Protein AF-A0A9W6QES6-F1 (afdb_monomer)

Solvent-accessible surface area (backbone atoms only — not comparable to full-atom values): 34092 Å² total; per-residue (Å²): 138,84,86,82,89,86,80,89,91,88,90,83,87,88,78,89,83,80,81,84,78,78,82,86,74,84,89,77,82,89,80,81,87,87,84,86,72,89,84,78,69,62,93,89,56,85,77,58,80,48,67,47,53,37,33,40,41,39,42,64,48,71,64,64,94,50,58,25,59,46,55,26,89,73,23,66,58,36,60,16,78,47,66,41,36,65,67,52,26,61,58,45,72,45,72,74,54,68,62,91,42,69,75,53,37,52,52,50,48,53,53,51,38,56,28,18,48,78,44,40,29,44,55,49,90,64,74,56,22,44,34,41,41,31,28,56,79,91,42,60,74,52,71,62,37,57,32,35,39,35,33,50,64,20,45,77,39,78,54,75,66,40,22,41,53,22,53,60,54,39,66,35,20,45,45,92,88,70,47,63,38,48,66,49,22,54,54,43,49,50,52,49,25,67,36,54,23,34,68,85,32,46,42,42,30,53,26,37,50,50,28,40,37,20,53,55,44,46,50,39,75,48,68,38,91,90,78,71,48,76,47,72,48,75,36,93,82,36,59,64,66,47,71,77,64,50,67,53,34,41,37,92,87,33,68,61,35,56,52,37,50,75,70,74,44,70,48,46,70,52,49,52,39,51,71,29,67,60,81,71,51,75,78,43,65,72,32,50,13,32,28,31,37,28,41,26,52,46,57,67,44,49,40,51,67,53,58,35,52,41,50,67,67,47,81,37,75,66,46,81,58,71,86,52,72,56,25,36,38,34,42,42,68,49,54,89,53,78,71,67,85,65,49,65,32,80,84,36,24,60,24,50,81,48,92,47,68,37,37,38,30,34,52,36,56,44,43,39,40,74,76,50,68,45,64,63,85,74,29,53,38,30,32,41,20,94,38,61,37,44,82,39,21,68,47,32,54,26,51,51,51,43,38,50,54,24,34,40,59,40,65,44,52,90,88,61,52,68,67,58,45,52,60,34,61,75,51,49,80,70,39,77,86,42,71,62,30,47,47,18,53,50,50,37,52,51,50,51,44,22,56,64,29,22,77,81,35,69,61,60,88,49,71,88,49,56,68,69,61,31,42,66,67,37,42,25,29,48,81,54,49,46,61,47,40,24,42,46,30,26,40,29,42,46,51,49,46,48,18,50,54,44,26,21,78,68,66,76,53,47,52,43,34,35,44,65,54,37,38,29,30,63,25,81,50,50,52,69,71,88,63,47,49,56,44,100,86,70,47,68,41,87,68,32,43,39,72,38,76,51,59,71,17,23,40,85,57,14,6,38,51,27,71,58,41,48,56,25,47,76,71,72,37,61,48,74,75,47,45,69,27,19,37,52,77,44,50,73,69,48,75,66,73,81,60,91,79,62,83,79,74,81,92,75,82,86,83,80,89,90,127

Secondary structure (DSSP, 8-state):
---------------PPPP-PPPPPPPPPPPPP----SS-PPTTPPPPSSSSHHHHHHHHTTT-S-PBPPSSTTSPPBPEEEEEPHHHHHHHT--SS---SHHHHHHHHHHHHHHHHTTT-EE-S--SSEEEEEE-TT-TTSS-EEEEEEEGGGTT-SSHHHHHHHTTHHHHHB-TTS-B-HHHHHHHHHHHHHHHSS---SSHHHHHHHHHHHHS-SEEEEE-TTT--EEEEEPTTPPP-S----GGGS-TTSHHHHHHHHTT----------SEE-PPPHHHHT-SEEEEEEETTHHHHHTTS--EE-S--EEEES---GGG-S-EEEEEE-TT----TTS--TT-TT-SPP-SEEEEEHHHHHHHHHHS---GGG--EEEE-S-EE-TTHHHHHHHHHHHHHHHHHTT--TT--HHHHHHHHHHTT--TT-HHHHHHHHHHHHHHHHHHTTTTTTTGGGTTS-HHHHIIIIITSTT--HHHHHHHHHHHHHHHHHHHHHHHHHHS---SEEETTEEEEEESSSSGGGG--B-TTSPBPTTS--B-SSTT-EEEEEEEEHHHHHHHHHTT--GGGGGGGB-TTS-B-------TTSTT-----SS----

Structure (mmCIF, N/CA/C/O backbone):
data_AF-A0A9W6QES6-F1
#
_entry.id   AF-A0A9W6QES6-F1
#
loop_
_atom_site.group_PDB
_atom_site.id
_atom_site.type_symbol
_atom_site.label_atom_id
_atom_site.label_alt_id
_atom_site.label_comp_id
_atom_site.label_asym_id
_atom_site.label_entity_id
_atom_site.label_seq_id
_atom_site.pdbx_PDB_ins_code
_atom_site.Cartn_x
_atom_site.Cartn_y
_atom_site.Cartn_z
_atom_site.occupancy
_atom_site.B_iso_or_equiv
_atom_site.auth_seq_id
_atom_site.auth_comp_id
_atom_site.auth_asym_id
_atom_site.auth_atom_id
_atom_site.pdbx_PDB_model_num
ATOM 1 N N . MET A 1 1 ? -34.533 55.646 7.214 1.00 27.92 1 MET A N 1
ATOM 2 C CA . MET A 1 1 ? -34.135 57.002 6.758 1.00 27.92 1 MET A CA 1
ATOM 3 C C . MET A 1 1 ? -33.407 56.892 5.405 1.00 27.92 1 MET A C 1
ATOM 5 O O . MET A 1 1 ? -33.170 55.756 5.005 1.00 27.92 1 MET A O 1
ATOM 9 N N . PRO A 1 2 ? -33.207 57.984 4.634 1.00 28.05 2 PRO A N 1
ATOM 10 C CA . PRO A 1 2 ? -33.126 57.903 3.163 1.00 28.05 2 PRO A CA 1
ATOM 11 C C . PRO A 1 2 ? -31.719 57.931 2.503 1.00 28.05 2 PRO A C 1
ATOM 13 O O . PRO A 1 2 ? -30.699 58.103 3.158 1.00 28.05 2 PRO A O 1
ATOM 16 N N . ARG A 1 3 ? -31.765 57.756 1.167 1.00 30.31 3 ARG A N 1
ATOM 17 C CA . ARG A 1 3 ? -30.788 57.940 0.049 1.00 30.31 3 ARG A CA 1
ATOM 18 C C . ARG A 1 3 ? -29.858 59.180 0.136 1.00 30.31 3 ARG A C 1
ATOM 20 O O . ARG A 1 3 ? -30.255 60.117 0.825 1.00 30.31 3 ARG A O 1
ATOM 27 N N . PRO A 1 4 ? -28.687 59.239 -0.567 1.00 31.36 4 PRO A N 1
ATOM 28 C CA . PRO A 1 4 ? -28.497 59.140 -2.050 1.00 31.36 4 PRO A CA 1
ATOM 29 C C . PRO A 1 4 ? -27.342 58.179 -2.493 1.00 31.36 4 PRO A C 1
ATOM 31 O O . PRO A 1 4 ? -26.769 57.530 -1.629 1.00 31.36 4 PRO A O 1
ATOM 34 N N . ALA A 1 5 ? -27.019 57.838 -3.763 1.00 23.73 5 ALA A N 1
ATOM 35 C CA . ALA A 1 5 ? -27.010 58.500 -5.100 1.00 23.73 5 ALA A CA 1
ATOM 36 C C . ALA A 1 5 ? -25.945 59.629 -5.225 1.00 23.73 5 ALA A C 1
ATOM 38 O O . ALA A 1 5 ? -25.703 60.306 -4.237 1.00 23.73 5 ALA A O 1
ATOM 39 N N . TRP A 1 6 ? -25.234 59.910 -6.334 1.00 25.28 6 TRP A N 1
ATOM 40 C CA . TRP A 1 6 ? -25.191 59.480 -7.764 1.00 25.28 6 TRP A CA 1
ATOM 41 C C . TRP A 1 6 ? -23.770 59.868 -8.327 1.00 25.28 6 TRP A C 1
ATOM 43 O O . TRP A 1 6 ? -22.987 60.386 -7.538 1.00 25.28 6 TRP A O 1
ATOM 53 N N . SER A 1 7 ? -23.281 59.724 -9.579 1.00 23.97 7 SER A N 1
ATOM 54 C CA . SER A 1 7 ? -23.680 59.146 -10.894 1.00 23.97 7 SER A CA 1
ATOM 55 C C . SER A 1 7 ? -22.459 59.121 -11.868 1.00 23.97 7 SER A C 1
ATOM 57 O O . SER A 1 7 ? -21.494 59.831 -11.612 1.00 23.97 7 SER A O 1
ATOM 59 N N . SER A 1 8 ? -22.565 58.443 -13.036 1.00 24.02 8 SER A N 1
ATOM 60 C CA . SER A 1 8 ? -21.800 58.632 -14.320 1.00 24.02 8 SER A CA 1
ATOM 61 C C . SER A 1 8 ? -20.253 58.461 -14.357 1.00 24.02 8 SER A C 1
ATOM 63 O O . SER A 1 8 ? -19.578 58.942 -13.463 1.00 24.02 8 SER A O 1
ATOM 65 N N . SER A 1 9 ? -19.537 57.824 -15.311 1.00 24.64 9 SER A N 1
ATOM 66 C CA . SER A 1 9 ? -19.714 57.304 -16.700 1.00 24.64 9 SER A CA 1
ATOM 67 C C . SER A 1 9 ? -19.185 58.176 -17.868 1.00 24.64 9 SER A C 1
ATOM 69 O O . SER A 1 9 ? -19.844 59.141 -18.243 1.00 24.64 9 SER A O 1
ATOM 71 N N . THR A 1 10 ? -18.085 57.775 -18.537 1.00 26.27 10 THR A N 1
ATOM 72 C CA . THR A 1 10 ? -17.869 57.831 -20.021 1.00 26.27 10 THR A CA 1
ATOM 73 C C . THR A 1 10 ? -16.547 57.124 -20.447 1.00 26.27 10 THR A C 1
ATOM 75 O O . THR A 1 10 ? -15.723 56.857 -19.57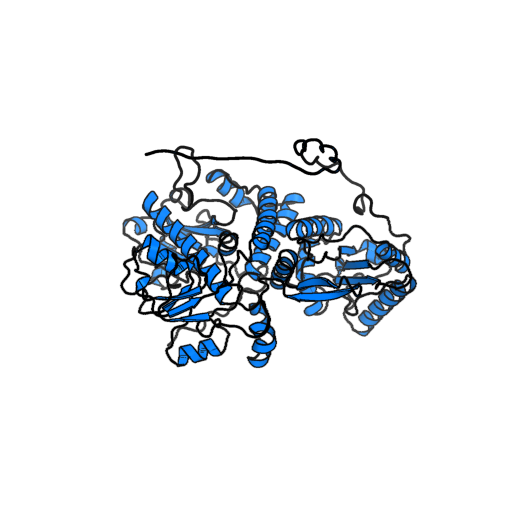4 1.00 26.27 10 THR A O 1
ATOM 78 N N . PRO A 1 11 ? -16.343 56.745 -21.738 1.00 34.22 11 PRO A N 1
ATOM 79 C CA . PRO A 1 11 ? -15.370 55.702 -22.129 1.00 34.22 11 PRO A CA 1
ATOM 80 C C . PRO A 1 11 ? -14.237 56.149 -23.087 1.00 34.22 11 PRO A C 1
ATOM 82 O O . PRO A 1 11 ? -14.259 57.261 -23.611 1.00 34.22 11 PRO A O 1
ATOM 85 N N . ARG A 1 12 ? -13.310 55.227 -23.415 1.00 22.67 12 ARG A N 1
ATOM 86 C CA . ARG A 1 12 ? -12.422 55.253 -24.608 1.00 22.67 12 ARG A CA 1
ATOM 87 C C . ARG A 1 12 ? -12.160 53.819 -25.157 1.00 22.67 12 ARG A C 1
ATOM 89 O O . ARG A 1 12 ? -12.713 52.885 -24.581 1.00 22.67 12 ARG A O 1
ATOM 96 N N . PRO A 1 13 ? -11.529 53.638 -26.343 1.00 26.78 13 PRO A N 1
ATOM 97 C CA . PRO A 1 13 ? -12.069 52.753 -27.387 1.00 26.78 13 PRO A CA 1
ATOM 98 C C . PRO A 1 13 ? -11.570 51.300 -27.353 1.00 26.78 13 PRO A C 1
ATOM 100 O O . PRO A 1 13 ? -10.594 50.972 -26.687 1.00 26.78 13 PRO A O 1
ATOM 103 N N . GLY A 1 14 ? -12.259 50.435 -28.105 1.00 24.97 14 GLY A N 1
ATOM 104 C CA . GLY A 1 14 ? -12.009 48.992 -28.140 1.00 24.97 14 GLY A CA 1
ATOM 105 C C . GLY A 1 14 ? -11.016 48.508 -29.203 1.00 24.97 14 GLY A C 1
ATOM 106 O O . GLY A 1 14 ? -10.581 49.254 -30.078 1.00 24.97 14 GLY A O 1
ATOM 107 N N . CYS A 1 15 ? -10.734 47.206 -29.139 1.00 25.06 15 CYS A N 1
ATOM 108 C CA . CYS A 1 15 ? -10.078 46.411 -30.177 1.00 25.06 15 CYS A CA 1
ATOM 109 C C . CYS A 1 15 ? -11.000 45.234 -30.571 1.00 25.06 15 CYS A C 1
ATOM 111 O O . CYS A 1 15 ? -12.000 44.983 -29.895 1.00 25.06 15 CYS A O 1
ATOM 113 N N . ALA A 1 16 ? -10.718 44.556 -31.686 1.00 25.47 16 ALA A N 1
ATOM 114 C CA . ALA A 1 16 ? -11.646 43.609 -32.312 1.00 25.47 16 ALA A CA 1
ATOM 115 C C . ALA A 1 16 ? -11.896 42.328 -31.489 1.00 25.47 16 ALA A C 1
ATOM 117 O O . ALA A 1 16 ? -11.013 41.830 -30.791 1.00 25.47 16 ALA A O 1
ATOM 118 N N . ALA A 1 17 ? -13.104 41.769 -31.615 1.00 26.77 17 ALA A N 1
ATOM 119 C CA . ALA A 1 17 ? -13.480 40.508 -30.981 1.00 26.77 17 ALA A CA 1
ATOM 120 C C . ALA A 1 17 ? -13.074 39.296 -31.851 1.00 26.77 17 ALA A C 1
ATOM 122 O O . ALA A 1 17 ? -13.375 39.301 -33.046 1.00 26.77 17 ALA A O 1
ATOM 123 N N . PRO A 1 18 ? -12.454 38.245 -31.280 1.00 26.84 18 PRO A N 1
ATOM 124 C CA . PRO A 1 18 ? -12.288 36.961 -31.957 1.00 26.84 18 PRO A CA 1
ATOM 125 C C . PRO A 1 18 ? -13.615 36.185 -32.018 1.00 26.84 18 PRO A C 1
ATOM 127 O O . PRO A 1 18 ? -14.516 36.384 -31.197 1.00 26.84 18 PRO A O 1
ATOM 130 N N . GLU A 1 19 ? -13.737 35.286 -32.993 1.00 26.56 19 GLU A N 1
ATOM 131 C CA . GLU A 1 19 ? -14.956 34.506 -33.224 1.00 26.56 19 GLU A CA 1
ATOM 132 C C . GLU A 1 19 ? -15.286 33.531 -32.080 1.00 26.56 19 GLU A C 1
ATOM 134 O O . GLU A 1 19 ? -14.411 32.994 -31.396 1.00 26.56 19 GLU A O 1
ATOM 139 N N . ARG A 1 20 ? -16.583 33.253 -31.890 1.00 27.34 20 ARG A N 1
ATOM 140 C CA . ARG A 1 20 ? -17.041 32.228 -30.943 1.00 27.34 20 ARG A CA 1
ATOM 141 C C . ARG A 1 20 ? -16.693 30.833 -31.460 1.00 27.34 20 ARG A C 1
ATOM 143 O O . ARG A 1 20 ? -17.285 30.375 -32.435 1.00 27.34 20 ARG A O 1
ATOM 150 N N . ALA A 1 21 ? -15.832 30.118 -30.740 1.00 28.52 21 ALA A N 1
ATOM 151 C CA . ALA A 1 21 ? -15.679 28.678 -30.920 1.00 28.52 21 ALA A CA 1
ATOM 152 C C . ALA A 1 21 ? -17.031 27.952 -30.701 1.00 28.52 21 ALA A C 1
ATOM 154 O O . ALA A 1 21 ? -17.783 28.324 -29.791 1.00 28.52 21 ALA A O 1
ATOM 155 N N . PRO A 1 22 ? -17.365 26.927 -31.508 1.00 27.59 22 PRO A N 1
ATOM 156 C CA . PRO A 1 22 ? -18.601 26.165 -31.349 1.00 27.59 22 PRO A CA 1
ATOM 157 C C . PRO A 1 22 ? -18.577 25.306 -30.069 1.00 27.59 22 PRO A C 1
ATOM 159 O O . PRO A 1 22 ? -17.503 24.899 -29.618 1.00 27.59 22 PRO A O 1
ATOM 162 N N . PRO A 1 23 ? -19.745 24.995 -29.474 1.00 27.70 23 PRO A N 1
ATOM 163 C CA . PRO A 1 23 ? -19.818 24.210 -28.244 1.00 27.70 23 PRO A CA 1
ATOM 164 C C . PRO A 1 23 ? -19.327 22.770 -28.451 1.00 27.70 23 PRO A C 1
ATOM 166 O O . PRO A 1 23 ? -19.625 22.131 -29.462 1.00 27.70 23 PRO A O 1
ATOM 169 N N . ALA A 1 24 ? -18.605 22.240 -27.461 1.00 29.88 24 ALA A N 1
ATOM 170 C CA . ALA A 1 24 ? -18.086 20.877 -27.491 1.00 29.88 24 ALA A CA 1
ATOM 171 C C . ALA A 1 24 ? -19.226 19.840 -27.483 1.00 29.88 24 ALA A C 1
ATOM 173 O O . ALA A 1 24 ? -20.024 19.777 -26.548 1.00 29.88 24 ALA A O 1
ATOM 174 N N . GLY A 1 25 ? -19.291 19.015 -28.532 1.00 26.17 25 GLY A N 1
ATOM 175 C CA . GLY A 1 25 ? -20.243 17.905 -28.626 1.00 26.17 25 GLY A CA 1
ATOM 176 C C . GLY A 1 25 ? -19.903 16.741 -27.678 1.00 26.17 25 GLY A C 1
ATOM 177 O O . GLY A 1 25 ? -18.751 16.596 -27.267 1.00 26.17 25 GLY A O 1
ATOM 178 N N . PRO A 1 26 ? -20.883 15.882 -27.339 1.00 25.98 26 PRO A N 1
ATOM 179 C CA . PRO A 1 26 ? -20.697 14.808 -26.366 1.00 25.98 26 PRO A CA 1
ATOM 180 C C . PRO A 1 26 ? -19.713 13.735 -26.851 1.00 25.98 26 PRO A C 1
ATOM 182 O O . PRO A 1 26 ? -19.746 13.298 -28.007 1.00 25.98 26 PRO A O 1
ATOM 185 N N . SER A 1 27 ? -18.871 13.263 -25.932 1.00 27.66 27 SER A N 1
ATOM 186 C CA . SER A 1 27 ? -17.889 12.203 -26.158 1.00 27.66 27 SER A CA 1
ATOM 187 C C . SER A 1 27 ? -18.564 10.886 -26.565 1.00 27.66 27 SER A C 1
ATOM 189 O O . SER A 1 27 ? -19.358 10.306 -25.825 1.00 27.66 27 SER A O 1
ATOM 191 N N . ARG A 1 28 ? -18.244 10.387 -27.767 1.00 24.16 28 ARG A N 1
ATOM 192 C CA . ARG A 1 28 ? -18.740 9.092 -28.263 1.00 24.16 28 ARG A CA 1
ATOM 193 C C . ARG A 1 28 ? -17.790 7.940 -27.898 1.00 24.16 28 ARG A C 1
ATOM 195 O O . ARG A 1 28 ? -16.578 8.146 -27.866 1.00 24.16 28 ARG A O 1
ATOM 202 N N . PRO A 1 29 ? -18.319 6.731 -27.627 1.00 24.55 29 PRO A N 1
ATOM 203 C CA . PRO A 1 29 ? -17.553 5.651 -27.013 1.00 24.55 29 PRO A CA 1
ATOM 204 C C . PRO A 1 29 ? -16.539 4.984 -27.952 1.00 24.55 29 PRO A C 1
ATOM 206 O O . PRO A 1 29 ? -16.736 4.867 -29.164 1.00 24.55 29 PRO A O 1
ATOM 209 N N . TRP A 1 30 ? -15.471 4.477 -27.336 1.00 24.45 30 TRP A N 1
ATOM 210 C CA . TRP A 1 30 ? -14.369 3.744 -27.962 1.00 24.45 30 TRP A CA 1
ATOM 211 C C . TRP A 1 30 ? -14.871 2.462 -28.655 1.00 24.45 30 TRP A C 1
ATOM 213 O O . TRP A 1 30 ? -15.503 1.616 -28.021 1.00 24.45 30 TRP A O 1
ATOM 223 N N . LYS A 1 31 ? -14.599 2.277 -29.957 1.00 23.97 31 LYS A N 1
ATOM 224 C CA . LYS A 1 31 ? -15.039 1.067 -30.682 1.00 23.97 31 LYS A CA 1
ATOM 225 C C . LYS A 1 31 ? -14.097 -0.130 -30.479 1.00 23.97 31 LYS A C 1
ATOM 227 O O . LYS A 1 31 ? -12.879 0.015 -30.437 1.00 23.97 31 LYS A O 1
ATOM 232 N N . ARG A 1 32 ? -14.700 -1.324 -30.382 1.00 26.25 32 ARG A N 1
ATOM 233 C CA . ARG A 1 32 ? -14.038 -2.633 -30.204 1.00 26.25 32 ARG A CA 1
ATOM 234 C C . ARG A 1 32 ? -13.209 -3.086 -31.425 1.00 26.25 32 ARG A C 1
ATOM 236 O O . ARG A 1 32 ? -13.387 -2.607 -32.541 1.00 26.25 32 ARG A O 1
ATOM 243 N N . HIS A 1 33 ? -12.328 -4.057 -31.168 1.00 28.94 33 HIS A N 1
ATOM 244 C CA . HIS A 1 33 ? -11.349 -4.667 -32.081 1.00 28.94 33 HIS A CA 1
ATOM 245 C C . HIS A 1 33 ? -11.887 -5.284 -33.391 1.00 28.94 33 HIS A C 1
ATOM 247 O O . HIS A 1 33 ? -13.025 -5.745 -33.474 1.00 28.94 33 HIS A O 1
ATOM 253 N N . ARG A 1 34 ? -10.961 -5.479 -34.346 1.00 24.31 34 ARG A N 1
ATOM 254 C CA . ARG A 1 34 ? -10.914 -6.642 -35.260 1.00 24.31 34 ARG A CA 1
ATOM 255 C C . ARG A 1 34 ? -9.511 -7.300 -35.235 1.00 24.31 34 ARG A C 1
ATOM 257 O O . ARG A 1 34 ? -8.572 -6.641 -34.787 1.00 24.31 34 ARG A O 1
ATOM 264 N N . PRO A 1 35 ? -9.352 -8.585 -35.628 1.00 31.61 35 PRO A N 1
ATOM 265 C CA . PRO A 1 35 ? -8.199 -9.399 -35.210 1.00 31.61 35 PRO A CA 1
ATOM 266 C C . PRO A 1 35 ? -7.090 -9.653 -36.261 1.00 31.61 35 PRO A C 1
ATOM 268 O O . PRO A 1 35 ? -7.333 -9.655 -37.461 1.00 31.61 35 PRO A O 1
ATOM 271 N N . ARG A 1 36 ? -5.903 -10.010 -35.734 1.00 27.53 36 ARG A N 1
ATOM 272 C CA . ARG A 1 36 ? -4.788 -10.809 -36.311 1.00 27.53 36 ARG A CA 1
ATOM 273 C C . ARG A 1 36 ? -4.173 -10.434 -37.681 1.00 27.53 36 ARG A C 1
ATOM 275 O O . ARG A 1 36 ? -4.678 -10.788 -38.740 1.00 27.53 36 ARG A O 1
ATOM 282 N N . ARG A 1 37 ? -2.884 -10.068 -37.623 1.00 25.22 37 ARG A N 1
ATOM 283 C CA . ARG A 1 37 ? -1.804 -10.796 -38.332 1.00 25.22 37 ARG A CA 1
ATOM 284 C C . ARG A 1 37 ? -0.814 -11.354 -37.295 1.00 25.22 37 ARG A C 1
ATOM 286 O O . ARG A 1 37 ? -0.780 -10.861 -36.171 1.00 25.22 37 ARG A O 1
ATOM 293 N N . ARG A 1 38 ? -0.046 -12.399 -37.638 1.00 35.66 38 ARG A N 1
ATOM 294 C CA . ARG A 1 38 ? 1.056 -12.902 -36.786 1.00 35.66 38 ARG A CA 1
ATOM 295 C C . ARG A 1 38 ? 2.231 -11.915 -36.843 1.00 35.66 38 ARG A C 1
ATOM 297 O O . ARG A 1 38 ? 2.536 -11.435 -37.929 1.00 35.66 38 ARG A O 1
ATOM 304 N N . GLY A 1 39 ? 2.887 -11.650 -35.709 1.00 44.75 39 GLY A N 1
ATOM 305 C CA . GLY A 1 39 ? 3.989 -10.679 -35.618 1.00 44.75 39 GLY A CA 1
ATOM 306 C C . GLY A 1 39 ? 3.500 -9.229 -35.533 1.00 44.75 39 GLY A C 1
ATOM 307 O O . GLY A 1 39 ? 3.694 -8.446 -36.458 1.00 44.75 39 GLY A O 1
ATOM 308 N N . GLY A 1 40 ? 2.821 -8.880 -34.437 1.00 38.50 40 GLY A N 1
ATOM 309 C CA . GLY A 1 40 ? 2.211 -7.563 -34.249 1.00 38.50 40 GLY A CA 1
ATOM 310 C C . GLY A 1 40 ? 3.178 -6.494 -33.738 1.00 38.50 40 GLY A C 1
ATOM 311 O O . GLY A 1 40 ? 3.249 -6.261 -32.535 1.00 38.50 40 GLY A O 1
ATOM 312 N N . VAL A 1 41 ? 3.841 -5.780 -34.650 1.00 48.12 41 VAL A N 1
ATOM 313 C CA . VAL A 1 41 ? 4.216 -4.378 -34.390 1.00 48.12 41 VAL A CA 1
ATOM 314 C C . VAL A 1 41 ? 2.920 -3.558 -34.269 1.00 48.12 41 VAL A C 1
ATOM 316 O O . VAL A 1 41 ? 1.937 -3.847 -34.957 1.00 48.12 41 VAL A O 1
ATOM 319 N N . GLY A 1 42 ? 2.884 -2.566 -33.372 1.00 44.75 42 GLY A N 1
ATOM 320 C CA . GLY A 1 42 ? 1.698 -1.725 -33.166 1.00 44.75 42 GLY A CA 1
ATOM 321 C C . GLY A 1 42 ? 1.267 -0.996 -34.452 1.00 44.75 42 GLY A C 1
ATOM 322 O O . GLY A 1 42 ? 2.130 -0.616 -35.247 1.00 44.75 42 GLY A O 1
ATOM 323 N N . PRO A 1 43 ? -0.045 -0.795 -34.689 1.00 42.91 43 PRO A N 1
ATOM 324 C CA . PRO A 1 43 ? -0.537 -0.222 -35.941 1.00 42.91 43 PRO A CA 1
ATOM 325 C C . PRO A 1 43 ? 0.062 1.170 -36.188 1.00 42.91 43 PRO A C 1
ATOM 327 O O . PRO A 1 43 ? -0.140 2.084 -35.395 1.00 42.91 43 PRO A O 1
ATOM 330 N N . GLY A 1 44 ? 0.791 1.311 -37.298 1.00 55.09 44 GLY A N 1
ATOM 331 C CA . GLY A 1 44 ? 1.447 2.556 -37.715 1.00 55.09 44 GLY A CA 1
ATOM 332 C C . GLY A 1 44 ? 2.950 2.647 -37.417 1.00 55.09 44 GLY A C 1
ATOM 333 O O . GLY A 1 44 ? 3.607 3.510 -37.991 1.00 55.09 44 GLY A O 1
ATOM 334 N N . ALA A 1 45 ? 3.527 1.766 -36.592 1.00 62.50 45 ALA A N 1
ATOM 335 C CA . ALA A 1 45 ? 4.981 1.727 -36.410 1.00 62.50 45 ALA A CA 1
ATOM 336 C C . ALA A 1 45 ? 5.671 0.944 -37.557 1.00 62.50 45 ALA A C 1
ATOM 338 O O . ALA A 1 45 ? 5.117 -0.050 -38.038 1.00 62.50 45 ALA A O 1
ATOM 339 N N . PRO A 1 46 ? 6.863 1.375 -38.020 1.00 74.25 46 PRO A N 1
ATOM 340 C CA . PRO A 1 46 ? 7.566 0.741 -39.136 1.00 74.25 46 PRO A CA 1
ATOM 341 C C . PRO A 1 46 ? 8.060 -0.672 -38.791 1.00 74.25 46 PRO A C 1
ATOM 343 O O . PRO A 1 46 ? 8.161 -1.051 -37.625 1.00 74.25 46 PRO A O 1
ATOM 346 N N . VAL A 1 47 ? 8.431 -1.439 -39.816 1.00 77.12 47 VAL A N 1
ATOM 347 C CA . VAL A 1 47 ? 9.116 -2.740 -39.690 1.00 77.12 47 VAL A CA 1
ATOM 348 C C . VAL A 1 47 ? 10.640 -2.510 -39.680 1.00 77.12 47 VAL A C 1
ATOM 350 O O . VAL A 1 47 ? 11.090 -1.561 -40.328 1.00 77.12 47 VAL A O 1
ATOM 353 N N . PRO A 1 48 ? 11.456 -3.331 -38.983 1.00 79.62 48 PRO A N 1
ATOM 354 C CA . PRO A 1 48 ? 12.914 -3.260 -39.083 1.00 79.62 48 PRO A CA 1
ATOM 355 C C . PRO A 1 48 ? 13.421 -3.314 -40.529 1.00 79.62 48 PRO A C 1
ATOM 357 O O . PRO A 1 48 ? 12.926 -4.101 -41.334 1.00 79.62 48 PRO A O 1
ATOM 360 N N . ALA A 1 49 ? 14.431 -2.497 -40.846 1.00 70.50 49 ALA A N 1
ATOM 361 C CA . ALA A 1 49 ? 14.906 -2.281 -42.219 1.00 70.50 49 ALA A CA 1
ATOM 362 C C . ALA A 1 49 ? 15.605 -3.501 -42.859 1.00 70.50 49 ALA A C 1
ATOM 364 O O . ALA A 1 49 ? 15.879 -3.505 -44.058 1.00 70.50 49 ALA A O 1
ATOM 365 N N . GLY A 1 50 ? 15.898 -4.535 -42.070 1.00 83.50 50 GLY A N 1
ATOM 366 C CA . GLY A 1 50 ? 16.566 -5.754 -42.503 1.00 83.50 50 GLY A CA 1
ATOM 367 C C . GLY A 1 50 ? 16.794 -6.724 -41.336 1.00 83.50 50 GLY A C 1
ATOM 368 O O . GLY A 1 50 ? 16.351 -6.463 -40.214 1.00 83.50 50 GLY A O 1
ATOM 369 N N . PRO A 1 51 ? 17.438 -7.878 -41.585 1.00 87.19 51 PRO A N 1
ATOM 370 C CA . PRO A 1 51 ? 17.641 -8.917 -40.580 1.00 87.19 51 PRO A CA 1
ATOM 371 C C . PRO A 1 51 ? 18.884 -8.713 -39.698 1.00 87.19 51 PRO A C 1
ATOM 373 O O . PRO A 1 51 ? 19.077 -9.490 -38.765 1.00 87.19 51 PRO A O 1
ATOM 376 N N . LYS A 1 52 ? 19.757 -7.737 -39.981 1.00 92.81 52 LYS A N 1
ATOM 377 C CA . LYS A 1 52 ? 21.010 -7.549 -39.234 1.00 92.81 52 LYS A CA 1
ATOM 378 C C . LYS A 1 52 ? 20.765 -6.753 -37.953 1.00 92.81 52 LYS A C 1
ATOM 380 O O . LYS A 1 52 ? 19.876 -5.911 -37.867 1.00 92.81 52 LYS A O 1
ATOM 385 N N . LEU A 1 53 ? 21.650 -6.947 -36.976 1.00 94.50 53 LEU A N 1
ATOM 386 C CA . LEU A 1 53 ? 21.615 -6.226 -35.701 1.00 94.50 53 LEU A CA 1
ATOM 387 C C . LEU A 1 53 ? 21.719 -4.695 -35.868 1.00 94.50 53 LEU A C 1
ATOM 389 O O . LEU A 1 53 ? 21.062 -3.963 -35.136 1.00 94.50 53 LEU A O 1
ATOM 393 N N . ALA A 1 54 ? 22.478 -4.216 -36.861 1.00 94.50 54 ALA A N 1
ATOM 394 C CA . ALA A 1 54 ? 22.555 -2.790 -37.200 1.00 94.50 54 ALA A CA 1
ATOM 395 C C . ALA A 1 54 ? 21.230 -2.261 -37.788 1.00 94.50 54 ALA A C 1
ATOM 397 O O . ALA A 1 54 ? 20.762 -1.204 -37.376 1.00 94.50 54 ALA A O 1
ATOM 398 N N . ASP A 1 55 ? 20.581 -3.021 -38.680 1.00 93.56 55 ASP A N 1
ATOM 399 C CA . ASP A 1 55 ? 19.279 -2.673 -39.272 1.00 93.56 55 ASP A CA 1
ATOM 400 C C . ASP A 1 55 ? 18.189 -2.533 -38.184 1.00 93.56 55 ASP A C 1
ATOM 402 O O . ASP A 1 55 ? 17.309 -1.674 -38.262 1.00 93.56 55 ASP A O 1
ATOM 406 N N . TRP A 1 56 ? 18.275 -3.358 -37.132 1.00 94.31 56 TRP A N 1
ATOM 407 C CA . TRP A 1 56 ? 17.399 -3.297 -35.960 1.00 94.31 56 TRP A CA 1
ATOM 408 C C . TRP A 1 56 ? 17.706 -2.105 -35.036 1.00 94.31 56 TRP A C 1
ATOM 410 O O . TRP A 1 56 ? 16.776 -1.430 -34.594 1.00 94.31 56 TRP A O 1
ATOM 420 N N . PHE A 1 57 ? 18.979 -1.773 -34.790 1.00 94.50 57 PHE A N 1
ATOM 421 C CA . PHE A 1 57 ? 19.327 -0.542 -34.063 1.00 94.50 57 PHE A CA 1
ATOM 422 C C . PHE A 1 57 ? 18.927 0.723 -34.839 1.00 94.50 57 PHE A C 1
ATOM 424 O O . PHE A 1 57 ? 18.433 1.672 -34.230 1.00 94.50 57 PHE A O 1
ATOM 431 N N . ALA A 1 58 ? 19.050 0.730 -36.171 1.00 91.62 58 ALA A N 1
ATOM 432 C CA . ALA A 1 58 ? 18.575 1.827 -37.014 1.00 91.62 58 ALA A CA 1
ATOM 433 C C . ALA A 1 58 ? 17.056 2.008 -36.886 1.00 91.62 58 ALA A C 1
ATOM 435 O O . ALA A 1 58 ? 16.579 3.135 -36.780 1.00 91.62 58 ALA A O 1
ATOM 436 N N . TRP A 1 59 ? 16.311 0.899 -36.818 1.00 90.75 59 TRP A N 1
ATOM 437 C CA . TRP A 1 59 ? 14.866 0.884 -36.592 1.00 90.75 59 TRP A CA 1
ATOM 438 C C . TRP A 1 59 ? 14.454 1.429 -35.213 1.00 90.75 59 TRP A C 1
ATOM 440 O O . TRP A 1 59 ? 13.550 2.258 -35.137 1.00 90.75 59 TRP A O 1
ATOM 450 N N . LEU A 1 60 ? 15.153 1.076 -34.125 1.00 90.94 60 LEU A N 1
ATOM 451 C CA . LEU A 1 60 ? 14.970 1.756 -32.826 1.00 90.94 60 LEU A CA 1
ATOM 452 C C . LEU A 1 60 ? 15.282 3.265 -32.922 1.00 90.94 60 LEU A C 1
ATOM 454 O O . LEU A 1 60 ? 14.654 4.097 -32.258 1.00 90.94 60 LEU A O 1
ATOM 458 N N . GLY A 1 61 ? 16.238 3.607 -33.788 1.00 87.81 61 GLY A N 1
ATOM 459 C CA . GLY A 1 61 ? 16.693 4.952 -34.116 1.00 87.81 61 GLY A CA 1
ATOM 460 C C . GLY A 1 61 ? 15.703 5.843 -34.877 1.00 87.81 61 GLY A C 1
ATOM 461 O O . GLY A 1 61 ? 15.971 7.042 -34.962 1.00 87.81 61 GLY A O 1
ATOM 462 N N . THR A 1 62 ? 14.579 5.326 -35.401 1.00 84.94 62 THR A N 1
ATOM 463 C CA . THR A 1 62 ? 13.618 6.119 -36.208 1.00 84.94 62 THR A CA 1
ATOM 464 C C . THR A 1 62 ? 12.615 6.931 -35.382 1.00 84.94 62 THR A C 1
ATOM 466 O O . THR A 1 62 ? 11.701 7.520 -35.953 1.00 84.94 62 THR A O 1
ATOM 469 N N . GLY A 1 63 ? 12.721 6.932 -34.049 1.00 77.31 63 GLY A N 1
ATOM 470 C CA . GLY A 1 63 ? 11.763 7.621 -33.175 1.00 77.31 63 GLY A CA 1
ATOM 471 C C . GLY A 1 63 ? 10.414 6.900 -33.053 1.00 77.31 63 GLY A C 1
ATOM 472 O O . GLY A 1 63 ? 9.368 7.535 -33.141 1.00 77.31 63 GLY A O 1
ATOM 473 N N . LEU A 1 64 ? 10.434 5.573 -32.866 1.00 83.31 64 LEU A N 1
ATOM 474 C CA . LEU A 1 64 ? 9.227 4.745 -32.714 1.00 83.31 64 LEU A CA 1
ATOM 475 C C . LEU A 1 64 ? 8.249 5.326 -31.660 1.00 83.31 64 LEU A C 1
ATOM 477 O O . LEU A 1 64 ? 8.691 5.641 -30.547 1.00 83.31 64 LEU A O 1
ATOM 481 N N . PRO A 1 65 ? 6.931 5.409 -31.949 1.00 82.88 65 PRO A N 1
ATOM 482 C CA . PRO A 1 65 ? 5.921 6.013 -31.071 1.00 82.88 65 PRO A CA 1
ATOM 483 C C . PRO A 1 65 ? 5.511 5.059 -29.933 1.00 82.88 65 PRO A C 1
ATOM 485 O O . PRO A 1 65 ? 4.370 4.616 -29.839 1.00 82.88 65 PRO A O 1
ATOM 488 N N . LEU A 1 66 ? 6.482 4.697 -29.092 1.00 84.50 66 LEU A N 1
ATOM 489 C CA . LEU A 1 66 ? 6.342 3.745 -27.981 1.00 84.50 66 LEU A CA 1
ATOM 490 C C . LEU A 1 66 ? 6.478 4.405 -26.599 1.00 84.50 66 LEU A C 1
ATOM 492 O O . LEU A 1 66 ? 6.424 3.703 -25.594 1.00 84.50 66 LEU A O 1
ATOM 496 N N . ARG A 1 67 ? 6.698 5.726 -26.552 1.00 85.75 67 ARG A N 1
ATOM 497 C CA . ARG A 1 67 ? 6.960 6.486 -25.319 1.00 85.75 67 ARG A CA 1
ATOM 498 C C . ARG A 1 67 ? 5.821 6.350 -24.310 1.00 85.75 67 ARG A C 1
ATOM 500 O O . ARG A 1 67 ? 4.655 6.250 -24.686 1.00 85.75 67 ARG A O 1
ATOM 507 N N . VAL A 1 68 ? 6.172 6.430 -23.031 1.00 90.94 68 VAL A N 1
ATOM 508 C CA . VAL A 1 68 ? 5.194 6.605 -21.956 1.00 90.94 68 VAL A CA 1
ATOM 509 C C . VAL A 1 68 ? 4.918 8.100 -21.812 1.00 90.94 68 VAL A C 1
ATOM 511 O O . VAL A 1 68 ? 5.839 8.881 -21.566 1.00 90.94 68 VAL A O 1
ATOM 514 N N . GLU A 1 69 ? 3.664 8.504 -22.000 1.00 89.00 69 GLU A N 1
ATOM 515 C CA . GLU A 1 69 ? 3.259 9.908 -21.899 1.00 89.00 69 GLU A CA 1
ATOM 516 C C . GLU A 1 69 ? 3.467 10.467 -20.487 1.00 89.00 69 GLU A C 1
ATOM 518 O O . GLU A 1 69 ? 3.248 9.772 -19.493 1.00 89.00 69 GLU A O 1
ATOM 523 N N . ARG A 1 70 ? 3.871 11.742 -20.390 1.00 90.38 70 ARG A N 1
ATOM 524 C CA . ARG A 1 70 ? 4.087 12.404 -19.092 1.00 90.38 70 ARG A CA 1
ATOM 525 C C . ARG A 1 70 ? 2.773 12.484 -18.308 1.00 90.38 70 ARG A C 1
ATOM 527 O O . ARG A 1 70 ? 1.775 12.995 -18.811 1.00 90.38 70 ARG A O 1
ATOM 534 N N . ALA A 1 71 ? 2.776 12.022 -17.058 1.00 91.19 71 ALA A N 1
ATOM 535 C CA . ALA A 1 71 ? 1.579 12.046 -16.215 1.00 91.19 71 ALA A CA 1
ATOM 536 C C . ALA A 1 71 ? 1.239 13.446 -15.653 1.00 91.19 71 ALA A C 1
ATOM 538 O O . ALA A 1 71 ? 0.101 13.661 -15.239 1.00 91.19 71 ALA A O 1
ATOM 539 N N . HIS A 1 72 ? 2.190 14.387 -15.690 1.00 91.44 72 HIS A N 1
ATOM 540 C CA . HIS A 1 72 ? 2.078 15.778 -15.232 1.00 91.44 72 HIS A CA 1
ATOM 541 C C . HIS A 1 72 ? 2.760 16.731 -16.246 1.00 91.44 72 HIS A C 1
ATOM 543 O O . HIS A 1 72 ? 3.737 16.314 -16.872 1.00 91.44 72 HIS A O 1
ATOM 549 N N . PRO A 1 73 ? 2.338 18.007 -16.414 1.00 89.12 73 PRO A N 1
ATOM 550 C CA . PRO A 1 73 ? 2.957 18.943 -17.367 1.00 89.12 73 PRO A CA 1
ATOM 551 C C . PRO A 1 73 ? 4.461 19.175 -17.146 1.00 89.12 73 PRO A C 1
ATOM 553 O O . PRO A 1 73 ? 5.245 18.929 -18.058 1.00 89.12 73 PRO A O 1
ATOM 556 N N . GLN A 1 74 ? 4.882 19.523 -15.923 1.00 88.38 74 GLN A N 1
ATOM 557 C CA . GLN A 1 74 ? 6.307 19.586 -15.527 1.00 88.38 74 GLN A CA 1
ATOM 558 C C . GLN A 1 74 ? 6.965 18.192 -15.381 1.00 88.38 74 GLN A C 1
ATOM 560 O O . GLN A 1 74 ? 8.105 18.075 -14.943 1.00 88.38 74 GLN A O 1
ATOM 565 N N . GLY A 1 75 ? 6.230 17.113 -15.673 1.00 85.94 75 GLY A N 1
ATOM 566 C CA . GLY A 1 75 ? 6.704 15.737 -15.561 1.00 85.94 75 GLY A CA 1
ATOM 567 C C . GLY A 1 75 ? 7.472 15.289 -16.803 1.00 85.94 75 GLY A C 1
ATOM 568 O O . GLY A 1 75 ? 7.288 15.806 -17.907 1.00 85.94 75 GLY A O 1
ATOM 569 N N . ARG A 1 76 ? 8.327 14.280 -16.630 1.00 83.81 76 ARG A N 1
ATOM 570 C CA . ARG A 1 76 ? 9.097 13.672 -17.723 1.00 83.81 76 ARG A CA 1
ATOM 571 C C . ARG A 1 76 ? 8.316 12.503 -18.328 1.00 83.81 76 ARG A C 1
ATOM 573 O O . ARG A 1 76 ? 7.745 11.698 -17.600 1.00 83.81 76 ARG A O 1
ATOM 580 N N . GLY A 1 77 ? 8.305 12.406 -19.657 1.00 84.56 77 GLY A N 1
ATOM 581 C CA . GLY A 1 77 ? 7.833 11.205 -20.353 1.00 84.56 77 GLY A CA 1
ATOM 582 C C . GLY A 1 77 ? 8.844 10.062 -20.218 1.00 84.56 77 GLY A C 1
ATOM 583 O O . GLY A 1 77 ? 10.050 10.307 -20.126 1.00 84.56 77 GLY A O 1
ATOM 584 N N . GLY A 1 78 ? 8.358 8.824 -20.210 1.00 86.31 78 GLY A N 1
ATOM 585 C CA . GLY A 1 78 ? 9.186 7.622 -20.120 1.00 86.31 78 GLY A CA 1
ATOM 586 C C . GLY A 1 78 ? 9.613 7.069 -21.482 1.00 86.31 78 GLY A C 1
ATOM 587 O O . GLY A 1 78 ? 8.960 7.285 -22.509 1.00 86.31 78 GLY A O 1
ATOM 588 N N . ASP A 1 79 ? 10.706 6.309 -21.480 1.00 87.75 79 ASP A N 1
ATOM 589 C CA . ASP A 1 79 ? 11.116 5.497 -22.627 1.00 87.75 79 ASP A CA 1
ATOM 590 C C . ASP A 1 79 ? 10.103 4.369 -22.872 1.00 87.75 79 ASP A C 1
ATOM 592 O O . ASP A 1 79 ? 9.531 3.821 -21.930 1.00 87.75 79 ASP A O 1
ATOM 596 N N . GLY A 1 80 ? 9.887 4.013 -24.139 1.00 87.12 80 GLY A N 1
ATOM 597 C CA . GLY A 1 80 ? 9.063 2.862 -24.500 1.00 87.12 80 GLY A CA 1
ATOM 598 C C . GLY A 1 80 ? 9.817 1.545 -24.356 1.00 87.12 80 GLY A C 1
ATOM 599 O O . GLY A 1 80 ? 11.045 1.535 -24.265 1.00 87.12 80 GLY A O 1
ATOM 600 N N . ALA A 1 81 ? 9.100 0.419 -24.391 1.00 91.44 81 ALA A N 1
ATOM 601 C CA . ALA A 1 81 ? 9.715 -0.907 -24.394 1.00 91.44 81 ALA A CA 1
ATOM 602 C C . ALA A 1 81 ? 9.554 -1.652 -25.725 1.00 91.44 81 ALA A C 1
ATOM 604 O O . ALA A 1 81 ? 8.484 -1.676 -26.333 1.00 91.44 81 ALA A O 1
ATOM 605 N N . VAL A 1 82 ? 10.623 -2.340 -26.127 1.00 92.44 82 VAL A N 1
ATOM 606 C CA . VAL A 1 82 ? 10.656 -3.313 -27.224 1.00 92.44 82 VAL A CA 1
ATOM 607 C C . VAL A 1 82 ? 11.029 -4.681 -26.658 1.00 92.44 82 VAL A C 1
ATOM 609 O O . VAL A 1 82 ? 12.013 -4.811 -25.929 1.00 92.44 82 VAL A O 1
ATOM 612 N N . CYS A 1 83 ? 10.257 -5.712 -27.008 1.00 93.31 83 CYS A N 1
ATOM 613 C CA . CYS A 1 83 ? 10.501 -7.084 -26.570 1.00 93.31 83 CYS A CA 1
ATOM 614 C C . CYS A 1 83 ? 11.193 -7.912 -27.666 1.00 93.31 83 CYS A C 1
ATOM 616 O O . CYS A 1 83 ? 10.675 -8.031 -28.778 1.00 93.31 83 CYS A O 1
ATOM 618 N N . LEU A 1 84 ? 12.339 -8.519 -27.347 1.00 93.94 84 LEU A N 1
ATOM 619 C CA . LEU A 1 84 ? 13.004 -9.512 -28.190 1.00 93.94 84 LEU A CA 1
ATOM 620 C C . LEU A 1 84 ? 12.573 -10.927 -27.782 1.00 93.94 84 LEU A C 1
ATOM 622 O O . LEU A 1 84 ? 12.829 -11.379 -26.665 1.00 93.94 84 LEU A O 1
ATOM 626 N N . THR A 1 85 ? 11.934 -11.632 -28.715 1.00 92.81 85 THR A N 1
ATOM 627 C CA . THR A 1 85 ? 11.529 -13.041 -28.582 1.00 92.81 85 THR A CA 1
ATOM 628 C C . THR A 1 85 ? 12.646 -13.986 -29.035 1.00 92.81 85 THR A C 1
ATOM 630 O O . THR A 1 85 ? 13.563 -13.576 -29.747 1.00 92.81 85 THR A O 1
ATOM 633 N N . ALA A 1 86 ? 12.555 -15.280 -28.705 1.00 91.94 86 ALA A N 1
ATOM 634 C CA . ALA A 1 86 ? 13.543 -16.284 -29.131 1.00 91.94 86 ALA A CA 1
ATOM 635 C C . ALA A 1 86 ? 13.759 -16.327 -30.662 1.00 91.94 86 ALA A C 1
ATOM 637 O O . ALA A 1 86 ? 14.886 -16.495 -31.130 1.00 91.94 86 ALA A O 1
ATOM 638 N N . ALA A 1 87 ? 12.699 -16.105 -31.450 1.00 91.12 87 ALA A N 1
ATOM 639 C CA . ALA A 1 87 ? 12.793 -16.002 -32.906 1.00 91.12 87 ALA A CA 1
ATOM 640 C C . ALA A 1 87 ? 13.598 -14.766 -33.353 1.00 91.12 87 ALA A C 1
ATOM 642 O O . ALA A 1 87 ? 14.440 -14.875 -34.244 1.00 91.12 87 ALA A O 1
ATOM 643 N N . ALA A 1 88 ? 13.396 -13.617 -32.698 1.00 92.12 88 ALA A N 1
ATOM 644 C CA . ALA A 1 88 ? 14.162 -12.402 -32.967 1.00 92.12 88 ALA A CA 1
ATOM 645 C C . ALA A 1 88 ? 15.642 -12.562 -32.575 1.00 92.12 88 ALA A C 1
ATOM 647 O O . ALA A 1 88 ? 16.513 -12.156 -33.339 1.00 92.12 88 ALA A O 1
ATOM 648 N N . LEU A 1 89 ? 15.948 -13.221 -31.448 1.00 94.81 89 LEU A N 1
ATOM 649 C CA . LEU A 1 89 ? 17.335 -13.519 -31.067 1.00 94.81 89 LEU A CA 1
ATOM 650 C C . LEU A 1 89 ? 18.031 -14.394 -32.118 1.00 94.81 89 LEU A C 1
ATOM 652 O O . LEU A 1 89 ? 19.129 -14.055 -32.556 1.00 94.81 89 LEU A O 1
ATOM 656 N N . LYS A 1 90 ? 17.363 -15.453 -32.603 1.00 94.50 90 LYS A N 1
ATOM 657 C CA . LYS A 1 90 ? 17.884 -16.300 -33.690 1.00 94.50 90 LYS A CA 1
ATOM 658 C C . LYS A 1 90 ? 18.146 -15.500 -34.973 1.00 94.50 90 LYS A C 1
ATOM 660 O O . LYS A 1 90 ? 19.193 -15.685 -35.586 1.00 94.50 90 LYS A O 1
ATOM 665 N N . GLN A 1 91 ? 17.233 -14.608 -35.363 1.00 93.06 91 GLN A N 1
ATOM 666 C CA . GLN A 1 91 ? 17.373 -13.774 -36.565 1.00 93.06 91 GLN A CA 1
ATOM 667 C C . GLN A 1 91 ? 18.521 -12.755 -36.449 1.00 93.06 91 GLN A C 1
ATOM 669 O O . GLN A 1 91 ? 19.305 -12.612 -37.381 1.00 93.06 91 GLN A O 1
ATOM 674 N N . LEU A 1 92 ? 18.656 -12.091 -35.297 1.00 94.88 92 LEU A N 1
ATOM 675 C CA . LEU A 1 92 ? 19.702 -11.094 -35.027 1.00 94.88 92 LEU A CA 1
ATOM 676 C C . LEU A 1 92 ? 21.068 -11.726 -34.669 1.00 94.88 92 LEU A C 1
ATOM 678 O O . LEU A 1 92 ? 22.057 -11.014 -34.460 1.00 94.88 92 LEU A O 1
ATOM 682 N N . GLY A 1 93 ? 21.140 -13.059 -34.575 1.00 95.12 93 GLY A N 1
ATOM 683 C CA . GLY A 1 93 ? 22.334 -13.803 -34.168 1.00 95.12 93 GLY A CA 1
ATOM 684 C C . GLY A 1 93 ? 22.752 -13.532 -32.718 1.00 95.12 93 GLY A C 1
ATOM 685 O O . GLY A 1 93 ? 23.948 -13.438 -32.433 1.00 95.12 93 GLY A O 1
ATOM 686 N N . LEU A 1 94 ? 21.789 -13.332 -31.819 1.00 96.88 94 LEU A N 1
ATOM 687 C CA . LEU A 1 94 ? 22.002 -13.117 -30.387 1.00 96.88 94 LEU A CA 1
ATOM 688 C C . LEU A 1 94 ? 21.872 -14.446 -29.607 1.00 96.88 94 LEU A C 1
ATOM 690 O O . LEU A 1 94 ? 21.135 -15.332 -30.047 1.00 96.88 94 LEU A O 1
ATOM 694 N N . PRO A 1 95 ? 22.565 -14.609 -28.462 1.00 97.06 95 PRO A N 1
ATOM 695 C CA . PRO A 1 95 ? 22.467 -15.807 -27.622 1.00 97.06 95 PRO A CA 1
ATOM 696 C C . PRO A 1 95 ? 21.030 -16.127 -27.183 1.00 97.06 95 PRO A C 1
ATOM 698 O O . PRO A 1 95 ? 20.283 -15.227 -26.809 1.00 97.06 95 PRO A O 1
ATOM 701 N N . ALA A 1 96 ? 20.641 -17.406 -27.188 1.00 95.75 96 ALA A N 1
ATOM 702 C CA . ALA A 1 96 ? 19.305 -17.828 -26.746 1.00 95.75 96 ALA A CA 1
ATOM 703 C C . ALA A 1 96 ? 19.113 -17.695 -25.221 1.00 95.75 96 ALA A C 1
ATOM 705 O O . ALA A 1 96 ? 18.027 -17.344 -24.766 1.00 95.75 96 ALA A O 1
ATOM 706 N N . THR A 1 97 ? 20.180 -17.917 -24.453 1.00 96.38 97 THR A N 1
ATOM 707 C CA . THR A 1 97 ? 20.297 -17.659 -23.010 1.00 96.38 97 THR A CA 1
ATOM 708 C C . THR A 1 97 ? 21.274 -16.511 -22.767 1.00 96.38 97 THR A C 1
ATOM 710 O O . THR A 1 97 ? 22.141 -16.249 -23.604 1.00 96.38 97 THR A O 1
ATOM 713 N N . LEU A 1 98 ? 21.167 -15.835 -21.624 1.00 96.44 98 LEU A N 1
ATOM 714 C CA . LEU A 1 98 ? 22.137 -14.819 -21.224 1.00 96.44 98 LEU A CA 1
ATOM 715 C C . LEU A 1 98 ? 23.512 -15.484 -20.975 1.00 96.44 98 LEU A C 1
ATOM 717 O O . LEU A 1 98 ? 23.557 -16.544 -20.345 1.00 96.44 98 LEU A O 1
ATOM 721 N N . PRO A 1 99 ? 24.638 -14.918 -21.455 1.00 95.75 99 PRO A N 1
ATOM 722 C CA . PRO A 1 99 ? 25.958 -15.487 -21.190 1.00 95.75 99 PRO A CA 1
ATOM 723 C C . PRO A 1 99 ? 26.321 -15.436 -19.700 1.00 95.75 99 PRO A C 1
ATOM 725 O O . PRO A 1 99 ? 26.289 -14.372 -19.092 1.00 95.75 99 PRO A O 1
ATOM 728 N N . SER A 1 100 ? 26.725 -16.576 -19.135 1.00 92.44 100 SER A N 1
ATOM 729 C CA . SER A 1 100 ? 27.034 -16.753 -17.706 1.00 92.44 100 SER A CA 1
ATOM 730 C C . SER A 1 100 ? 28.505 -16.528 -17.324 1.00 92.44 100 SER A C 1
ATOM 732 O O . SER A 1 100 ? 28.907 -16.862 -16.215 1.00 92.44 100 SER A O 1
ATOM 734 N N . THR A 1 101 ? 29.332 -16.014 -18.239 1.00 93.62 101 THR A N 1
ATOM 735 C CA . THR A 1 101 ? 30.753 -15.720 -17.981 1.00 93.62 101 THR A CA 1
ATOM 736 C C . THR A 1 101 ? 31.113 -14.347 -18.527 1.00 93.62 101 THR A C 1
ATOM 738 O O . THR A 1 101 ? 30.724 -14.010 -19.649 1.00 93.62 101 THR A O 1
ATOM 741 N N . ASP A 1 102 ? 31.911 -13.583 -17.782 1.00 92.25 102 ASP A N 1
ATOM 742 C CA . ASP A 1 102 ? 32.281 -12.201 -18.122 1.00 92.25 102 ASP A CA 1
ATOM 743 C C . ASP A 1 102 ? 32.879 -12.092 -19.525 1.00 92.25 102 ASP A C 1
ATOM 745 O O . ASP A 1 102 ? 32.512 -11.220 -20.305 1.00 92.25 102 ASP A O 1
ATOM 749 N N . LYS A 1 103 ? 33.740 -13.043 -19.912 1.00 96.06 103 LYS A N 1
ATOM 750 C CA . LYS A 1 103 ? 34.329 -13.106 -21.259 1.00 96.06 103 LYS A CA 1
ATOM 751 C C . LYS A 1 103 ? 33.265 -13.165 -22.364 1.00 96.06 103 LYS A C 1
ATOM 753 O O . LYS A 1 103 ? 33.432 -12.532 -23.406 1.00 96.06 103 LYS A O 1
ATOM 758 N N . ALA A 1 104 ? 32.186 -13.918 -22.155 1.00 95.25 104 ALA A N 1
ATOM 759 C CA . ALA A 1 104 ? 31.102 -14.055 -23.123 1.00 95.25 104 ALA A CA 1
ATOM 760 C C . ALA A 1 104 ? 30.089 -12.897 -23.040 1.00 95.25 104 ALA A C 1
ATOM 762 O O . ALA A 1 104 ? 29.571 -12.472 -24.074 1.00 95.25 104 ALA A O 1
ATOM 763 N N . LEU A 1 105 ? 29.849 -12.346 -21.845 1.00 94.94 105 LEU A N 1
ATOM 764 C CA . LEU A 1 105 ? 29.002 -11.168 -21.643 1.00 94.94 105 LEU A CA 1
ATOM 765 C C . LEU A 1 105 ? 29.644 -9.909 -22.251 1.00 94.94 105 LEU A C 1
ATOM 767 O O . LEU A 1 105 ? 28.996 -9.210 -23.026 1.00 94.94 105 LEU A O 1
ATOM 771 N N . ASN A 1 106 ? 30.943 -9.696 -22.031 1.00 95.19 106 ASN A N 1
ATOM 772 C CA . ASN A 1 106 ? 31.730 -8.622 -22.644 1.00 95.19 106 ASN A CA 1
ATOM 773 C C . ASN A 1 106 ? 31.770 -8.750 -24.177 1.00 95.19 106 ASN A C 1
ATOM 775 O O . ASN A 1 106 ? 31.655 -7.753 -24.889 1.00 95.19 106 ASN A O 1
ATOM 779 N N . ALA A 1 107 ? 31.866 -9.973 -24.716 1.00 96.94 107 ALA A N 1
ATOM 780 C CA . ALA A 1 107 ? 31.782 -10.206 -26.160 1.00 96.94 107 ALA A CA 1
ATOM 781 C C . ALA A 1 107 ? 30.386 -9.878 -26.735 1.00 96.94 107 ALA A C 1
ATOM 783 O O . ALA A 1 107 ? 30.282 -9.312 -27.827 1.00 96.94 107 ALA A O 1
ATOM 784 N N . LEU A 1 108 ? 29.311 -10.183 -25.998 1.00 97.00 108 LEU A N 1
ATOM 785 C CA . LEU A 1 108 ? 27.941 -9.793 -26.345 1.00 97.00 108 LEU A CA 1
ATOM 786 C C . LEU A 1 108 ? 27.755 -8.267 -26.288 1.00 97.00 108 LEU A C 1
ATOM 788 O O . LEU A 1 108 ? 27.219 -7.687 -27.233 1.00 97.00 108 LEU A O 1
ATOM 792 N N . GLN A 1 109 ? 28.240 -7.611 -25.234 1.00 96.56 109 GLN A N 1
ATOM 793 C CA . GLN A 1 109 ? 28.204 -6.156 -25.075 1.00 96.56 109 GLN A CA 1
ATOM 794 C C . GLN A 1 109 ? 28.970 -5.452 -26.201 1.00 96.56 109 GLN A C 1
ATOM 796 O O . GLN A 1 109 ? 28.415 -4.569 -26.851 1.00 96.56 109 GLN A O 1
ATOM 801 N N . ALA A 1 110 ? 30.191 -5.894 -26.518 1.00 96.94 110 ALA A N 1
ATOM 802 C CA . ALA A 1 110 ? 30.974 -5.362 -27.633 1.00 96.94 110 ALA A CA 1
ATOM 803 C C . ALA A 1 110 ? 30.269 -5.556 -28.990 1.00 96.94 110 ALA A C 1
ATOM 805 O O . ALA A 1 110 ? 30.296 -4.659 -29.836 1.00 96.94 110 ALA A O 1
ATOM 806 N N . LYS A 1 111 ? 29.585 -6.692 -29.200 1.00 97.56 111 LYS A N 1
ATOM 807 C CA . LYS A 1 111 ? 28.770 -6.941 -30.401 1.00 97.56 111 LYS A CA 1
ATOM 808 C C . LYS A 1 111 ? 27.572 -5.988 -30.498 1.00 97.56 111 LYS A C 1
ATOM 810 O O . LYS A 1 111 ? 27.323 -5.452 -31.579 1.00 97.56 111 LYS A O 1
ATOM 815 N N . LEU A 1 112 ? 26.845 -5.776 -29.398 1.00 98.06 112 LEU A N 1
ATOM 816 C CA . LEU A 1 112 ? 25.708 -4.851 -29.330 1.00 98.06 112 LEU A CA 1
ATOM 817 C C . LEU A 1 112 ? 26.167 -3.404 -29.561 1.00 98.06 112 LEU A C 1
ATOM 819 O O . LEU A 1 112 ? 25.658 -2.744 -30.463 1.00 98.06 112 LEU A O 1
ATOM 823 N N . ALA A 1 113 ? 27.182 -2.948 -28.823 1.00 97.50 113 ALA A N 1
ATOM 824 C CA . ALA A 1 113 ? 27.731 -1.600 -28.927 1.00 97.50 113 ALA A CA 1
ATOM 825 C C . ALA A 1 113 ? 28.272 -1.295 -30.333 1.00 97.50 113 ALA A C 1
ATOM 827 O O . ALA A 1 113 ? 27.942 -0.256 -30.899 1.00 97.50 113 ALA A O 1
ATOM 828 N N . LYS A 1 114 ? 29.023 -2.218 -30.955 1.00 97.44 114 LYS A N 1
ATOM 829 C CA . LYS A 1 114 ? 29.523 -2.043 -32.331 1.00 97.44 114 LYS A CA 1
ATOM 830 C C . LYS A 1 114 ? 28.392 -1.934 -33.361 1.00 97.44 114 LYS A C 1
ATOM 832 O O . LYS A 1 114 ? 28.508 -1.158 -34.307 1.00 97.44 114 LYS A O 1
ATOM 837 N N . ALA A 1 115 ? 27.311 -2.699 -33.196 1.00 96.62 115 ALA A N 1
ATOM 838 C CA . ALA A 1 115 ? 26.165 -2.652 -34.104 1.00 96.62 115 ALA A CA 1
ATOM 839 C C . ALA A 1 115 ? 25.292 -1.400 -33.906 1.00 96.62 115 ALA A C 1
ATOM 841 O O . ALA A 1 115 ? 24.746 -0.894 -34.882 1.00 96.62 115 ALA A O 1
ATOM 842 N N . ALA A 1 116 ? 25.194 -0.885 -32.677 1.00 96.06 116 ALA A N 1
ATOM 843 C CA . ALA A 1 116 ? 24.524 0.376 -32.374 1.00 96.06 116 ALA A CA 1
ATOM 844 C C . ALA A 1 116 ? 25.330 1.582 -32.897 1.00 96.06 116 ALA A C 1
ATOM 846 O O . ALA A 1 116 ? 24.794 2.425 -33.618 1.00 96.06 116 ALA A O 1
ATOM 847 N N . ALA A 1 117 ? 26.639 1.625 -32.625 1.00 95.69 117 ALA A N 1
ATOM 848 C CA . ALA A 1 117 ? 27.512 2.730 -33.024 1.00 95.69 117 ALA A CA 1
ATOM 849 C C . ALA A 1 117 ? 27.552 2.929 -34.550 1.00 95.69 117 ALA A C 1
ATOM 851 O O . ALA A 1 117 ? 27.565 4.063 -35.026 1.00 95.69 117 ALA A O 1
ATOM 852 N N . ALA A 1 118 ? 27.472 1.838 -35.322 1.00 94.38 118 ALA A N 1
ATOM 853 C CA . ALA A 1 118 ? 2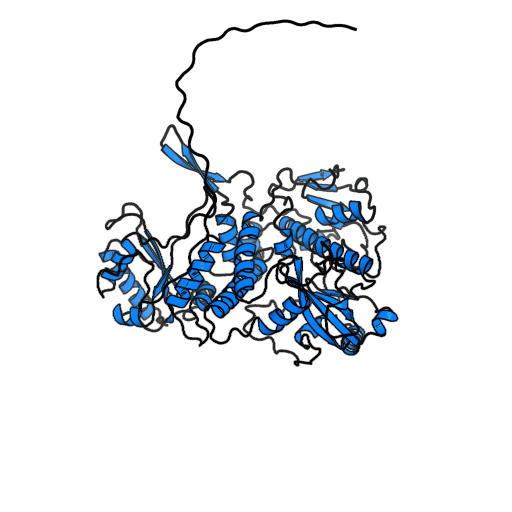7.403 1.861 -36.786 1.00 94.38 118 ALA A CA 1
ATOM 854 C C . ALA A 1 118 ? 26.186 2.620 -37.365 1.00 94.38 118 ALA A C 1
ATOM 856 O O . ALA A 1 118 ? 26.167 2.910 -38.558 1.00 94.38 118 ALA A O 1
ATOM 857 N N . VAL A 1 119 ? 25.177 2.935 -36.543 1.00 92.69 119 VAL A N 1
ATOM 858 C CA . VAL A 1 119 ? 23.951 3.665 -36.925 1.00 92.69 119 VAL A CA 1
ATOM 859 C C . VAL A 1 119 ? 23.677 4.870 -36.007 1.00 92.69 119 VAL A C 1
ATOM 861 O O . VAL A 1 119 ? 22.548 5.365 -35.905 1.00 92.69 119 VAL A O 1
ATOM 864 N N . GLY A 1 120 ? 24.720 5.350 -35.318 1.00 92.06 120 GLY A N 1
ATOM 865 C CA . GLY A 1 120 ? 24.636 6.488 -34.402 1.00 92.06 120 GLY A CA 1
ATOM 866 C C . GLY A 1 120 ? 23.755 6.221 -33.180 1.00 92.06 120 GLY A C 1
ATOM 867 O O . GLY A 1 120 ? 23.043 7.116 -32.735 1.00 92.06 120 GLY A O 1
ATOM 868 N N . MET A 1 121 ? 23.744 4.984 -32.684 1.00 95.25 121 MET A N 1
ATOM 869 C CA . MET A 1 121 ? 23.063 4.570 -31.456 1.00 95.25 121 MET A CA 1
ATOM 870 C C . MET A 1 121 ? 24.090 4.077 -30.425 1.00 95.25 121 MET A C 1
ATOM 872 O O . MET A 1 121 ? 25.189 3.643 -30.762 1.00 95.25 121 MET A O 1
ATOM 876 N N . GLU A 1 122 ? 23.699 4.087 -29.162 1.00 96.38 122 GLU A N 1
ATOM 877 C CA . GLU A 1 122 ? 24.432 3.568 -28.011 1.00 96.38 122 GLU A CA 1
ATOM 878 C C . GLU A 1 122 ? 23.580 2.517 -27.284 1.00 96.38 122 GLU A C 1
ATOM 880 O O . GLU A 1 122 ? 22.359 2.450 -27.458 1.00 96.38 122 GLU A O 1
ATOM 885 N N . VAL A 1 123 ? 24.222 1.708 -26.439 1.00 97.06 123 VAL A N 1
ATOM 886 C CA . VAL A 1 123 ? 23.557 0.802 -25.490 1.00 97.06 123 VAL A CA 1
ATOM 887 C C . VAL A 1 123 ? 24.053 1.065 -24.073 1.00 97.06 123 VAL A C 1
ATOM 889 O O . VAL A 1 123 ? 25.164 1.559 -23.891 1.00 97.06 123 VAL A O 1
ATOM 892 N N . SER A 1 124 ? 23.240 0.748 -23.063 1.00 94.19 124 SER A N 1
ATOM 893 C CA . SER A 1 124 ? 23.675 0.822 -21.664 1.00 94.19 124 SER A CA 1
ATOM 894 C C . SER A 1 124 ? 24.831 -0.140 -21.380 1.00 94.19 124 SER A C 1
ATOM 896 O O . SER A 1 124 ? 24.847 -1.260 -21.884 1.00 94.19 124 SER A O 1
ATOM 898 N N . GLU A 1 125 ? 25.768 0.285 -20.531 1.00 88.38 125 GLU A N 1
ATOM 899 C CA . GLU A 1 125 ? 26.943 -0.507 -20.134 1.00 88.38 125 GLU A CA 1
ATOM 900 C C . GLU A 1 125 ? 26.547 -1.835 -19.481 1.00 88.38 125 GLU A C 1
ATOM 902 O O . GLU A 1 125 ? 27.098 -2.882 -19.805 1.00 88.38 125 GLU A O 1
ATOM 907 N N . SER A 1 126 ? 25.529 -1.811 -18.615 1.00 86.69 126 SER A N 1
ATOM 908 C CA . SER A 1 126 ? 24.889 -3.037 -18.151 1.00 86.69 126 SER A CA 1
ATOM 909 C C . SER A 1 126 ? 24.022 -3.617 -19.272 1.00 86.69 126 SER A C 1
ATOM 911 O O . SER A 1 126 ? 23.020 -3.018 -19.683 1.00 86.69 126 SER A O 1
ATOM 913 N N . ILE A 1 127 ? 24.433 -4.792 -19.750 1.00 93.38 127 ILE A N 1
ATOM 914 C CA . ILE A 1 127 ? 23.644 -5.696 -20.584 1.00 93.38 127 ILE A CA 1
ATOM 915 C C . ILE A 1 127 ? 23.141 -6.834 -19.696 1.00 93.38 127 ILE A C 1
ATOM 917 O O . ILE A 1 127 ? 23.876 -7.365 -18.867 1.00 93.38 127 ILE A O 1
ATOM 921 N N . GLY A 1 128 ? 21.883 -7.214 -19.879 1.00 94.31 128 GLY A N 1
ATOM 922 C CA . GLY A 1 128 ? 21.213 -8.266 -19.125 1.00 94.31 128 GLY A CA 1
ATOM 923 C C . GLY A 1 128 ? 19.850 -8.572 -19.749 1.00 94.31 128 GLY A C 1
ATOM 924 O O . GLY A 1 128 ? 19.618 -8.216 -20.909 1.00 94.31 128 GLY A O 1
ATOM 925 N N . PRO A 1 129 ? 18.911 -9.170 -18.996 1.00 94.56 129 PRO A N 1
ATOM 926 C CA . PRO A 1 129 ? 17.556 -9.445 -19.482 1.00 94.56 129 PRO A CA 1
ATOM 927 C C . PRO A 1 129 ? 16.777 -8.183 -19.880 1.00 94.56 129 PRO A C 1
ATOM 929 O O . PRO A 1 129 ? 15.837 -8.246 -20.673 1.00 94.56 129 PRO A O 1
ATOM 932 N N . MET A 1 130 ? 17.195 -7.032 -19.350 1.00 93.62 130 MET A N 1
ATOM 933 C CA . MET A 1 130 ? 16.804 -5.699 -19.785 1.00 93.62 130 MET A CA 1
ATOM 934 C C . MET A 1 130 ? 18.051 -4.833 -19.982 1.00 93.62 130 MET A C 1
ATOM 936 O O . MET A 1 130 ? 19.005 -4.935 -19.215 1.00 93.62 130 MET A O 1
ATOM 940 N N . PHE A 1 131 ? 18.030 -3.969 -20.996 1.00 94.69 131 PHE A N 1
ATOM 941 C CA . PHE A 1 131 ? 19.041 -2.934 -21.246 1.00 94.69 131 PHE A CA 1
ATOM 942 C C . PHE A 1 131 ? 18.393 -1.735 -21.962 1.00 94.69 131 PHE A C 1
ATOM 944 O O . PHE A 1 131 ? 17.224 -1.803 -22.346 1.00 94.69 131 PHE A O 1
ATOM 951 N N . ARG A 1 132 ? 19.104 -0.615 -22.141 1.00 94.62 132 ARG A N 1
ATOM 952 C CA . ARG A 1 132 ? 18.613 0.532 -22.936 1.00 94.62 132 ARG A CA 1
ATOM 953 C C . ARG A 1 132 ? 19.379 0.668 -24.244 1.00 94.62 132 ARG A C 1
ATOM 955 O O . ARG A 1 132 ? 20.576 0.402 -24.280 1.00 94.62 132 ARG A O 1
ATOM 962 N N . ALA A 1 133 ? 18.693 1.130 -25.285 1.00 94.94 133 ALA A N 1
ATOM 963 C CA . ALA A 1 133 ? 19.276 1.527 -26.563 1.00 94.94 133 ALA A CA 1
ATOM 964 C C . ALA A 1 133 ? 18.843 2.965 -26.886 1.00 94.94 133 ALA A C 1
ATOM 966 O O . ALA A 1 133 ? 17.648 3.265 -26.867 1.00 94.94 133 ALA A O 1
ATOM 967 N N . PHE A 1 134 ? 19.794 3.864 -27.142 1.00 94.56 134 PHE A N 1
ATOM 968 C CA . PHE A 1 134 ? 19.536 5.308 -27.179 1.00 94.56 134 PHE A CA 1
ATOM 969 C C . PHE A 1 134 ? 20.438 6.070 -28.160 1.00 94.56 134 PHE A C 1
ATOM 971 O O . PHE A 1 134 ? 21.394 5.524 -28.694 1.00 94.56 134 PHE A O 1
ATOM 978 N N . ARG A 1 135 ? 20.129 7.347 -28.393 1.00 93.62 135 ARG A N 1
ATOM 979 C CA . ARG A 1 135 ? 20.945 8.328 -29.124 1.00 93.62 135 ARG A CA 1
ATOM 980 C C . ARG A 1 135 ? 20.909 9.648 -28.362 1.00 93.62 135 ARG A C 1
ATOM 982 O O . ARG A 1 135 ? 19.822 10.109 -28.003 1.00 93.62 135 ARG A O 1
ATOM 989 N N . ARG A 1 136 ? 22.068 10.263 -28.115 1.00 91.44 136 ARG A N 1
ATOM 990 C CA . ARG A 1 136 ? 22.163 11.569 -27.437 1.00 91.44 136 ARG A CA 1
ATOM 991 C C . ARG A 1 136 ? 21.719 12.704 -28.371 1.00 91.44 136 ARG A C 1
ATOM 993 O O . ARG A 1 136 ? 21.592 12.528 -29.581 1.00 91.44 136 ARG A O 1
ATOM 1000 N N . ALA A 1 137 ? 21.444 13.880 -27.810 1.00 88.50 137 ALA A N 1
ATOM 1001 C CA . ALA A 1 137 ? 21.236 15.074 -28.631 1.00 88.50 137 ALA A CA 1
ATOM 1002 C C . ALA A 1 137 ? 22.550 15.442 -29.348 1.00 88.50 137 ALA A C 1
ATOM 1004 O O . ALA A 1 137 ? 23.621 15.287 -28.768 1.00 88.50 137 ALA A O 1
ATOM 1005 N N . GLY A 1 138 ? 22.472 15.885 -30.605 1.00 83.88 138 GLY A N 1
ATOM 1006 C CA . GLY A 1 138 ? 23.644 16.224 -31.426 1.00 83.88 138 GLY A CA 1
ATOM 1007 C C . GLY A 1 138 ? 24.404 15.032 -32.033 1.00 83.88 138 GLY A C 1
ATOM 1008 O O . GLY A 1 138 ? 25.236 15.239 -32.912 1.00 83.88 138 GLY A O 1
ATOM 1009 N N . SER A 1 139 ? 24.117 13.789 -31.632 1.00 86.38 139 SER A N 1
ATOM 1010 C CA . SER A 1 139 ? 24.706 12.597 -32.258 1.00 86.38 139 SER A CA 1
ATOM 1011 C C . SER A 1 139 ? 24.222 12.403 -33.700 1.00 86.38 139 SER A C 1
ATOM 1013 O O . SER A 1 139 ? 23.062 12.659 -34.025 1.00 86.38 139 SER A O 1
ATOM 1015 N N . ALA A 1 140 ? 25.095 11.873 -34.559 1.00 79.94 140 ALA A N 1
ATOM 1016 C CA . ALA A 1 140 ? 24.740 11.509 -35.928 1.00 79.94 140 ALA A CA 1
ATOM 1017 C C . ALA A 1 140 ? 23.626 10.439 -35.987 1.00 79.94 140 ALA A C 1
ATOM 1019 O O . ALA A 1 140 ? 23.442 9.646 -35.065 1.00 79.94 140 ALA A O 1
ATOM 1020 N N . GLY A 1 141 ? 22.903 10.388 -37.110 1.00 77.31 141 GLY A N 1
ATOM 1021 C CA . GLY A 1 141 ? 21.899 9.353 -37.396 1.00 77.31 141 GLY A CA 1
ATOM 1022 C C . GLY A 1 141 ? 20.448 9.697 -37.033 1.00 77.31 141 GLY A C 1
ATOM 1023 O O . GLY A 1 141 ? 19.560 8.914 -37.363 1.00 77.31 141 GLY A O 1
ATOM 1024 N N . GLY A 1 142 ? 20.174 10.841 -36.395 1.00 82.50 142 GLY A N 1
ATOM 1025 C CA . GLY A 1 142 ? 18.807 11.345 -36.195 1.00 82.50 142 GLY A CA 1
ATOM 1026 C C . GLY A 1 142 ? 18.580 12.052 -34.852 1.00 82.50 142 GLY A C 1
ATOM 1027 O O . GLY A 1 142 ? 19.536 12.331 -34.133 1.00 82.50 142 GLY A O 1
ATOM 1028 N N . PRO A 1 143 ? 17.318 12.339 -34.481 1.00 85.56 143 PRO A N 1
ATOM 1029 C CA . PRO A 1 143 ? 16.990 12.995 -33.217 1.00 85.56 143 PRO A CA 1
ATOM 1030 C C . PRO A 1 143 ? 17.277 12.106 -31.995 1.00 85.56 143 PRO A C 1
ATOM 1032 O O . PRO A 1 143 ? 17.375 10.877 -32.099 1.00 85.56 143 PRO A O 1
ATOM 1035 N N . LYS A 1 144 ? 17.349 12.744 -30.817 1.00 89.06 144 LYS A N 1
ATOM 1036 C CA . LYS A 1 144 ? 17.486 12.084 -29.508 1.00 89.06 144 LYS A CA 1
ATOM 1037 C C . LYS A 1 144 ? 16.372 11.049 -29.311 1.00 89.06 144 LYS A C 1
ATOM 1039 O O . LYS A 1 144 ? 15.188 11.387 -29.273 1.00 89.06 144 LYS A O 1
ATOM 1044 N N . THR A 1 145 ? 16.755 9.794 -29.116 1.00 90.31 145 THR A N 1
ATOM 1045 C CA . THR A 1 145 ? 15.834 8.680 -28.851 1.00 90.31 145 THR A CA 1
ATOM 1046 C C . THR A 1 145 ? 16.362 7.828 -27.703 1.00 90.31 145 THR A C 1
ATOM 1048 O O . THR A 1 145 ? 17.557 7.842 -27.423 1.00 90.31 145 THR A O 1
ATOM 1051 N N . SER A 1 146 ? 15.484 7.109 -27.018 1.00 91.69 146 SER A N 1
ATOM 1052 C CA . SER A 1 146 ? 15.843 6.102 -26.020 1.00 91.69 146 SER A CA 1
ATOM 1053 C C . SER A 1 146 ? 14.678 5.128 -25.893 1.00 91.69 146 SER A C 1
ATOM 1055 O O . SER A 1 146 ? 13.517 5.539 -25.956 1.00 91.69 146 SER A O 1
ATOM 1057 N N . GLN A 1 147 ? 14.992 3.839 -25.814 1.00 92.00 147 GLN A N 1
ATOM 1058 C CA . GLN A 1 147 ? 14.035 2.747 -25.667 1.00 92.00 147 GLN A CA 1
ATOM 1059 C C . GLN A 1 147 ? 14.617 1.692 -24.719 1.00 92.00 147 GLN A C 1
ATOM 1061 O O . GLN A 1 147 ? 15.805 1.357 -24.776 1.00 92.00 147 GLN A O 1
ATOM 1066 N N . GLN A 1 148 ? 13.762 1.126 -23.877 1.00 93.19 148 GLN A N 1
ATOM 1067 C CA . GLN A 1 148 ? 14.045 -0.063 -23.088 1.00 93.19 148 GLN A CA 1
ATOM 1068 C C . GLN A 1 148 ? 13.948 -1.306 -23.980 1.00 93.19 148 GLN A C 1
ATOM 1070 O O . GLN A 1 148 ? 12.930 -1.561 -24.622 1.00 93.19 148 GLN A O 1
ATOM 1075 N N . VAL A 1 149 ? 14.992 -2.125 -23.995 1.00 94.62 149 VAL A N 1
ATOM 1076 C CA . VAL A 1 149 ? 14.987 -3.442 -24.632 1.00 94.62 149 VAL A CA 1
ATOM 1077 C C . VAL A 1 149 ? 14.780 -4.486 -23.545 1.00 94.62 149 VAL A C 1
ATOM 1079 O O . VAL A 1 149 ? 15.509 -4.512 -22.558 1.00 94.62 149 VAL A O 1
ATOM 1082 N N . THR A 1 150 ? 13.783 -5.349 -23.725 1.00 95.00 150 THR A N 1
ATOM 1083 C CA . THR A 1 150 ? 13.487 -6.478 -22.832 1.00 95.00 150 THR A CA 1
ATOM 1084 C C . THR A 1 150 ? 13.671 -7.775 -23.610 1.00 95.00 150 THR A C 1
ATOM 1086 O O . THR A 1 150 ? 13.072 -7.946 -24.670 1.00 95.00 150 THR A O 1
ATOM 1089 N N . VAL A 1 151 ? 14.489 -8.699 -23.115 1.00 95.31 151 VAL A N 1
ATOM 1090 C CA . VAL A 1 151 ? 14.811 -9.954 -23.806 1.00 95.31 151 VAL A CA 1
ATOM 1091 C C . VAL A 1 151 ? 14.106 -11.112 -23.110 1.00 95.31 151 VAL A C 1
ATOM 1093 O O . VAL A 1 151 ? 14.595 -11.653 -22.122 1.00 95.31 151 VAL A O 1
ATOM 1096 N N . ALA A 1 152 ? 12.936 -11.499 -23.624 1.00 94.00 152 ALA A N 1
ATOM 1097 C CA . ALA A 1 152 ? 12.049 -12.452 -22.954 1.00 94.00 152 ALA A CA 1
ATOM 1098 C C . ALA A 1 152 ? 12.709 -13.815 -22.619 1.00 94.00 152 ALA A C 1
ATOM 1100 O O . ALA A 1 152 ? 12.528 -14.294 -21.494 1.00 94.00 152 ALA A O 1
ATOM 1101 N N . PRO A 1 153 ? 13.534 -14.422 -23.501 1.00 93.50 153 PRO A N 1
ATOM 1102 C CA . PRO A 1 153 ? 14.272 -15.647 -23.176 1.00 93.50 153 PRO A CA 1
ATOM 1103 C C . PRO A 1 153 ? 15.283 -15.514 -22.028 1.00 93.50 153 PRO A C 1
ATOM 1105 O O . PRO A 1 153 ? 15.621 -16.522 -21.419 1.00 93.50 153 PRO A O 1
ATOM 1108 N N . TRP A 1 154 ? 15.754 -14.302 -21.717 1.00 95.06 154 TRP A N 1
ATOM 1109 C CA . TRP A 1 154 ? 16.770 -14.052 -20.685 1.00 95.06 154 TRP A CA 1
ATOM 1110 C C . TRP A 1 154 ? 16.178 -13.660 -19.320 1.00 95.06 154 TRP A C 1
ATOM 1112 O O . TRP A 1 154 ? 16.913 -13.620 -18.343 1.00 95.06 154 TRP A O 1
ATOM 1122 N N . LEU A 1 15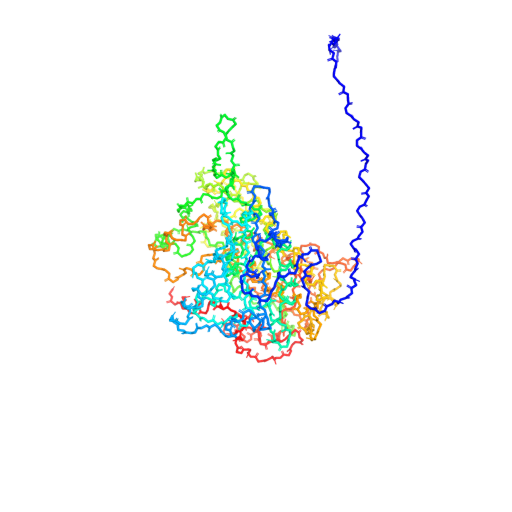5 ? 14.876 -13.357 -19.209 1.00 93.19 155 LEU A N 1
ATOM 1123 C CA . LEU A 1 155 ? 14.259 -12.924 -17.938 1.00 93.19 155 LEU A CA 1
ATOM 1124 C C . LEU A 1 155 ? 14.505 -13.951 -16.810 1.00 93.19 155 LEU A C 1
ATOM 1126 O O . LEU A 1 155 ? 14.437 -15.161 -17.040 1.00 93.19 155 LEU A O 1
ATOM 1130 N N . GLY A 1 156 ? 14.824 -13.488 -15.600 1.00 91.56 156 GLY A N 1
ATOM 1131 C CA . GLY A 1 156 ? 15.203 -14.376 -14.489 1.00 91.56 156 GLY A CA 1
ATOM 1132 C C . GLY A 1 156 ? 16.521 -15.149 -14.686 1.00 91.56 156 GLY A C 1
ATOM 1133 O O . GLY A 1 156 ? 16.755 -16.122 -13.981 1.00 91.56 156 GLY A O 1
ATOM 1134 N N . GLN A 1 157 ? 17.371 -14.753 -15.638 1.00 94.38 157 GLN A N 1
ATOM 1135 C CA . GLN A 1 157 ? 18.763 -15.210 -15.756 1.00 94.38 157 GLN A CA 1
ATOM 1136 C C . GLN A 1 157 ? 19.715 -14.061 -15.402 1.00 94.38 157 GLN A C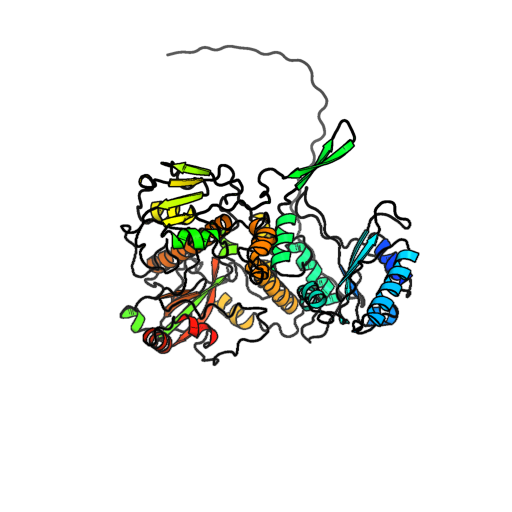 1
ATOM 1138 O O . GLN A 1 157 ? 19.334 -12.889 -15.459 1.00 94.38 157 GLN A O 1
ATOM 1143 N N . GLY A 1 158 ? 20.968 -14.404 -15.102 1.00 93.50 158 GLY A N 1
ATOM 1144 C CA . GLY A 1 158 ? 22.019 -13.441 -14.772 1.00 93.50 158 GLY A CA 1
ATOM 1145 C C . GLY A 1 158 ? 22.314 -13.346 -13.279 1.00 93.50 158 GLY A C 1
ATOM 1146 O O . GLY A 1 158 ? 21.866 -14.182 -12.495 1.00 93.50 158 GLY A O 1
ATOM 1147 N N . ASP A 1 159 ? 23.081 -12.329 -12.897 1.00 91.56 159 ASP A N 1
ATOM 1148 C CA . ASP A 1 159 ? 23.377 -12.019 -11.498 1.00 91.56 159 ASP A CA 1
ATOM 1149 C C . ASP A 1 159 ? 22.133 -11.517 -10.728 1.00 91.56 159 ASP A C 1
ATOM 1151 O O . ASP A 1 159 ? 21.082 -11.221 -11.308 1.00 91.56 159 ASP A O 1
ATOM 1155 N N . ALA A 1 160 ? 22.241 -11.398 -9.402 1.00 88.75 160 ALA A N 1
ATOM 1156 C CA . ALA A 1 160 ? 21.133 -10.970 -8.544 1.00 88.75 160 ALA A CA 1
ATOM 1157 C C . ALA A 1 160 ? 20.579 -9.570 -8.896 1.00 88.75 160 ALA A C 1
ATOM 1159 O O . ALA A 1 160 ? 19.381 -9.326 -8.750 1.00 88.75 160 ALA A O 1
ATOM 1160 N N . ARG A 1 161 ? 21.412 -8.656 -9.413 1.00 86.25 161 ARG A N 1
ATOM 1161 C CA . ARG A 1 161 ? 21.010 -7.310 -9.848 1.00 86.25 161 ARG A CA 1
ATOM 1162 C C . ARG A 1 161 ? 20.293 -7.360 -11.199 1.00 86.25 161 ARG A C 1
ATOM 1164 O O . ARG A 1 161 ? 19.280 -6.685 -11.360 1.00 86.25 161 ARG A O 1
ATOM 1171 N N . GLN A 1 162 ? 20.768 -8.164 -12.150 1.00 90.44 162 GLN A N 1
ATOM 1172 C CA . GLN A 1 162 ? 20.112 -8.412 -13.441 1.00 90.44 162 GLN A CA 1
ATOM 1173 C C . GLN A 1 162 ? 18.739 -9.081 -13.261 1.00 90.44 162 GLN A C 1
ATOM 1175 O O . GLN A 1 162 ? 17.765 -8.690 -13.916 1.00 90.44 162 GLN A O 1
ATOM 1180 N N . GLN A 1 163 ? 18.641 -10.044 -12.340 1.00 90.38 163 GLN A N 1
ATOM 1181 C CA . GLN A 1 163 ? 17.378 -10.674 -11.959 1.00 90.38 163 GLN A CA 1
ATOM 1182 C C . GLN A 1 163 ? 16.438 -9.664 -11.288 1.00 90.38 163 GLN A C 1
ATOM 1184 O O . GLN A 1 163 ? 15.324 -9.481 -11.775 1.00 90.38 163 GLN A O 1
ATOM 1189 N N . ALA A 1 164 ? 16.893 -8.933 -10.262 1.00 85.25 164 ALA A N 1
ATOM 1190 C CA . ALA A 1 164 ? 16.084 -7.918 -9.582 1.00 85.25 164 ALA A CA 1
ATOM 1191 C C . ALA A 1 164 ? 15.558 -6.845 -10.552 1.00 85.25 164 ALA A C 1
ATOM 1193 O O . ALA A 1 164 ? 14.354 -6.635 -10.644 1.00 85.25 164 ALA A O 1
ATOM 1194 N N . VAL A 1 165 ? 16.428 -6.228 -11.362 1.00 84.69 165 VAL A N 1
ATOM 1195 C CA . VAL A 1 165 ? 16.051 -5.174 -12.329 1.00 84.69 165 VAL A CA 1
ATOM 1196 C C . VAL A 1 165 ? 15.042 -5.655 -13.382 1.00 84.69 165 VAL A C 1
ATOM 1198 O O . VAL A 1 165 ? 14.311 -4.835 -13.936 1.00 84.69 165 VAL A O 1
ATOM 1201 N N . SER A 1 166 ? 14.961 -6.964 -13.646 1.00 89.38 166 SER A N 1
ATOM 1202 C CA . SER A 1 166 ? 14.009 -7.551 -14.598 1.00 89.38 166 SER A CA 1
ATOM 1203 C C . SER A 1 166 ? 12.829 -8.298 -13.957 1.00 89.38 166 SER A C 1
ATOM 1205 O O . SER A 1 166 ? 11.955 -8.787 -14.682 1.00 89.38 166 SER A O 1
ATOM 1207 N N . ALA A 1 167 ? 12.739 -8.331 -12.623 1.00 89.19 167 ALA A N 1
ATOM 1208 C CA . ALA A 1 167 ? 11.742 -9.103 -11.881 1.00 89.19 167 ALA A CA 1
ATOM 1209 C C . ALA A 1 167 ? 10.295 -8.714 -12.227 1.00 89.19 167 ALA A C 1
ATOM 1211 O O . ALA A 1 167 ? 9.449 -9.591 -12.372 1.00 89.19 167 ALA A O 1
ATOM 1212 N N . LEU A 1 168 ? 10.009 -7.423 -12.447 1.00 90.00 168 LEU A N 1
ATOM 1213 C CA . LEU A 1 168 ? 8.675 -6.964 -12.865 1.00 90.00 168 LEU A CA 1
ATOM 1214 C C . LEU A 1 168 ? 8.390 -7.159 -14.364 1.00 90.00 168 LEU A C 1
ATOM 1216 O O . LEU A 1 168 ? 7.228 -7.192 -14.763 1.00 90.00 168 LEU A O 1
ATOM 1220 N N . ALA A 1 169 ? 9.413 -7.337 -15.204 1.00 90.81 169 ALA A N 1
ATOM 1221 C CA . ALA A 1 169 ? 9.229 -7.641 -16.625 1.00 90.81 169 ALA A CA 1
ATOM 1222 C C . ALA A 1 169 ? 8.941 -9.130 -16.883 1.00 90.81 169 ALA A C 1
ATOM 1224 O O . ALA A 1 169 ? 8.253 -9.453 -17.853 1.00 90.81 169 ALA A O 1
ATOM 1225 N N . ALA A 1 170 ? 9.409 -10.026 -16.007 1.00 91.12 170 ALA A N 1
ATOM 1226 C CA . ALA A 1 170 ? 9.112 -11.458 -16.058 1.00 91.12 170 ALA A CA 1
ATOM 1227 C C . ALA A 1 170 ? 7.595 -11.771 -16.103 1.00 91.12 170 ALA A C 1
ATOM 1229 O O . ALA A 1 170 ? 7.157 -12.332 -17.110 1.00 91.12 170 ALA A O 1
ATOM 1230 N N . PRO A 1 171 ? 6.755 -11.367 -15.124 1.00 92.25 171 PRO A N 1
ATOM 1231 C CA . PRO A 1 171 ? 5.316 -11.636 -15.165 1.00 92.25 171 PRO A CA 1
ATOM 1232 C C . PRO A 1 171 ? 4.607 -10.894 -16.304 1.00 92.25 171 PRO A C 1
ATOM 1234 O O . PRO A 1 171 ? 3.594 -11.374 -16.803 1.00 92.25 171 PRO A O 1
ATOM 1237 N N . LEU A 1 172 ? 5.131 -9.761 -16.787 1.00 93.81 172 LEU A N 1
ATOM 1238 C CA . LEU A 1 172 ? 4.569 -9.099 -17.969 1.00 93.81 172 LEU A CA 1
ATOM 1239 C C . LEU A 1 172 ? 4.758 -9.941 -19.246 1.00 93.81 172 LEU A C 1
ATOM 1241 O O . LEU A 1 172 ? 3.892 -9.897 -20.113 1.00 93.81 172 LEU A O 1
ATOM 1245 N N . ALA A 1 173 ? 5.837 -10.722 -19.362 1.00 92.44 173 ALA A N 1
ATOM 1246 C CA . ALA A 1 173 ? 6.116 -11.558 -20.535 1.00 92.44 173 ALA A CA 1
ATOM 1247 C C . ALA A 1 173 ? 5.538 -12.987 -20.470 1.00 92.44 173 ALA A C 1
ATOM 1249 O O . ALA A 1 173 ? 5.342 -13.596 -21.522 1.00 92.44 173 ALA A O 1
ATOM 1250 N N . THR A 1 174 ? 5.297 -13.540 -19.277 1.00 90.19 174 THR A N 1
ATOM 1251 C CA . THR A 1 174 ? 4.893 -14.949 -19.097 1.00 90.19 174 THR A CA 1
ATOM 1252 C C . THR A 1 174 ? 3.399 -15.181 -19.370 1.00 90.19 174 THR A C 1
ATOM 1254 O O . THR A 1 174 ? 2.537 -14.686 -18.645 1.00 90.19 174 THR A O 1
ATOM 1257 N N . ALA A 1 175 ? 3.078 -15.956 -20.403 1.00 86.25 175 ALA A N 1
ATOM 1258 C CA . ALA A 1 175 ? 1.734 -16.423 -20.736 1.00 86.25 175 ALA A CA 1
ATOM 1259 C C . ALA A 1 175 ? 1.233 -17.509 -19.743 1.00 86.25 175 ALA A C 1
ATOM 1261 O O . ALA A 1 175 ? 2.026 -18.017 -18.948 1.00 86.25 175 ALA A O 1
ATOM 1262 N N . PRO A 1 176 ? -0.070 -17.876 -19.747 1.00 82.94 176 PRO A N 1
ATOM 1263 C CA . PRO A 1 176 ? -0.641 -18.824 -18.772 1.00 82.94 176 PRO A CA 1
ATOM 1264 C C . PRO A 1 176 ? -0.025 -20.230 -18.806 1.00 82.94 176 PRO A C 1
ATOM 1266 O O . PRO A 1 176 ? -0.043 -20.934 -17.806 1.00 82.94 176 PRO A O 1
ATOM 1269 N N . ASP A 1 177 ? 0.546 -20.627 -19.945 1.00 86.00 177 ASP A N 1
ATOM 1270 C CA . ASP A 1 177 ? 1.261 -21.894 -20.150 1.00 86.00 177 ASP A CA 1
ATOM 1271 C C . ASP A 1 177 ? 2.732 -21.856 -19.678 1.00 86.00 177 ASP A C 1
ATOM 1273 O O . ASP A 1 177 ? 3.509 -22.768 -19.959 1.00 86.00 177 ASP A O 1
ATOM 1277 N N . GLY A 1 178 ? 3.145 -20.779 -19.000 1.00 84.62 178 GLY A N 1
ATOM 1278 C CA . GLY A 1 178 ? 4.521 -20.550 -18.559 1.00 84.62 178 GLY A CA 1
ATOM 1279 C C . GLY A 1 178 ? 5.480 -20.115 -19.675 1.00 84.62 178 GLY A C 1
ATOM 1280 O O . GLY A 1 178 ? 6.627 -19.760 -19.388 1.00 84.62 178 GLY A O 1
ATOM 1281 N N . THR A 1 179 ? 5.050 -20.092 -20.943 1.00 87.19 179 THR A N 1
ATOM 1282 C CA . THR A 1 179 ? 5.890 -19.610 -22.049 1.00 87.19 179 THR A CA 1
ATOM 1283 C C . THR A 1 179 ? 6.053 -18.092 -21.987 1.00 87.19 179 THR A C 1
ATOM 1285 O O . THR A 1 179 ? 5.242 -17.385 -21.394 1.00 87.19 179 THR A O 1
ATOM 1288 N N . ARG A 1 180 ? 7.121 -17.549 -22.586 1.00 87.69 180 ARG A N 1
ATOM 1289 C CA . ARG A 1 180 ? 7.367 -16.097 -22.596 1.00 87.69 180 ARG A CA 1
ATOM 1290 C C . ARG A 1 180 ? 7.187 -15.516 -23.986 1.00 87.69 180 ARG A C 1
ATOM 1292 O O . ARG A 1 180 ? 7.939 -15.840 -24.908 1.00 87.69 180 ARG A O 1
ATOM 1299 N N . ASP A 1 181 ? 6.217 -14.622 -24.111 1.00 83.44 181 ASP A N 1
ATOM 1300 C CA . ASP A 1 181 ? 5.729 -14.097 -25.379 1.00 83.44 181 ASP A CA 1
ATOM 1301 C C . ASP A 1 181 ? 5.803 -12.561 -25.439 1.00 83.44 181 ASP A C 1
ATOM 1303 O O . ASP A 1 181 ? 5.427 -11.836 -24.516 1.00 83.44 181 ASP A O 1
ATOM 1307 N N . GLY A 1 182 ? 6.268 -12.061 -26.585 1.00 87.62 182 GLY A N 1
ATOM 1308 C CA . GLY A 1 182 ? 6.376 -10.633 -26.860 1.00 87.62 182 GLY A CA 1
ATOM 1309 C C . GLY A 1 182 ? 5.027 -9.943 -27.078 1.00 87.62 182 GLY A C 1
ATOM 1310 O O . GLY A 1 182 ? 4.929 -8.748 -26.808 1.00 87.62 182 GLY A O 1
ATOM 1311 N N . GLN A 1 183 ? 3.982 -10.656 -27.523 1.00 87.25 183 GLN A N 1
ATOM 1312 C CA . GLN A 1 183 ? 2.642 -10.069 -27.642 1.00 87.25 183 GLN A CA 1
ATOM 1313 C C . GLN A 1 183 ? 1.979 -9.907 -26.263 1.00 87.25 183 GLN A C 1
ATOM 1315 O O . GLN A 1 183 ? 1.410 -8.853 -25.980 1.00 87.25 183 GLN A O 1
ATOM 1320 N N . THR A 1 184 ? 2.119 -10.902 -25.389 1.00 91.00 184 THR A N 1
ATOM 1321 C CA . THR A 1 184 ? 1.705 -10.874 -23.980 1.00 91.00 184 THR A CA 1
ATOM 1322 C C . THR A 1 184 ? 2.400 -9.729 -23.243 1.00 91.00 184 THR A C 1
ATOM 1324 O O . THR A 1 184 ? 1.716 -8.880 -22.663 1.00 91.00 184 THR A O 1
ATOM 1327 N N . PHE A 1 185 ? 3.727 -9.604 -23.396 1.00 93.12 185 PHE A N 1
ATOM 1328 C CA . PHE A 1 185 ? 4.481 -8.448 -22.902 1.00 93.12 185 PHE A CA 1
ATOM 1329 C C . PHE A 1 185 ? 3.930 -7.123 -23.437 1.00 93.12 185 PHE A C 1
ATOM 1331 O O . PHE A 1 185 ? 3.619 -6.232 -22.651 1.00 93.12 185 PHE A O 1
ATOM 1338 N N . ALA A 1 186 ? 3.755 -6.984 -24.756 1.00 90.81 186 ALA A N 1
ATOM 1339 C CA . ALA A 1 186 ? 3.274 -5.741 -25.358 1.00 90.81 186 ALA A CA 1
ATOM 1340 C C . ALA A 1 186 ? 1.863 -5.347 -24.879 1.00 90.81 186 ALA A C 1
ATOM 1342 O O . ALA A 1 186 ? 1.598 -4.164 -24.671 1.00 90.81 186 ALA A O 1
ATOM 1343 N N . HIS A 1 187 ? 0.963 -6.315 -24.672 1.00 91.56 187 HIS A N 1
ATOM 1344 C CA . HIS A 1 187 ? -0.368 -6.062 -24.120 1.00 91.56 187 HIS A CA 1
ATOM 1345 C C . HIS A 1 187 ? -0.297 -5.595 -22.656 1.00 91.56 187 HIS A C 1
ATOM 1347 O O . HIS A 1 187 ? -0.841 -4.538 -22.328 1.00 91.56 187 HIS A O 1
ATOM 1353 N N . ARG A 1 188 ? 0.384 -6.353 -21.781 1.00 94.88 188 ARG A N 1
ATOM 1354 C CA . ARG A 1 188 ? 0.438 -6.058 -20.339 1.00 94.88 188 ARG A CA 1
ATOM 1355 C C . ARG A 1 188 ? 1.240 -4.792 -20.042 1.00 94.88 188 ARG A C 1
ATOM 1357 O O . ARG A 1 188 ? 0.755 -3.936 -19.311 1.00 94.88 188 ARG A O 1
ATOM 1364 N N . TYR A 1 189 ? 2.412 -4.629 -20.660 1.00 94.25 189 TYR A N 1
ATOM 1365 C CA . TYR A 1 189 ? 3.246 -3.432 -20.512 1.00 94.25 189 TYR A CA 1
ATOM 1366 C C . TYR A 1 189 ? 2.488 -2.172 -20.950 1.00 94.25 189 TYR A C 1
ATOM 1368 O O . TYR A 1 189 ? 2.476 -1.188 -20.219 1.00 94.25 189 TYR A O 1
ATOM 1376 N N . ARG A 1 190 ? 1.778 -2.208 -22.090 1.00 92.31 190 ARG A N 1
ATOM 1377 C CA . ARG A 1 190 ? 0.993 -1.054 -22.557 1.00 92.31 190 ARG A CA 1
ATOM 1378 C C . ARG A 1 190 ? -0.114 -0.669 -21.573 1.00 92.31 190 ARG A C 1
ATOM 1380 O O . ARG A 1 190 ? -0.272 0.519 -21.302 1.00 92.31 190 ARG A O 1
ATOM 1387 N N . ALA A 1 191 ? -0.860 -1.643 -21.045 1.00 94.56 191 ALA A N 1
ATOM 1388 C CA . ALA A 1 191 ? -1.897 -1.391 -20.041 1.00 94.56 191 ALA A CA 1
ATOM 1389 C C . ALA A 1 191 ? -1.301 -0.773 -18.763 1.00 94.56 191 ALA A C 1
ATOM 1391 O O . ALA A 1 191 ? -1.750 0.282 -18.325 1.00 94.56 191 ALA A O 1
ATOM 1392 N N . PHE A 1 192 ? -0.218 -1.364 -18.254 1.00 95.38 192 PHE A N 1
ATOM 1393 C CA . PHE A 1 192 ? 0.539 -0.876 -17.101 1.00 95.38 192 PHE A CA 1
ATOM 1394 C C . PHE A 1 192 ? 0.990 0.584 -17.265 1.00 95.38 192 PHE A C 1
ATOM 1396 O O . PHE A 1 192 ? 0.720 1.427 -16.407 1.00 95.38 192 PHE A O 1
ATOM 1403 N N . THR A 1 193 ? 1.628 0.909 -18.396 1.00 94.06 193 THR A N 1
ATOM 1404 C CA . THR A 1 193 ? 2.109 2.271 -18.674 1.00 94.06 193 THR A CA 1
ATOM 1405 C C . THR A 1 193 ? 0.984 3.277 -18.886 1.00 94.06 193 THR A C 1
ATOM 1407 O O . THR A 1 193 ? 1.164 4.449 -18.569 1.00 94.06 193 THR A O 1
ATOM 1410 N N . ALA A 1 194 ? -0.172 2.848 -19.403 1.00 92.62 194 ALA A N 1
ATOM 1411 C CA . ALA A 1 194 ? -1.326 3.724 -19.595 1.00 92.62 194 ALA A CA 1
ATOM 1412 C C . ALA A 1 194 ? -1.995 4.091 -18.260 1.00 92.62 194 ALA A C 1
ATOM 1414 O O . ALA A 1 194 ? -2.415 5.234 -18.083 1.00 92.62 194 ALA A O 1
ATOM 1415 N N . ASP A 1 195 ? -2.049 3.145 -17.319 1.00 94.25 195 ASP A N 1
ATOM 1416 C CA . ASP A 1 195 ? -2.645 3.349 -15.998 1.00 94.25 195 ASP A CA 1
ATOM 1417 C C . ASP A 1 195 ? -1.777 4.281 -15.145 1.00 94.25 195 ASP A C 1
ATOM 1419 O O . ASP A 1 195 ? -2.197 5.374 -14.746 1.00 94.25 195 ASP A O 1
ATOM 1423 N N . LEU A 1 196 ? -0.531 3.871 -14.902 1.00 92.81 196 LEU A N 1
ATOM 1424 C CA . LEU A 1 196 ? 0.358 4.572 -13.977 1.00 92.81 196 LEU A CA 1
ATOM 1425 C C . LEU A 1 196 ? 1.018 5.803 -14.621 1.00 92.81 196 LEU A C 1
ATOM 1427 O O . LEU A 1 196 ? 1.306 6.775 -13.935 1.00 92.81 196 LEU A O 1
ATOM 1431 N N . GLY A 1 197 ? 1.220 5.812 -15.942 1.00 91.62 197 GLY A N 1
ATOM 1432 C CA . GLY A 1 197 ? 2.035 6.837 -16.607 1.00 91.62 197 GLY A CA 1
ATOM 1433 C C . GLY A 1 197 ? 3.543 6.630 -16.417 1.00 91.62 197 GLY A C 1
ATOM 1434 O O . GLY A 1 197 ? 4.324 7.544 -16.666 1.00 91.62 197 GLY A O 1
ATOM 1435 N N . VAL A 1 198 ? 3.962 5.431 -15.987 1.00 92.56 198 VAL A N 1
ATOM 1436 C CA . VAL A 1 198 ? 5.370 5.034 -15.831 1.00 92.56 198 VAL A CA 1
ATOM 1437 C C . VAL A 1 198 ? 5.629 3.617 -16.332 1.00 92.56 198 VAL A C 1
ATOM 1439 O O . VAL A 1 198 ? 4.747 2.757 -16.314 1.00 92.56 198 VAL A O 1
ATOM 1442 N N . ALA A 1 199 ? 6.869 3.367 -16.751 1.00 91.75 199 ALA A N 1
ATOM 1443 C CA . ALA A 1 199 ? 7.391 2.018 -16.939 1.00 91.75 199 ALA A CA 1
ATOM 1444 C C . ALA A 1 199 ? 7.576 1.305 -15.578 1.00 91.75 199 ALA A C 1
ATOM 1446 O O . ALA A 1 199 ? 7.793 1.980 -14.568 1.00 91.75 199 ALA A O 1
ATOM 1447 N N . PRO A 1 200 ? 7.548 -0.041 -15.528 1.00 90.19 200 PRO A N 1
ATOM 1448 C CA . PRO A 1 200 ? 7.955 -0.788 -14.341 1.00 90.19 200 PRO A CA 1
ATOM 1449 C C . PRO A 1 200 ? 9.397 -0.444 -13.942 1.00 90.19 200 PRO A C 1
ATOM 1451 O O . PRO A 1 200 ? 10.296 -0.441 -14.786 1.00 90.19 200 PRO A O 1
ATOM 1454 N N . GLY A 1 201 ? 9.613 -0.172 -12.655 1.00 88.00 201 GLY A N 1
ATOM 1455 C CA . GLY A 1 201 ? 10.945 -0.057 -12.064 1.00 88.00 201 GLY A CA 1
ATOM 1456 C C . GLY A 1 201 ? 11.582 -1.426 -11.801 1.00 88.00 201 GLY A C 1
ATOM 1457 O O . GLY A 1 201 ? 11.038 -2.468 -12.163 1.00 88.00 201 GLY A O 1
ATOM 1458 N N . ALA A 1 202 ? 12.726 -1.428 -11.114 1.00 82.69 202 ALA A N 1
ATOM 1459 C CA . ALA A 1 202 ? 13.383 -2.664 -10.676 1.00 82.69 202 ALA A CA 1
ATOM 1460 C C . ALA A 1 202 ? 12.576 -3.408 -9.594 1.00 82.69 202 ALA A C 1
ATOM 1462 O O . ALA A 1 202 ? 12.625 -4.625 -9.489 1.00 82.69 202 ALA A O 1
ATOM 1463 N N . THR A 1 203 ? 11.821 -2.676 -8.777 1.00 85.06 203 THR A N 1
ATOM 1464 C CA . THR A 1 203 ? 11.034 -3.209 -7.658 1.00 85.06 203 THR A CA 1
ATOM 1465 C C . THR A 1 203 ? 9.667 -2.539 -7.604 1.00 85.06 203 THR A C 1
ATOM 1467 O O . THR A 1 203 ? 9.441 -1.493 -8.217 1.00 85.06 203 THR A O 1
ATOM 1470 N N . THR A 1 204 ? 8.735 -3.111 -6.848 1.00 87.44 204 THR A N 1
ATOM 1471 C CA . THR A 1 204 ? 7.414 -2.510 -6.615 1.00 87.44 204 THR A CA 1
ATOM 1472 C C . THR A 1 204 ? 7.518 -1.179 -5.871 1.00 87.44 204 THR A C 1
ATOM 1474 O O . THR A 1 204 ? 6.878 -0.214 -6.280 1.00 87.44 204 THR A O 1
ATOM 1477 N N . ALA A 1 205 ? 8.407 -1.086 -4.877 1.00 84.94 205 ALA A N 1
ATOM 1478 C CA . ALA A 1 205 ? 8.730 0.151 -4.165 1.00 84.94 205 ALA A CA 1
ATOM 1479 C C . ALA A 1 205 ? 9.290 1.241 -5.097 1.00 84.94 205 ALA A C 1
ATOM 1481 O O . ALA A 1 205 ? 8.765 2.353 -5.142 1.00 84.94 205 ALA A O 1
ATOM 1482 N N . SER A 1 206 ? 10.300 0.921 -5.917 1.00 86.94 206 SER A N 1
ATOM 1483 C CA . SER A 1 206 ? 10.855 1.889 -6.880 1.00 86.94 206 SER A CA 1
ATOM 1484 C C . SER A 1 206 ? 9.855 2.261 -7.980 1.00 86.94 206 SER A C 1
ATOM 1486 O O . SER A 1 206 ? 9.839 3.403 -8.428 1.00 86.94 206 SER A O 1
ATOM 1488 N N . THR A 1 207 ? 8.955 1.352 -8.361 1.00 90.69 207 THR A N 1
ATOM 1489 C CA . THR A 1 207 ? 7.825 1.653 -9.255 1.00 90.69 207 THR A CA 1
ATOM 1490 C C . THR A 1 207 ? 6.833 2.621 -8.607 1.00 90.69 207 THR A C 1
ATOM 1492 O O . THR A 1 207 ? 6.419 3.581 -9.251 1.00 90.69 207 THR A O 1
ATOM 1495 N N . ALA A 1 208 ? 6.477 2.419 -7.334 1.00 91.25 208 ALA A N 1
ATOM 1496 C CA . ALA A 1 208 ? 5.608 3.327 -6.586 1.00 91.25 208 ALA A CA 1
ATOM 1497 C C . ALA A 1 208 ? 6.214 4.736 -6.455 1.00 91.25 208 ALA A C 1
ATOM 1499 O O . ALA A 1 208 ? 5.477 5.720 -6.528 1.00 91.25 208 ALA A O 1
ATOM 1500 N N . MET A 1 209 ? 7.542 4.827 -6.321 1.00 88.69 209 MET A N 1
ATOM 1501 C CA . MET A 1 209 ? 8.297 6.084 -6.299 1.00 88.69 209 MET A CA 1
ATOM 1502 C C . MET A 1 209 ? 8.367 6.774 -7.665 1.00 88.69 209 MET A C 1
ATOM 1504 O O . MET A 1 209 ? 8.117 7.975 -7.752 1.00 88.69 209 MET A O 1
ATOM 1508 N N . LEU A 1 210 ? 8.653 6.028 -8.738 1.00 90.75 210 LEU A N 1
ATOM 1509 C CA . LEU A 1 210 ? 8.613 6.549 -10.110 1.00 90.75 210 LEU A CA 1
ATOM 1510 C C . LEU A 1 210 ? 7.217 7.078 -10.452 1.00 90.75 210 LEU A C 1
ATOM 1512 O O . LEU A 1 210 ? 7.092 8.157 -11.023 1.00 90.75 210 LEU A O 1
ATOM 1516 N N . HIS A 1 211 ? 6.171 6.346 -10.059 1.00 92.94 211 HIS A N 1
ATOM 1517 C CA . HIS A 1 211 ? 4.778 6.766 -10.208 1.00 92.94 211 HIS A CA 1
ATOM 1518 C C . HIS A 1 211 ? 4.498 8.085 -9.468 1.00 92.94 211 HIS A C 1
ATOM 1520 O O . HIS A 1 211 ? 3.884 8.989 -10.030 1.00 92.94 211 HIS A O 1
ATOM 1526 N N . LEU A 1 212 ? 5.012 8.245 -8.241 1.00 91.62 212 LEU A N 1
ATOM 1527 C CA . LEU A 1 212 ? 4.849 9.477 -7.463 1.00 91.62 212 LEU A CA 1
ATOM 1528 C C . LEU A 1 212 ? 5.536 10.688 -8.118 1.00 91.62 212 LEU A C 1
ATOM 1530 O O . LEU A 1 212 ? 4.895 11.727 -8.257 1.00 91.62 212 LEU A O 1
ATOM 1534 N N . ASP A 1 213 ? 6.782 10.556 -8.582 1.00 91.06 213 ASP A N 1
ATOM 1535 C CA . ASP A 1 213 ? 7.482 11.643 -9.294 1.00 91.06 213 ASP A CA 1
ATOM 1536 C C . ASP A 1 213 ? 6.882 11.915 -10.691 1.00 91.06 213 ASP A C 1
ATOM 1538 O O . ASP A 1 213 ? 6.908 13.043 -11.174 1.00 91.06 213 ASP A O 1
ATOM 1542 N N . ALA A 1 214 ? 6.253 10.931 -11.340 1.00 92.69 214 ALA A N 1
ATOM 1543 C CA . ALA A 1 214 ? 5.574 11.158 -12.616 1.00 92.69 214 ALA A CA 1
ATOM 1544 C C . ALA A 1 214 ? 4.283 11.984 -12.473 1.00 92.69 214 ALA A C 1
ATOM 1546 O O . ALA A 1 214 ? 4.024 12.857 -13.307 1.00 92.69 214 ALA A O 1
ATOM 1547 N N . VAL A 1 215 ? 3.473 11.728 -11.435 1.00 92.44 215 VAL A N 1
ATOM 1548 C CA . VAL A 1 215 ? 2.225 12.481 -11.176 1.00 92.44 215 VAL A CA 1
ATOM 1549 C C . VAL A 1 215 ? 2.461 13.791 -10.422 1.00 92.44 215 VAL A C 1
ATOM 1551 O O . VAL A 1 215 ? 1.720 14.755 -10.613 1.00 92.44 215 VAL A O 1
ATOM 1554 N N . ARG A 1 216 ? 3.492 13.842 -9.573 1.00 90.62 216 ARG A N 1
ATOM 1555 C CA . ARG A 1 216 ? 3.892 15.009 -8.780 1.00 90.62 216 ARG A CA 1
ATOM 1556 C C . ARG A 1 216 ? 5.423 15.150 -8.826 1.00 90.62 216 ARG A C 1
ATOM 1558 O O . ARG A 1 216 ? 6.089 14.867 -7.829 1.00 90.62 216 ARG A O 1
ATOM 1565 N N . PRO A 1 217 ? 5.988 15.598 -9.963 1.00 91.44 217 PRO A N 1
ATOM 1566 C CA . PRO A 1 217 ? 7.428 15.800 -10.089 1.00 91.44 217 PRO A CA 1
ATOM 1567 C C . PRO A 1 217 ? 7.907 16.797 -9.045 1.00 91.44 217 PRO A C 1
ATOM 1569 O O . PRO A 1 217 ? 7.215 17.781 -8.774 1.00 91.44 217 PRO A O 1
ATOM 1572 N N . ARG A 1 218 ? 9.083 16.547 -8.462 1.00 91.12 218 ARG A N 1
ATOM 1573 C CA . ARG A 1 218 ? 9.657 17.406 -7.405 1.00 91.12 218 ARG A CA 1
ATOM 1574 C C . ARG A 1 218 ? 10.354 18.664 -7.908 1.00 91.12 218 ARG A C 1
ATOM 1576 O O . ARG A 1 218 ? 10.557 19.591 -7.131 1.00 91.12 218 ARG A O 1
ATOM 1583 N N . VAL A 1 219 ? 10.746 18.679 -9.178 1.00 91.44 219 VAL A N 1
ATOM 1584 C CA . VAL A 1 219 ? 11.549 19.739 -9.799 1.00 91.44 219 VAL A CA 1
ATOM 1585 C C . VAL A 1 219 ? 10.783 20.317 -10.980 1.00 91.44 219 VAL A C 1
ATOM 1587 O O . VAL A 1 219 ? 10.229 19.555 -11.773 1.00 91.44 219 VAL A O 1
ATOM 1590 N N . GLU A 1 220 ? 10.779 21.640 -11.117 1.00 90.75 220 GLU A N 1
ATOM 1591 C CA . GLU A 1 220 ? 10.401 22.301 -12.367 1.00 90.75 220 GLU A CA 1
ATOM 1592 C C . GLU A 1 220 ? 11.579 23.013 -13.017 1.00 90.75 220 GLU A C 1
ATOM 1594 O O . GLU A 1 220 ? 12.648 23.167 -12.424 1.00 90.75 220 GLU A O 1
ATOM 1599 N N . TRP A 1 221 ? 11.392 23.318 -14.297 1.00 89.44 221 TRP A N 1
ATOM 1600 C CA . TRP A 1 221 ? 12.406 23.835 -15.200 1.00 89.44 221 TRP A CA 1
ATOM 1601 C C . TRP A 1 221 ? 11.891 25.141 -15.787 1.00 89.44 221 TRP A C 1
ATOM 1603 O O . TRP A 1 221 ? 10.793 25.161 -16.346 1.00 89.44 221 TRP A O 1
ATOM 1613 N N . THR A 1 222 ? 12.683 26.200 -15.652 1.00 88.81 222 THR A N 1
ATOM 1614 C CA . THR A 1 222 ? 12.317 27.556 -16.067 1.00 88.81 222 THR A CA 1
ATOM 1615 C C . THR A 1 222 ? 13.418 28.120 -16.949 1.00 88.81 222 THR A C 1
ATOM 1617 O O . THR A 1 222 ? 14.590 28.123 -16.565 1.00 88.81 222 THR A O 1
ATOM 1620 N N . GLU A 1 223 ? 13.013 28.582 -18.127 1.00 91.81 223 GLU A N 1
ATOM 1621 C CA . GLU A 1 223 ? 13.830 29.359 -19.054 1.00 91.81 223 GLU A CA 1
ATOM 1622 C C . GLU A 1 223 ? 13.905 30.807 -18.554 1.00 91.81 223 GLU A C 1
ATOM 1624 O O . GLU A 1 223 ? 12.881 31.414 -18.241 1.00 91.81 223 GLU A O 1
ATOM 1629 N N . ASP A 1 224 ? 15.113 31.347 -18.441 1.00 89.50 224 ASP A N 1
ATOM 1630 C CA . ASP A 1 224 ? 15.335 32.766 -18.182 1.00 89.50 224 ASP A CA 1
ATOM 1631 C C . ASP A 1 224 ? 15.055 33.558 -19.473 1.00 89.50 224 ASP A C 1
ATOM 1633 O O . ASP A 1 224 ? 15.711 33.356 -20.495 1.00 89.50 224 ASP A O 1
ATOM 1637 N N . GLU A 1 225 ? 14.062 34.453 -19.445 1.00 91.31 225 GLU A N 1
ATOM 1638 C CA . GLU A 1 225 ? 13.592 35.181 -20.638 1.00 91.31 225 GLU A CA 1
ATOM 1639 C C . GLU A 1 225 ? 14.632 36.153 -21.235 1.00 91.31 225 GLU A C 1
ATOM 1641 O O . GLU A 1 225 ? 14.474 36.588 -22.377 1.00 91.31 225 GLU A O 1
ATOM 1646 N N . ALA A 1 226 ? 15.686 36.509 -20.491 1.00 90.25 226 ALA A N 1
ATOM 1647 C CA . ALA A 1 226 ? 16.719 37.449 -20.928 1.00 90.25 226 ALA A CA 1
ATOM 1648 C C . ALA A 1 226 ? 17.959 36.752 -21.519 1.00 90.25 226 ALA A C 1
ATOM 1650 O O . ALA A 1 226 ? 18.651 37.339 -22.353 1.00 90.25 226 ALA A O 1
ATOM 1651 N N . THR A 1 227 ? 18.243 35.517 -21.101 1.00 91.75 227 THR A N 1
ATOM 1652 C CA . THR A 1 227 ? 19.430 34.742 -21.512 1.00 91.75 227 THR A CA 1
ATOM 1653 C C . THR A 1 227 ? 19.101 33.510 -22.358 1.00 91.75 227 THR A C 1
ATOM 1655 O O . THR A 1 227 ? 19.946 33.064 -23.133 1.00 91.75 227 THR A O 1
ATOM 1658 N N . GLY A 1 228 ? 17.890 32.958 -22.232 1.00 90.69 228 GLY A N 1
ATOM 1659 C CA . GLY A 1 228 ? 17.513 31.653 -22.781 1.00 90.69 228 GLY A CA 1
ATOM 1660 C C . GLY A 1 228 ? 18.102 30.461 -22.012 1.00 90.69 228 GLY A C 1
ATOM 1661 O O . GLY A 1 228 ? 18.051 29.329 -22.498 1.00 90.69 228 GLY A O 1
ATOM 1662 N N . GLU A 1 229 ? 18.697 30.678 -20.832 1.00 91.94 229 GLU A N 1
ATOM 1663 C CA . GLU A 1 229 ? 19.257 29.591 -20.026 1.00 91.94 229 GLU A CA 1
ATOM 1664 C C . GLU A 1 229 ? 18.175 28.858 -19.221 1.00 91.94 229 GLU A C 1
ATOM 1666 O O . GLU A 1 229 ? 17.284 29.456 -18.620 1.00 91.94 229 GLU A O 1
ATOM 1671 N N . TRP A 1 230 ? 18.265 27.526 -19.189 1.00 89.94 230 TRP A N 1
ATOM 1672 C CA . TRP A 1 230 ? 17.308 26.665 -18.494 1.00 89.94 230 TRP A CA 1
ATOM 1673 C C . TRP A 1 230 ? 17.811 26.284 -17.103 1.00 89.94 230 TRP A C 1
ATOM 1675 O O . TRP A 1 230 ? 18.695 25.438 -16.953 1.00 89.94 230 TRP A O 1
ATOM 1685 N N . SER A 1 231 ? 17.191 26.869 -16.081 1.00 91.00 231 SER A N 1
ATOM 1686 C CA . SER A 1 231 ? 17.428 26.547 -14.671 1.00 91.00 231 SER A CA 1
ATOM 1687 C C . SER A 1 231 ? 16.421 25.513 -14.149 1.00 91.00 231 SER A C 1
ATOM 1689 O O . SER A 1 231 ? 15.388 25.255 -14.773 1.00 91.00 231 SER A O 1
ATOM 1691 N N . SER A 1 232 ? 16.700 24.911 -12.987 1.00 91.12 232 SER A N 1
ATOM 1692 C CA . SER A 1 232 ? 15.768 23.989 -12.327 1.00 91.12 232 SER A CA 1
ATOM 1693 C C . SER A 1 232 ? 15.756 24.160 -10.814 1.00 91.12 232 SER A C 1
ATOM 1695 O O . SER A 1 232 ? 16.824 24.219 -10.204 1.00 91.12 232 SER A O 1
ATOM 1697 N N . HIS A 1 233 ? 14.573 24.168 -10.207 1.00 90.88 233 HIS A N 1
ATOM 1698 C CA . HIS A 1 233 ? 14.389 24.340 -8.763 1.00 90.88 233 HIS A CA 1
ATOM 1699 C C . HIS A 1 233 ? 13.336 23.373 -8.201 1.00 90.88 233 HIS A C 1
ATOM 1701 O O . HIS A 1 233 ? 12.563 22.765 -8.947 1.00 90.88 233 HIS A O 1
ATOM 1707 N N . LEU A 1 234 ? 13.329 23.193 -6.875 1.00 90.94 234 LEU A N 1
ATOM 1708 C CA . LEU A 1 234 ? 12.268 22.444 -6.198 1.00 90.94 234 LEU A CA 1
ATOM 1709 C C . LEU A 1 234 ? 10.944 23.197 -6.332 1.00 90.94 234 LEU A C 1
ATOM 1711 O O . LEU A 1 234 ? 10.889 24.402 -6.102 1.00 90.94 234 LEU A O 1
ATOM 1715 N N . ARG A 1 235 ? 9.889 22.465 -6.685 1.00 90.19 235 ARG A N 1
ATOM 1716 C CA . ARG A 1 235 ? 8.541 23.020 -6.840 1.00 90.19 235 ARG A C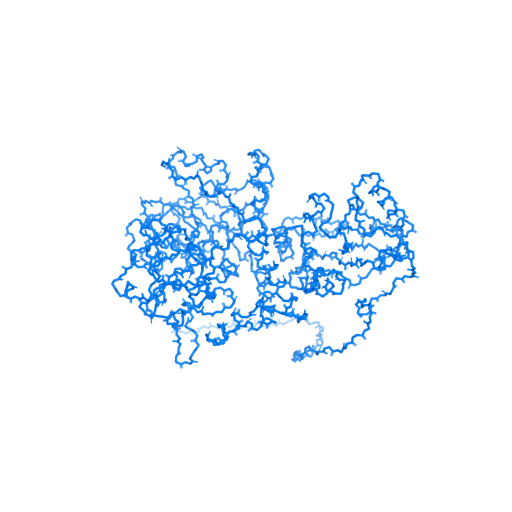A 1
ATOM 1717 C C . ARG A 1 235 ? 7.935 23.383 -5.492 1.00 90.19 235 ARG A C 1
ATOM 1719 O O . ARG A 1 235 ? 8.264 22.765 -4.477 1.00 90.19 235 ARG A O 1
ATOM 1726 N N . GLU A 1 236 ? 6.979 24.307 -5.495 1.00 85.12 236 GLU A N 1
ATOM 1727 C CA . GLU A 1 236 ? 6.177 24.599 -4.306 1.00 85.12 236 GLU A CA 1
ATOM 1728 C C . GLU A 1 236 ? 5.542 23.307 -3.755 1.00 85.12 236 GLU A C 1
ATOM 1730 O O . GLU A 1 236 ? 4.910 22.526 -4.475 1.00 85.12 236 GLU A O 1
ATOM 1735 N N . GLY A 1 237 ? 5.758 23.034 -2.466 1.00 82.62 237 GLY A N 1
ATOM 1736 C CA . GLY A 1 237 ? 5.269 21.813 -1.832 1.00 82.62 237 GLY A CA 1
ATOM 1737 C C . GLY A 1 237 ? 5.901 20.510 -2.352 1.00 82.62 237 GLY A C 1
ATOM 1738 O O . GLY A 1 237 ? 5.270 19.449 -2.266 1.00 82.62 237 GLY A O 1
ATOM 1739 N N . ALA A 1 238 ? 7.112 20.555 -2.913 1.00 88.31 238 ALA A N 1
ATOM 1740 C CA . ALA A 1 238 ? 7.960 19.377 -3.072 1.00 88.31 238 ALA A CA 1
ATOM 1741 C C . ALA A 1 238 ? 8.665 19.044 -1.745 1.00 88.31 238 ALA A C 1
ATOM 1743 O O . ALA A 1 238 ? 9.167 19.931 -1.060 1.00 88.31 238 ALA A O 1
ATOM 1744 N N . LEU A 1 239 ? 8.742 17.756 -1.397 1.00 86.69 239 LEU A N 1
ATOM 1745 C CA . LEU A 1 239 ? 9.460 17.305 -0.201 1.00 86.69 239 LEU A CA 1
ATOM 1746 C C . LEU A 1 239 ? 10.971 17.595 -0.375 1.00 86.69 239 LEU A C 1
ATOM 1748 O O . LEU A 1 239 ? 11.533 17.152 -1.390 1.00 86.69 239 LEU A O 1
ATOM 1752 N N . PRO A 1 240 ? 11.641 18.317 0.547 1.00 84.81 240 PRO A N 1
ATOM 1753 C CA . PRO A 1 240 ? 13.088 18.551 0.493 1.00 84.81 240 PRO A CA 1
ATOM 1754 C C . PRO A 1 240 ? 13.875 17.255 0.748 1.00 84.81 240 PRO A C 1
ATOM 1756 O O . PRO A 1 240 ? 13.295 16.236 1.104 1.00 84.81 240 PRO A O 1
ATOM 1759 N N . ALA A 1 241 ? 15.190 17.287 0.527 1.00 87.81 241 ALA A N 1
ATOM 1760 C CA . ALA A 1 241 ? 16.114 16.204 0.886 1.00 87.81 241 ALA A CA 1
ATOM 1761 C C . ALA A 1 241 ? 16.995 16.608 2.087 1.00 87.81 241 ALA A C 1
ATOM 1763 O O . ALA A 1 241 ? 16.954 17.763 2.522 1.00 87.81 241 ALA A O 1
ATOM 1764 N N . GLY A 1 242 ? 17.801 15.667 2.583 1.00 89.44 242 GLY A N 1
ATOM 1765 C CA . GLY A 1 242 ? 18.450 15.750 3.894 1.00 89.44 242 GLY A CA 1
ATOM 1766 C C . GLY A 1 242 ? 17.558 15.143 4.977 1.00 89.44 242 GLY A C 1
ATOM 1767 O O . GLY A 1 242 ? 16.349 15.025 4.775 1.00 89.44 242 GLY A O 1
ATOM 1768 N N . ASP A 1 243 ? 18.151 14.723 6.097 1.00 89.94 243 ASP A N 1
ATOM 1769 C CA . ASP A 1 243 ? 17.365 14.227 7.227 1.00 89.94 243 ASP A CA 1
ATOM 1770 C C . ASP A 1 243 ? 16.590 15.401 7.831 1.00 89.94 243 ASP A C 1
ATOM 1772 O O . ASP A 1 243 ? 17.162 16.417 8.230 1.00 89.94 243 ASP A O 1
ATOM 1776 N N . ARG A 1 244 ? 15.265 15.275 7.794 1.00 87.06 244 ARG A N 1
ATOM 1777 C CA . ARG A 1 244 ? 14.282 16.261 8.251 1.00 87.06 244 ARG A CA 1
ATOM 1778 C C . ARG A 1 244 ? 13.230 15.602 9.140 1.00 87.06 244 ARG A C 1
ATOM 1780 O O . ARG A 1 244 ? 12.097 16.079 9.204 1.00 87.06 244 ARG A O 1
ATOM 1787 N N . CYS A 1 245 ? 13.570 14.478 9.769 1.00 87.50 245 CYS A N 1
ATOM 1788 C CA . CYS A 1 245 ? 12.640 13.785 10.640 1.00 87.50 245 CYS A CA 1
ATOM 1789 C C . CYS A 1 245 ? 12.303 14.632 11.884 1.00 87.50 245 CYS A C 1
ATOM 1791 O O . CYS A 1 245 ? 13.135 15.360 12.426 1.00 87.50 245 CYS A O 1
ATOM 1793 N N . VAL A 1 246 ? 11.054 14.552 12.347 1.00 91.56 246 VAL A N 1
ATOM 1794 C CA . VAL A 1 246 ? 10.671 15.124 13.645 1.00 91.56 246 VAL A CA 1
ATOM 1795 C C . VAL A 1 246 ? 11.135 14.157 14.733 1.00 91.56 246 VAL A C 1
ATOM 1797 O O . VAL A 1 246 ? 10.776 12.987 14.631 1.00 91.56 246 VAL A O 1
ATOM 1800 N N . PRO A 1 247 ? 11.845 14.590 15.794 1.00 90.69 247 PRO A N 1
ATOM 1801 C CA . PRO A 1 247 ? 12.399 13.682 16.800 1.00 90.69 247 PRO A CA 1
ATOM 1802 C C . PRO A 1 247 ? 11.390 12.679 17.370 1.00 90.69 247 PRO A C 1
ATOM 1804 O O . PRO A 1 247 ? 11.604 11.471 17.288 1.00 90.69 247 PRO A O 1
ATOM 1807 N N . ILE A 1 248 ? 10.233 13.161 17.841 1.00 94.25 248 ILE A N 1
ATOM 1808 C CA . ILE A 1 248 ? 9.165 12.312 18.399 1.00 94.25 248 ILE A CA 1
ATOM 1809 C C . ILE A 1 248 ? 8.465 11.424 17.357 1.00 94.25 248 ILE A C 1
ATOM 1811 O O . ILE A 1 248 ? 7.581 10.656 17.705 1.00 94.25 248 ILE A O 1
ATOM 1815 N N . ALA A 1 249 ? 8.841 11.507 16.082 1.00 94.19 249 ALA A N 1
ATOM 1816 C CA . ALA A 1 249 ? 8.287 10.738 14.974 1.00 94.19 249 ALA A CA 1
ATOM 1817 C C . ALA A 1 249 ? 9.375 10.328 13.964 1.00 94.19 249 ALA A C 1
ATOM 1819 O O . ALA A 1 249 ? 9.113 10.241 12.766 1.00 94.19 249 ALA A O 1
ATOM 1820 N N . ALA A 1 250 ? 10.598 10.060 14.439 1.00 92.25 250 ALA A N 1
ATOM 1821 C CA . ALA A 1 250 ? 11.732 9.735 13.573 1.00 92.25 250 ALA A CA 1
ATOM 1822 C C . ALA A 1 250 ? 11.593 8.384 12.836 1.00 92.25 250 ALA A C 1
ATOM 1824 O O . ALA A 1 250 ? 12.281 8.144 11.843 1.00 92.25 250 ALA A O 1
ATOM 1825 N N . GLY A 1 251 ? 10.647 7.539 13.263 1.00 90.25 251 GLY A N 1
ATOM 1826 C CA . GLY A 1 251 ? 10.323 6.238 12.675 1.00 90.25 251 GLY A CA 1
ATOM 1827 C C . GLY A 1 251 ? 11.204 5.115 13.227 1.00 90.25 251 GLY A C 1
ATOM 1828 O O . GLY A 1 251 ? 12.390 5.307 13.453 1.00 90.25 251 GLY A O 1
ATOM 1829 N N . ALA A 1 252 ? 10.628 3.925 13.424 1.00 87.62 252 ALA A N 1
ATOM 1830 C CA . ALA A 1 252 ? 11.177 2.880 14.302 1.00 87.62 252 ALA A CA 1
ATOM 1831 C C . ALA A 1 252 ? 12.634 2.429 14.046 1.00 87.62 252 ALA A C 1
ATOM 1833 O O . ALA A 1 252 ? 13.285 1.978 14.977 1.00 87.62 252 ALA A O 1
ATOM 1834 N N . ARG A 1 253 ? 13.167 2.547 12.819 1.00 87.94 253 ARG A N 1
ATOM 1835 C CA . ARG A 1 253 ? 14.571 2.197 12.495 1.00 87.94 253 ARG A CA 1
ATOM 1836 C C . ARG A 1 253 ? 15.572 3.319 12.824 1.00 87.94 253 ARG A C 1
ATOM 1838 O O . ARG A 1 253 ? 16.778 3.076 12.814 1.00 87.94 253 ARG A O 1
ATOM 1845 N N . HIS A 1 254 ? 15.099 4.538 13.063 1.00 91.88 254 HIS A N 1
ATOM 1846 C CA . HIS A 1 254 ? 15.935 5.718 13.244 1.00 91.88 254 HIS A CA 1
ATOM 1847 C C . HIS A 1 2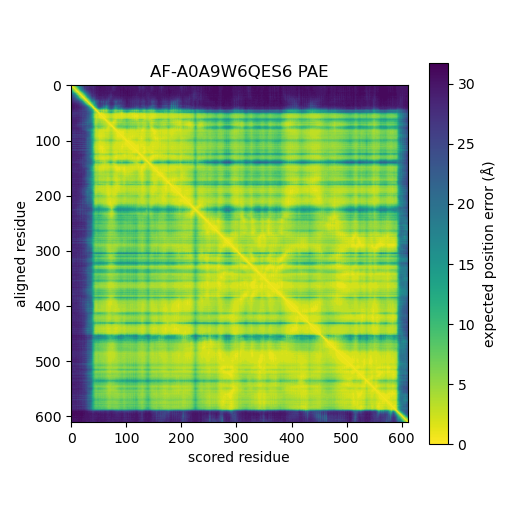54 ? 16.563 5.739 14.651 1.00 91.88 254 HIS A C 1
ATOM 1849 O O . HIS A 1 254 ? 15.818 5.630 15.628 1.00 91.88 254 HIS A O 1
ATOM 1855 N N . PRO A 1 255 ? 17.889 5.945 14.803 1.00 92.06 255 PRO A N 1
ATOM 1856 C CA . PRO A 1 255 ? 18.558 5.883 16.111 1.00 92.06 255 PRO A CA 1
ATOM 1857 C C . PRO A 1 255 ? 17.926 6.785 17.184 1.00 92.06 255 PRO A C 1
ATOM 1859 O O . PRO A 1 255 ? 17.766 6.378 18.332 1.00 92.06 255 PRO A O 1
ATOM 1862 N N . LEU A 1 256 ? 17.468 7.975 16.781 1.00 92.56 256 LEU A N 1
ATOM 1863 C CA . LEU A 1 256 ? 16.764 8.939 17.638 1.00 92.56 256 LEU A CA 1
ATOM 1864 C C . LEU A 1 256 ? 15.485 8.378 18.296 1.00 92.56 256 LEU A C 1
ATOM 1866 O O . LEU A 1 256 ? 15.145 8.790 19.400 1.00 92.56 256 LEU A O 1
ATOM 1870 N N . THR A 1 257 ? 14.783 7.420 17.678 1.00 93.31 257 THR A N 1
ATOM 1871 C CA . THR A 1 257 ? 13.627 6.768 18.318 1.00 93.31 257 THR A CA 1
ATOM 1872 C C . THR A 1 257 ? 14.069 5.879 19.482 1.00 93.31 257 THR A C 1
ATOM 1874 O O . THR A 1 257 ? 13.479 5.969 20.557 1.00 93.31 257 THR A O 1
ATOM 1877 N N . HIS A 1 258 ? 15.143 5.097 19.327 1.00 91.50 258 HIS A N 1
ATOM 1878 C CA . HIS A 1 258 ? 15.715 4.329 20.439 1.00 91.50 258 HIS A CA 1
ATOM 1879 C C . HIS A 1 258 ? 16.280 5.246 21.537 1.00 91.50 258 HIS A C 1
ATOM 1881 O O . HIS A 1 258 ? 16.087 4.969 22.720 1.00 91.50 258 HIS A O 1
ATOM 1887 N N . GLU A 1 259 ? 16.916 6.364 21.167 1.00 94.06 259 GLU A N 1
ATOM 1888 C CA . GLU A 1 259 ? 17.415 7.361 22.124 1.00 94.06 259 GLU A CA 1
ATOM 1889 C C . GLU A 1 259 ? 16.276 7.924 22.993 1.00 94.06 259 GLU A C 1
ATOM 1891 O O . GLU A 1 259 ? 16.348 7.872 24.221 1.00 94.06 259 GLU A O 1
ATOM 1896 N N . LEU A 1 260 ? 15.185 8.388 22.375 1.00 94.56 260 LEU A N 1
ATOM 1897 C CA . LEU A 1 260 ? 14.027 8.941 23.085 1.00 94.56 260 LEU A CA 1
ATOM 1898 C C . LEU A 1 260 ? 13.335 7.907 23.983 1.00 94.56 260 LEU A C 1
ATOM 1900 O O . LEU A 1 260 ? 13.027 8.214 25.136 1.00 94.56 260 LEU A O 1
ATOM 1904 N N . LEU A 1 261 ? 13.153 6.675 23.500 1.00 93.19 261 LEU A N 1
ATOM 1905 C CA . LEU A 1 261 ? 12.590 5.582 24.298 1.00 93.19 261 LEU A CA 1
ATOM 1906 C C . LEU A 1 261 ? 13.483 5.237 25.502 1.00 93.19 261 LEU A C 1
ATOM 1908 O O . LEU A 1 261 ? 12.972 5.054 26.605 1.00 93.19 261 LEU A O 1
ATOM 1912 N N . SER A 1 262 ? 14.813 5.250 25.340 1.00 94.81 262 SER A N 1
ATOM 1913 C CA . SER A 1 262 ? 15.763 5.043 26.448 1.00 94.81 262 SER A CA 1
ATOM 1914 C C . SER A 1 262 ? 15.718 6.152 27.513 1.00 94.81 262 SER A C 1
ATOM 1916 O O . SER A 1 262 ? 16.037 5.912 28.676 1.00 94.81 262 SER A O 1
ATOM 1918 N N . GLN A 1 263 ? 15.268 7.353 27.133 1.00 95.12 263 GLN A N 1
ATOM 1919 C CA . GLN A 1 263 ? 15.013 8.486 28.031 1.00 95.12 263 GLN A CA 1
ATOM 1920 C C . GLN A 1 263 ? 13.608 8.440 28.668 1.00 95.12 263 GLN A C 1
ATOM 1922 O O . GLN A 1 263 ? 13.242 9.365 29.392 1.00 95.12 263 GLN A O 1
ATOM 1927 N N . GLY A 1 264 ? 12.795 7.414 28.381 1.00 91.44 264 GLY A N 1
ATOM 1928 C CA . GLY A 1 264 ? 11.401 7.328 28.827 1.00 91.44 264 GLY A CA 1
ATOM 1929 C C . GLY A 1 264 ? 10.472 8.353 28.163 1.00 91.44 264 GLY A C 1
ATOM 1930 O O . GLY A 1 264 ? 9.428 8.688 28.722 1.00 91.44 264 GLY A O 1
ATOM 1931 N N . ARG A 1 265 ? 10.849 8.902 27.000 1.00 91.31 265 ARG A N 1
ATOM 1932 C CA . ARG A 1 265 ? 10.074 9.934 26.296 1.00 91.31 265 ARG A CA 1
ATOM 1933 C C . ARG A 1 265 ? 9.109 9.300 25.300 1.00 91.31 265 ARG A C 1
ATOM 1935 O O . ARG A 1 265 ? 9.509 8.476 24.483 1.00 91.31 265 ARG A O 1
ATOM 1942 N N . ALA A 1 266 ? 7.855 9.747 25.328 1.00 90.44 266 ALA A N 1
ATOM 1943 C CA . ALA A 1 266 ? 6.845 9.323 24.366 1.00 90.44 266 ALA A CA 1
ATOM 1944 C C . ALA A 1 266 ? 7.241 9.692 22.925 1.00 90.44 266 ALA A C 1
ATOM 1946 O O . ALA A 1 266 ? 7.709 10.804 22.656 1.00 90.44 266 ALA A O 1
ATOM 1947 N N . VAL A 1 267 ? 6.975 8.771 22.000 1.00 94.12 267 VAL A N 1
ATOM 1948 C CA . VAL A 1 267 ? 7.108 8.938 20.546 1.00 94.12 267 VAL A CA 1
ATOM 1949 C C . VAL A 1 267 ? 5.759 8.660 19.866 1.00 94.12 267 VAL A C 1
ATOM 1951 O O . VAL A 1 267 ? 4.783 8.290 20.518 1.00 94.12 267 VAL A O 1
ATOM 1954 N N . CYS A 1 268 ? 5.671 8.899 18.561 1.00 94.81 268 CYS A N 1
ATOM 1955 C CA . CYS A 1 268 ? 4.477 8.679 17.758 1.00 94.81 268 CYS A CA 1
ATOM 1956 C C . CYS A 1 268 ? 4.453 7.240 17.230 1.00 94.81 268 CYS A C 1
ATOM 1958 O O . CYS A 1 268 ? 5.216 6.888 16.331 1.00 94.81 268 CYS A O 1
ATOM 1960 N N . GLU A 1 269 ? 3.563 6.421 17.789 1.00 89.50 269 GLU A N 1
ATOM 1961 C CA . GLU A 1 269 ? 3.420 4.986 17.491 1.00 89.50 269 GLU A CA 1
ATOM 1962 C C . GLU A 1 269 ? 2.128 4.698 16.703 1.00 89.50 269 GLU A C 1
ATOM 1964 O O . GLU A 1 269 ? 1.381 3.755 16.968 1.00 89.50 269 GLU A O 1
ATOM 1969 N N . GLU A 1 270 ? 1.831 5.564 15.733 1.00 94.19 270 GLU A N 1
ATOM 1970 C CA . GLU A 1 270 ? 0.657 5.462 14.862 1.00 94.19 270 GLU A CA 1
ATOM 1971 C C . GLU A 1 270 ? 0.788 4.279 13.889 1.00 94.19 270 GLU A C 1
ATOM 1973 O O . GLU A 1 270 ? 1.220 4.445 12.751 1.00 94.19 270 GLU A O 1
ATOM 1978 N N . GLU A 1 271 ? 0.400 3.084 14.336 1.00 93.75 271 GLU A N 1
ATOM 1979 C CA . GLU A 1 271 ? 0.400 1.843 13.547 1.00 93.75 271 GLU A CA 1
ATOM 1980 C C . GLU A 1 271 ? -1.020 1.245 13.403 1.00 93.75 271 GLU A C 1
ATOM 1982 O O . GLU A 1 271 ? -1.956 1.648 14.106 1.00 93.75 271 GLU A O 1
ATOM 1987 N N . ASP A 1 272 ? -1.212 0.334 12.441 1.00 92.88 272 ASP A N 1
ATOM 1988 C CA . ASP A 1 272 ? -2.463 -0.416 12.266 1.00 92.88 272 ASP A CA 1
ATOM 1989 C C . ASP A 1 272 ? -2.753 -1.308 13.484 1.00 92.88 272 ASP A C 1
ATOM 1991 O O . ASP A 1 272 ? -1.876 -1.581 14.303 1.00 92.88 272 ASP A O 1
ATOM 1995 N N . TYR A 1 273 ? -3.985 -1.814 13.599 1.00 96.06 273 TYR A N 1
ATOM 1996 C CA . TYR A 1 273 ? -4.330 -2.711 14.701 1.00 96.06 273 TYR A CA 1
ATOM 1997 C C . TYR A 1 273 ? -3.492 -3.996 14.687 1.00 96.06 273 TYR A C 1
ATOM 1999 O O . TYR A 1 273 ? -3.642 -4.815 13.785 1.00 96.06 273 TYR A O 1
ATOM 2007 N N . LYS A 1 274 ? -2.651 -4.212 15.702 1.00 93.00 274 LYS A N 1
ATOM 2008 C CA . LYS A 1 274 ? -1.872 -5.445 15.866 1.00 93.00 274 LYS A CA 1
ATOM 2009 C C . LYS A 1 274 ? -2.471 -6.311 16.977 1.00 93.00 274 LYS A C 1
ATOM 2011 O O . LYS A 1 274 ? -2.477 -5.914 18.140 1.00 93.00 274 LYS A O 1
ATOM 2016 N N . TRP A 1 275 ? -2.944 -7.501 16.600 1.00 92.38 275 TRP A N 1
ATOM 2017 C CA . TRP A 1 275 ? -3.381 -8.583 17.498 1.00 92.38 275 TRP A CA 1
ATOM 2018 C C . TRP A 1 275 ? -4.398 -8.203 18.594 1.00 92.38 275 TRP A C 1
ATOM 2020 O O . TRP A 1 275 ? -4.361 -8.772 19.690 1.00 92.38 275 TRP A O 1
ATOM 2030 N N . TRP A 1 276 ? -5.319 -7.270 18.327 1.00 97.12 276 TRP A N 1
ATOM 2031 C CA . TRP A 1 276 ? -6.394 -6.986 19.281 1.00 97.12 276 TRP A CA 1
ATOM 2032 C C . TRP A 1 276 ? -7.423 -8.113 19.262 1.00 97.12 276 TRP A C 1
ATOM 2034 O O . TRP A 1 276 ? -8.014 -8.398 18.224 1.00 97.12 276 TRP A O 1
ATOM 2044 N N . ALA A 1 277 ? -7.693 -8.701 20.423 1.00 97.06 277 ALA A N 1
ATOM 2045 C CA . ALA A 1 277 ? -8.816 -9.602 20.624 1.00 97.06 277 ALA A CA 1
ATOM 2046 C C . ALA A 1 277 ? -9.402 -9.420 22.027 1.00 97.06 277 ALA A C 1
ATOM 2048 O O . ALA A 1 277 ? -8.687 -9.072 22.973 1.00 97.06 277 ALA A O 1
ATOM 2049 N N . ARG A 1 278 ? -10.698 -9.700 22.152 1.00 96.50 278 ARG A N 1
ATOM 2050 C CA . ARG A 1 278 ? -11.455 -9.725 23.410 1.00 96.50 278 ARG A CA 1
ATOM 2051 C C . ARG A 1 278 ? -12.085 -11.100 23.624 1.00 96.50 278 ARG A C 1
ATOM 2053 O O . ARG A 1 278 ? -12.098 -11.932 22.719 1.00 96.50 278 ARG A O 1
ATOM 2060 N N . GLN A 1 279 ? -12.633 -11.339 24.812 1.00 96.06 279 GLN A N 1
ATOM 2061 C CA . GLN A 1 279 ? -13.482 -12.507 25.042 1.00 96.06 279 GLN A CA 1
ATOM 2062 C C . GLN A 1 279 ? -14.775 -12.397 24.207 1.00 96.06 279 GLN A C 1
ATOM 2064 O O . GLN A 1 279 ? -15.285 -11.295 23.976 1.00 96.06 279 GLN A O 1
ATOM 2069 N N . LEU A 1 280 ? -15.284 -13.543 23.748 1.00 97.88 280 LEU A N 1
ATOM 2070 C CA . LEU A 1 280 ? -16.611 -13.661 23.137 1.00 97.88 280 LEU A CA 1
ATOM 2071 C C . LEU A 1 280 ? -17.696 -13.390 24.190 1.00 97.88 280 LEU A C 1
ATOM 2073 O O . LEU A 1 280 ? -17.549 -13.805 25.342 1.00 97.88 280 LEU A O 1
ATOM 2077 N N . THR A 1 281 ? -18.792 -12.744 23.798 1.00 97.56 281 THR A N 1
ATOM 2078 C CA . THR A 1 281 ? -20.022 -12.728 24.608 1.00 97.56 281 THR A CA 1
ATOM 2079 C C . THR A 1 281 ? -20.737 -14.083 24.527 1.00 97.56 281 THR A C 1
ATOM 2081 O O . THR A 1 281 ? -20.451 -14.885 23.637 1.00 97.56 281 THR A O 1
ATOM 2084 N N . ASP A 1 282 ? -21.705 -14.344 25.410 1.00 97.00 282 ASP A N 1
ATOM 2085 C CA . ASP A 1 282 ? -22.479 -15.598 25.387 1.00 97.00 282 ASP A CA 1
ATOM 2086 C C . ASP A 1 282 ? -23.224 -15.806 24.049 1.00 97.00 282 ASP A C 1
ATOM 2088 O O . ASP A 1 282 ? -23.278 -16.921 23.528 1.00 97.00 282 ASP A O 1
ATOM 2092 N N . GLU A 1 283 ? -23.739 -14.727 23.443 1.00 96.25 283 GLU A N 1
ATOM 2093 C CA . GLU A 1 283 ? -24.379 -14.765 22.117 1.00 96.25 283 GLU A CA 1
ATOM 2094 C C . GLU A 1 283 ? -23.396 -15.097 20.986 1.00 96.25 283 GLU A C 1
ATOM 2096 O O . GLU A 1 283 ? -23.772 -15.746 20.009 1.00 96.25 283 GLU A O 1
ATOM 2101 N N . GLU A 1 284 ? -22.142 -14.655 21.106 1.00 98.06 284 GLU A N 1
ATOM 2102 C CA . GLU A 1 284 ? -21.077 -14.943 20.143 1.00 98.06 284 GLU A CA 1
ATOM 2103 C C . GLU A 1 284 ? -20.505 -16.352 20.336 1.00 98.06 284 GLU A C 1
ATOM 2105 O O . GLU A 1 284 ? -20.217 -17.034 19.357 1.00 98.06 284 GLU A O 1
ATOM 2110 N N . ALA A 1 285 ? -20.381 -16.821 21.580 1.00 97.44 285 ALA A N 1
ATOM 2111 C CA . ALA A 1 285 ? -19.921 -18.167 21.917 1.00 97.44 285 ALA A CA 1
ATOM 2112 C C . ALA A 1 285 ? -20.904 -19.266 21.469 1.00 97.44 285 ALA A C 1
ATOM 2114 O O . ALA A 1 285 ? -20.491 -20.396 21.209 1.00 97.44 285 ALA A O 1
ATOM 2115 N N . ALA A 1 286 ? -22.190 -18.928 21.321 1.00 97.19 286 ALA A N 1
ATOM 2116 C CA . ALA A 1 286 ? -23.221 -19.802 20.763 1.00 97.19 286 ALA A CA 1
ATOM 2117 C C . ALA A 1 286 ? -23.160 -19.960 19.224 1.00 97.19 286 ALA A C 1
ATOM 2119 O O . ALA A 1 286 ? -23.970 -20.695 18.656 1.00 97.19 286 ALA A O 1
ATOM 2120 N N . ARG A 1 287 ? -22.241 -19.271 18.531 1.00 98.12 287 ARG A N 1
ATOM 2121 C CA . ARG A 1 287 ? -22.136 -19.273 17.061 1.00 98.12 287 ARG A CA 1
ATOM 2122 C C . ARG A 1 287 ? -21.323 -20.446 16.511 1.00 98.12 287 ARG A C 1
ATOM 2124 O O . ARG A 1 287 ? -20.513 -21.056 17.203 1.00 98.12 287 ARG A O 1
ATOM 2131 N N . SER A 1 288 ? -21.518 -20.742 15.225 1.00 98.25 288 SER A N 1
ATOM 2132 C CA . SER A 1 288 ? -20.849 -21.872 14.559 1.00 98.25 288 SER A CA 1
ATOM 2133 C C . SER A 1 288 ? -19.498 -21.496 13.945 1.00 98.25 288 SER A C 1
ATOM 2135 O O . SER A 1 288 ? -18.579 -22.317 13.945 1.00 98.25 288 SER A O 1
ATOM 2137 N N . PHE A 1 289 ? -19.343 -20.264 13.447 1.00 98.69 289 PHE A N 1
ATOM 2138 C CA . PHE A 1 289 ? -18.162 -19.830 12.697 1.00 98.69 289 PHE A CA 1
ATOM 2139 C C . PHE A 1 289 ? -17.617 -18.478 13.160 1.00 98.69 289 PHE A C 1
ATOM 2141 O O . PHE A 1 289 ? -18.367 -17.542 13.432 1.00 98.69 289 PHE A O 1
ATOM 2148 N N . ALA A 1 290 ? -16.293 -18.362 13.157 1.00 98.56 290 ALA A N 1
ATOM 2149 C CA . ALA A 1 290 ? -15.578 -17.102 13.058 1.00 98.56 290 ALA A CA 1
ATOM 2150 C C . ALA A 1 290 ? -15.338 -16.789 11.570 1.00 98.56 290 ALA A C 1
ATOM 2152 O O . ALA A 1 290 ? -14.501 -17.417 10.920 1.00 98.56 290 ALA A O 1
ATOM 2153 N N . VAL A 1 291 ? -16.081 -15.832 11.016 1.00 98.69 291 VAL A N 1
ATOM 2154 C CA . VAL A 1 291 ? -15.883 -15.343 9.643 1.00 98.69 291 VAL A CA 1
ATOM 2155 C C . VAL A 1 291 ? -14.859 -14.215 9.659 1.00 98.69 291 VAL A C 1
ATOM 2157 O O . VAL A 1 291 ? -15.033 -13.232 10.381 1.00 98.69 291 VAL A O 1
ATOM 2160 N N . ALA A 1 292 ? -13.815 -14.348 8.839 1.00 98.31 292 ALA A N 1
ATOM 2161 C CA . ALA A 1 292 ? -12.814 -13.312 8.623 1.00 98.31 292 ALA A CA 1
ATOM 2162 C C . ALA A 1 292 ? -13.146 -12.490 7.367 1.00 98.31 292 ALA A C 1
ATOM 2164 O O . ALA A 1 292 ? -13.354 -13.040 6.277 1.00 98.31 292 ALA A O 1
ATOM 2165 N N . VAL A 1 293 ? -13.170 -11.165 7.516 1.00 98.00 293 VAL A N 1
ATOM 2166 C CA . VAL A 1 293 ? -13.311 -10.210 6.410 1.00 98.00 293 VAL A CA 1
ATOM 2167 C C . VAL A 1 293 ? -12.095 -9.293 6.337 1.00 98.00 293 VAL A C 1
ATOM 2169 O O . VAL A 1 293 ? -11.705 -8.691 7.332 1.00 98.00 293 VAL A O 1
ATOM 2172 N N . ASP A 1 294 ? -11.515 -9.163 5.145 1.00 96.12 294 ASP A N 1
ATOM 2173 C CA . ASP A 1 294 ? -10.298 -8.376 4.907 1.00 96.12 294 ASP A CA 1
ATOM 2174 C C . ASP A 1 294 ? -10.609 -7.115 4.092 1.00 96.12 294 ASP A C 1
ATOM 2176 O O . ASP A 1 294 ? -11.321 -7.167 3.084 1.00 96.12 294 ASP A O 1
ATOM 2180 N N . VAL A 1 295 ? -10.083 -5.972 4.536 1.00 94.62 295 VAL A N 1
ATOM 2181 C CA . VAL A 1 295 ? -10.249 -4.675 3.874 1.00 94.62 295 VAL A CA 1
ATOM 2182 C C . VAL A 1 295 ? -9.342 -4.569 2.657 1.00 94.62 295 VAL A C 1
ATOM 2184 O O . VAL A 1 295 ? -8.130 -4.370 2.755 1.00 94.62 295 VAL A O 1
ATOM 2187 N N . CYS A 1 296 ? -9.961 -4.532 1.481 1.00 92.69 296 CYS A N 1
ATOM 2188 C CA . CYS A 1 296 ? -9.266 -4.257 0.239 1.00 92.69 296 CYS A CA 1
ATOM 2189 C C . CYS A 1 296 ? -8.535 -2.906 0.321 1.00 92.69 296 CYS A C 1
ATOM 2191 O O . CYS A 1 296 ? -9.151 -1.843 0.383 1.00 92.69 296 CYS A O 1
ATOM 2193 N N . ALA A 1 297 ? -7.202 -2.965 0.270 1.00 90.19 297 ALA A N 1
ATOM 2194 C CA . ALA A 1 297 ? -6.307 -1.827 0.063 1.00 90.19 297 ALA A CA 1
ATOM 2195 C C . ALA A 1 297 ? -6.500 -0.649 1.048 1.00 90.19 297 ALA A C 1
ATOM 2197 O O . ALA A 1 297 ? -6.519 0.506 0.620 1.00 90.19 297 ALA A O 1
ATOM 2198 N N . SER A 1 298 ? -6.607 -0.943 2.350 1.00 90.31 298 SER A N 1
ATOM 2199 C CA . SER A 1 298 ? -6.830 0.003 3.465 1.00 90.31 298 SER A CA 1
ATOM 2200 C C . SER A 1 298 ? -6.158 1.382 3.304 1.00 90.31 298 SER A C 1
ATOM 2202 O O . SER A 1 298 ? -6.858 2.400 3.276 1.00 90.31 298 SER A O 1
ATOM 2204 N N . TYR A 1 299 ? -4.836 1.437 3.102 1.00 89.62 299 TYR A N 1
ATOM 2205 C CA . TYR A 1 299 ? -4.097 2.690 2.876 1.00 89.62 299 TYR A CA 1
ATOM 2206 C C . TYR A 1 299 ? -4.531 3.407 1.585 1.00 89.62 299 TYR A C 1
ATOM 2208 O O . TYR A 1 299 ? -4.818 4.602 1.598 1.00 89.62 299 TYR A O 1
ATOM 2216 N N . LEU A 1 300 ? -4.634 2.674 0.468 1.00 89.50 300 LEU A N 1
ATOM 2217 C CA . LEU A 1 300 ? -5.015 3.219 -0.842 1.00 89.50 300 LEU A CA 1
ATOM 2218 C C . LEU A 1 300 ? -6.442 3.788 -0.839 1.00 89.50 300 LEU A C 1
ATOM 2220 O O . LEU A 1 300 ? -6.772 4.628 -1.676 1.00 89.50 300 LEU A O 1
ATOM 2224 N N . SER A 1 301 ? -7.309 3.346 0.075 1.00 88.94 301 SER A N 1
ATOM 2225 C CA . SER A 1 301 ? -8.629 3.952 0.271 1.00 88.94 301 SER A CA 1
ATOM 2226 C C . SER A 1 301 ? -8.542 5.385 0.787 1.00 88.94 301 SER A C 1
ATOM 2228 O O . SER A 1 301 ? -9.258 6.247 0.272 1.00 88.94 301 SER A O 1
ATOM 2230 N N . VAL A 1 302 ? -7.655 5.642 1.754 1.00 91.00 302 VAL A N 1
ATOM 2231 C CA . VAL A 1 302 ? -7.576 6.926 2.463 1.00 91.00 302 VAL A CA 1
ATOM 2232 C C . VAL A 1 302 ? -6.635 7.939 1.811 1.00 91.00 302 VAL A C 1
ATOM 2234 O O . VAL A 1 302 ? -6.843 9.128 2.000 1.00 91.00 302 VAL A O 1
ATOM 2237 N N . THR A 1 303 ? -5.658 7.542 0.990 1.00 89.62 303 THR A N 1
ATOM 2238 C CA . THR A 1 303 ? -4.631 8.459 0.437 1.00 89.62 303 THR A CA 1
ATOM 2239 C C . THR A 1 303 ? -5.092 9.471 -0.625 1.00 89.62 303 THR A C 1
ATOM 2241 O O . THR A 1 303 ? -4.283 10.276 -1.085 1.00 89.62 303 THR A O 1
ATOM 2244 N N . ASP A 1 304 ? -6.369 9.474 -1.018 1.00 86.12 304 ASP A N 1
ATOM 2245 C CA . ASP A 1 304 ? -6.896 10.350 -2.082 1.00 86.12 304 ASP A CA 1
ATOM 2246 C C . ASP A 1 304 ? -7.321 11.755 -1.594 1.00 86.12 304 ASP A C 1
ATOM 2248 O O . ASP A 1 304 ? -7.479 12.675 -2.395 1.00 86.12 304 ASP A O 1
ATOM 2252 N N . SER A 1 305 ? -7.542 11.931 -0.284 1.00 78.44 305 SER A N 1
ATOM 2253 C CA . SER A 1 305 ? -8.229 13.108 0.286 1.00 78.44 305 SER A CA 1
ATOM 2254 C C . SER A 1 305 ? -7.542 13.884 1.429 1.00 78.44 305 SER A C 1
ATOM 2256 O O . SER A 1 305 ? -7.774 15.092 1.491 1.00 78.44 305 SER A O 1
ATOM 2258 N N . PRO A 1 306 ? -6.763 13.292 2.360 1.00 80.69 306 PRO A N 1
ATOM 2259 C CA . PRO A 1 306 ? -6.314 14.009 3.548 1.00 80.69 306 PRO A CA 1
ATOM 2260 C C . PRO A 1 306 ? -5.217 15.029 3.211 1.00 80.69 306 PRO A C 1
ATOM 2262 O O . PRO A 1 306 ? -4.330 14.726 2.407 1.00 80.69 306 PRO A O 1
ATOM 2265 N N . PRO A 1 307 ? -5.218 16.213 3.850 1.00 85.94 307 PRO A N 1
ATOM 2266 C CA . PRO A 1 307 ? -4.047 17.073 3.865 1.00 85.94 307 PRO A CA 1
ATOM 2267 C C . PRO A 1 307 ? -2.931 16.358 4.637 1.00 85.94 307 PRO A C 1
ATOM 2269 O O . PRO A 1 307 ? -3.058 16.087 5.828 1.00 85.94 307 PRO A O 1
ATOM 2272 N N . LEU A 1 308 ? -1.845 16.024 3.945 1.00 91.38 308 LEU A N 1
ATOM 2273 C CA . LEU A 1 308 ? -0.635 15.457 4.534 1.00 91.38 308 LEU A CA 1
ATOM 2274 C C . LEU A 1 308 ? 0.373 16.591 4.786 1.00 91.38 308 LEU A C 1
ATOM 2276 O O . LEU A 1 308 ? 0.423 17.524 3.974 1.00 91.38 308 LEU A O 1
ATOM 2280 N N . PRO A 1 309 ? 1.162 16.547 5.878 1.00 90.88 309 PRO A N 1
ATOM 2281 C CA . PRO A 1 309 ? 2.185 17.553 6.146 1.00 90.88 309 PRO A CA 1
ATOM 2282 C C . PRO A 1 309 ? 3.322 17.381 5.133 1.00 90.88 309 PRO A C 1
ATOM 2284 O O . PRO A 1 309 ? 3.987 16.350 5.112 1.00 90.88 309 PRO A O 1
ATOM 2287 N N . ILE A 1 310 ? 3.503 18.361 4.245 1.00 88.56 310 ILE A N 1
ATOM 2288 C CA . ILE A 1 310 ? 4.516 18.303 3.176 1.00 88.56 310 ILE A CA 1
ATOM 2289 C C . ILE A 1 310 ? 5.654 19.305 3.384 1.00 88.56 310 ILE A C 1
ATOM 2291 O O . ILE A 1 310 ? 6.767 19.058 2.918 1.00 88.56 310 ILE A O 1
ATOM 2295 N N . GLY A 1 311 ? 5.395 20.400 4.104 1.00 85.81 311 GLY A N 1
ATOM 2296 C CA . GLY A 1 311 ? 6.440 21.296 4.590 1.00 85.81 311 GLY A CA 1
ATOM 2297 C C . GLY A 1 311 ? 7.243 20.677 5.731 1.00 85.81 311 GLY A C 1
ATOM 2298 O O . GLY A 1 311 ? 7.182 19.471 5.986 1.00 85.81 311 GLY A O 1
ATOM 2299 N N . GLU A 1 312 ? 7.983 21.522 6.437 1.00 86.75 312 GLU A N 1
ATOM 2300 C CA . GLU A 1 312 ? 8.564 21.165 7.731 1.00 86.75 312 GLU A CA 1
ATOM 2301 C C . GLU A 1 312 ? 7.459 21.127 8.809 1.00 86.75 312 GLU A C 1
ATOM 2303 O O . GLU A 1 312 ? 6.328 21.579 8.582 1.00 86.75 312 GLU A O 1
ATOM 2308 N N . LEU A 1 313 ? 7.760 20.510 9.952 1.00 91.50 313 LEU A N 1
ATOM 2309 C CA . LEU A 1 313 ? 6.863 20.386 11.101 1.00 91.50 313 LEU A CA 1
ATOM 2310 C C . LEU A 1 313 ? 7.458 21.178 12.273 1.00 91.50 313 LEU A C 1
ATOM 2312 O O . LEU A 1 313 ? 8.420 20.741 12.902 1.00 91.50 313 LEU A O 1
ATOM 2316 N N . GLU A 1 314 ? 6.888 22.345 12.550 1.00 93.25 314 GLU A N 1
ATOM 2317 C CA . GLU A 1 314 ? 7.362 23.280 13.575 1.00 93.25 314 GLU A CA 1
ATOM 2318 C C . GLU A 1 314 ? 6.751 22.939 14.941 1.00 93.25 314 GLU A C 1
ATOM 2320 O O . GLU A 1 314 ? 5.560 22.630 15.031 1.00 93.25 314 GLU A O 1
ATOM 2325 N N . HIS A 1 315 ? 7.553 22.994 16.010 1.00 96.00 315 HIS A N 1
ATOM 2326 C CA . HIS A 1 315 ? 7.075 22.783 17.382 1.00 96.00 315 HIS A CA 1
ATOM 2327 C C . HIS A 1 315 ? 6.294 24.003 17.883 1.00 96.00 315 HIS A C 1
ATOM 2329 O O . HIS A 1 315 ? 6.738 25.140 17.731 1.00 96.00 315 HIS A O 1
ATOM 2335 N N . VAL A 1 316 ? 5.131 23.761 18.485 1.00 96.50 316 VAL A N 1
ATOM 2336 C CA . VAL A 1 316 ? 4.202 24.788 18.965 1.00 96.50 316 VAL A CA 1
ATOM 2337 C C . VAL A 1 316 ? 3.687 24.413 20.351 1.00 96.50 316 VAL A C 1
ATOM 2339 O O . VAL A 1 316 ? 2.976 23.421 20.519 1.00 96.50 316 VAL A O 1
ATOM 2342 N N . SER A 1 317 ? 4.001 25.248 21.339 1.00 96.94 317 SER A N 1
ATOM 2343 C CA . SER A 1 317 ? 3.423 25.189 22.685 1.00 96.94 317 SER A CA 1
ATOM 2344 C C . SER A 1 317 ? 2.051 25.875 22.731 1.00 96.94 317 SER A C 1
ATOM 2346 O O . SER A 1 317 ? 1.867 26.935 22.135 1.00 96.94 317 SER A O 1
ATOM 2348 N N . ASN A 1 318 ? 1.107 25.302 23.479 1.00 94.31 318 ASN A N 1
ATOM 2349 C CA . ASN A 1 318 ? -0.299 25.722 23.583 1.00 94.31 318 ASN A CA 1
ATOM 2350 C C . ASN A 1 318 ? -0.997 25.896 22.206 1.00 94.31 318 ASN A C 1
ATOM 2352 O O . ASN A 1 318 ? -1.544 26.965 21.912 1.00 94.31 318 ASN A O 1
ATOM 2356 N N . PRO A 1 319 ? -0.952 24.879 21.322 1.00 95.81 319 PRO A N 1
ATOM 2357 C CA . PRO A 1 319 ? -1.411 24.986 19.939 1.00 95.81 319 PRO A CA 1
ATOM 2358 C C . PRO A 1 319 ? -2.938 25.106 19.824 1.00 95.81 319 PRO A C 1
ATOM 2360 O O . PRO A 1 319 ? -3.700 24.351 20.424 1.00 95.81 319 PRO A O 1
ATOM 2363 N N . SER A 1 320 ? -3.424 25.986 18.945 1.00 92.31 320 SER A N 1
ATOM 2364 C CA . SER A 1 320 ? -4.855 26.031 18.628 1.00 92.31 320 SER A CA 1
ATOM 2365 C C . SER A 1 320 ? -5.253 24.858 17.720 1.00 92.31 320 SER A C 1
ATOM 2367 O O . SER A 1 320 ? -4.858 24.819 16.554 1.00 92.31 320 SER A O 1
ATOM 2369 N N . TRP A 1 321 ? -6.106 23.952 18.207 1.00 92.94 321 TRP A N 1
ATOM 2370 C CA . TRP A 1 321 ? -6.557 22.742 17.492 1.00 92.94 321 TRP A CA 1
ATOM 2371 C C . TRP A 1 321 ? -7.111 22.967 16.065 1.00 92.94 321 TRP A C 1
ATOM 2373 O O . TRP A 1 321 ? -7.100 22.067 15.225 1.00 92.94 321 TRP A O 1
ATOM 2383 N N . GLY A 1 322 ? -7.656 24.152 15.760 1.00 86.62 322 GLY A N 1
ATOM 2384 C CA . GLY A 1 322 ? -8.079 24.517 14.396 1.00 86.62 322 GLY A CA 1
ATOM 2385 C C . GLY A 1 322 ? -9.184 23.636 13.783 1.00 86.62 322 GLY A C 1
ATOM 2386 O O . GLY A 1 322 ? -9.438 23.716 12.579 1.00 86.62 322 GLY A O 1
ATOM 2387 N N . LYS A 1 323 ? -9.842 22.793 14.596 1.00 84.75 323 LYS A N 1
ATOM 2388 C CA . LYS A 1 323 ? -10.760 21.715 14.179 1.00 84.75 323 LYS A CA 1
ATOM 2389 C C . LYS A 1 323 ? -10.103 20.667 13.263 1.00 84.75 323 LYS A C 1
ATOM 2391 O O . LYS A 1 323 ? -10.748 20.182 12.337 1.00 84.75 323 LYS A O 1
ATOM 2396 N N . GLY A 1 324 ? -8.828 20.341 13.496 1.00 81.56 324 GLY A N 1
ATOM 2397 C CA . GLY A 1 324 ? -8.108 19.288 12.764 1.00 81.56 324 GLY A CA 1
ATOM 2398 C C . GLY A 1 324 ? -7.830 19.610 11.291 1.00 81.56 324 GLY A C 1
ATOM 2399 O O . GLY A 1 324 ? -7.617 18.702 10.492 1.00 81.56 324 GLY A O 1
ATOM 2400 N N . LYS A 1 325 ? -7.867 20.895 10.909 1.00 84.88 325 LYS A N 1
ATOM 2401 C CA . LYS A 1 325 ? -7.542 21.352 9.546 1.00 84.88 325 LYS A CA 1
ATOM 2402 C C . LYS A 1 325 ? -6.040 21.372 9.262 1.00 84.88 325 LYS A C 1
ATOM 2404 O O . LYS A 1 325 ? -5.641 21.182 8.118 1.00 84.88 325 LYS A O 1
ATOM 2409 N N . THR A 1 326 ? -5.231 21.621 10.288 1.00 88.75 326 THR A N 1
ATOM 2410 C CA . THR A 1 326 ? -3.767 21.619 10.207 1.00 88.75 326 THR A CA 1
ATOM 2411 C C . THR A 1 326 ? -3.263 20.191 10.390 1.00 88.75 326 THR A C 1
ATOM 2413 O O . THR A 1 326 ? -3.586 19.537 11.384 1.00 88.75 326 THR A O 1
ATOM 2416 N N . ALA A 1 327 ? -2.484 19.692 9.431 1.00 92.38 327 ALA A N 1
ATOM 2417 C CA . ALA A 1 327 ? -1.822 18.399 9.564 1.00 92.38 327 ALA A CA 1
ATOM 2418 C C . ALA A 1 327 ? -0.594 18.530 10.479 1.00 92.38 327 ALA A C 1
ATOM 2420 O O . ALA A 1 327 ? 0.136 19.524 10.415 1.00 92.38 327 ALA A O 1
ATOM 2421 N N . GLY A 1 328 ? -0.394 17.540 11.342 1.00 95.12 328 GLY A N 1
ATOM 2422 C CA . GLY A 1 328 ? 0.560 17.612 12.435 1.00 95.12 328 GLY A CA 1
ATOM 2423 C C . GLY A 1 328 ? 0.420 16.465 13.431 1.00 95.12 328 GLY A C 1
ATOM 2424 O O . GLY A 1 328 ? -0.443 15.593 13.310 1.00 95.12 328 GLY A O 1
ATOM 2425 N N . LEU A 1 329 ? 1.312 16.472 14.410 1.00 97.06 329 LEU A N 1
ATOM 2426 C CA . LEU A 1 329 ? 1.393 15.507 15.499 1.00 97.06 329 LEU A CA 1
ATOM 2427 C C . LEU A 1 329 ? 1.114 16.256 16.800 1.00 97.06 329 LEU A C 1
ATOM 2429 O O . LEU A 1 329 ? 1.646 17.346 16.990 1.00 97.06 329 LEU A O 1
ATOM 2433 N N . TRP A 1 330 ? 0.292 15.707 17.686 1.00 97.56 330 TRP A N 1
ATOM 2434 C CA . TRP A 1 330 ? -0.196 16.416 18.871 1.00 97.56 330 TRP A CA 1
ATOM 2435 C C . TRP A 1 330 ? 0.018 15.555 20.113 1.00 97.56 330 TRP A C 1
ATOM 2437 O O . TRP A 1 330 ? -0.244 14.350 20.072 1.00 97.56 330 TRP A O 1
ATOM 2447 N N . LEU A 1 331 ? 0.470 16.175 21.203 1.00 97.69 331 LEU A N 1
ATOM 2448 C CA . LEU A 1 331 ? 0.603 15.529 22.503 1.00 97.69 331 LEU A CA 1
ATOM 2449 C C . LEU A 1 331 ? -0.757 15.554 23.208 1.00 97.69 331 LEU A C 1
ATOM 2451 O O . LEU A 1 331 ? -1.217 16.608 23.644 1.00 97.69 331 LEU A O 1
ATOM 2455 N N . ALA A 1 332 ? -1.414 14.401 23.292 1.00 97.12 332 ALA A N 1
ATOM 2456 C CA . ALA A 1 332 ? -2.739 14.266 23.893 1.00 97.12 332 ALA A CA 1
ATOM 2457 C C . ALA A 1 332 ? -2.759 13.127 24.916 1.00 97.12 332 ALA A C 1
ATOM 2459 O O . ALA A 1 332 ? -2.051 12.135 24.759 1.00 97.12 332 ALA A O 1
ATOM 2460 N N . ASP A 1 333 ? -3.597 13.253 25.943 1.00 96.69 333 ASP A N 1
ATOM 2461 C CA . ASP A 1 333 ? -3.876 12.176 26.894 1.00 96.69 333 ASP A CA 1
ATOM 2462 C C . ASP A 1 333 ? -5.301 11.656 26.674 1.00 96.69 333 ASP A C 1
ATOM 2464 O O . ASP A 1 333 ? -6.272 12.408 26.758 1.00 96.69 333 ASP A O 1
ATOM 2468 N N . PHE A 1 334 ? -5.418 10.364 26.366 1.00 97.00 334 PHE A N 1
ATOM 2469 C CA . PHE A 1 334 ? -6.698 9.686 26.152 1.00 97.00 334 PHE A CA 1
ATOM 2470 C C . PHE A 1 334 ? -7.052 8.701 27.278 1.00 97.00 334 PHE A C 1
ATOM 2472 O O . PHE A 1 334 ? -8.048 7.994 27.167 1.00 97.00 334 PHE A O 1
ATOM 2479 N N . THR A 1 335 ? -6.278 8.658 28.367 1.00 95.19 335 THR A N 1
ATOM 2480 C CA . THR A 1 335 ? -6.442 7.694 29.476 1.00 95.19 335 THR A CA 1
ATOM 2481 C C . THR A 1 335 ? -7.822 7.775 30.136 1.00 95.19 335 THR A C 1
ATOM 2483 O O . THR A 1 335 ? -8.365 6.764 30.570 1.00 95.19 335 THR A O 1
ATOM 2486 N N . GLY A 1 336 ? -8.409 8.976 30.192 1.00 89.94 336 GLY A N 1
ATOM 2487 C CA . GLY A 1 336 ? -9.749 9.223 30.737 1.00 89.94 336 GLY A CA 1
ATOM 2488 C C . GLY A 1 336 ? -10.885 9.237 29.705 1.00 89.94 336 GLY A C 1
ATOM 2489 O O . GLY A 1 336 ? -11.963 9.726 30.028 1.00 89.94 336 GLY A O 1
ATOM 2490 N N . VAL A 1 337 ? -10.659 8.788 28.464 1.00 94.81 337 VAL A N 1
ATOM 2491 C CA . VAL A 1 337 ? -11.679 8.811 27.401 1.00 94.81 337 VAL A CA 1
ATOM 2492 C C . VAL A 1 337 ? -12.355 7.444 27.294 1.00 94.81 337 VAL A C 1
ATOM 2494 O O . VAL A 1 337 ? -11.741 6.473 26.857 1.00 94.81 337 VAL A O 1
ATOM 2497 N N . GLU A 1 338 ? -13.632 7.372 27.670 1.00 93.19 338 GLU A N 1
ATOM 2498 C CA . GLU A 1 338 ? -14.418 6.136 27.595 1.00 93.19 338 GLU A CA 1
ATOM 2499 C C . GLU A 1 338 ? -14.637 5.680 26.144 1.00 93.19 338 GLU A C 1
ATOM 2501 O O . GLU A 1 338 ? -14.990 6.466 25.259 1.00 93.19 338 GLU A O 1
ATOM 2506 N N . VAL A 1 339 ? -14.455 4.380 25.900 1.00 93.81 339 VAL A N 1
ATOM 2507 C CA . VAL A 1 339 ? -14.644 3.726 24.600 1.00 93.81 339 VAL A CA 1
ATOM 2508 C C . VAL A 1 339 ? -15.369 2.396 24.808 1.00 93.81 339 VAL A C 1
ATOM 2510 O O . VAL A 1 339 ? -15.175 1.721 25.811 1.00 93.81 339 VAL A O 1
ATOM 2513 N N . ASP A 1 340 ? -16.209 2.038 23.841 1.00 94.00 340 ASP A N 1
ATOM 2514 C CA . ASP A 1 340 ? -16.960 0.782 23.772 1.00 94.00 340 ASP A CA 1
ATOM 2515 C C . ASP A 1 340 ? -16.024 -0.445 23.804 1.00 94.00 340 ASP A C 1
ATOM 2517 O O . ASP A 1 340 ? -15.257 -0.659 22.864 1.00 94.00 340 ASP A O 1
ATOM 2521 N N . GLU A 1 341 ? -16.088 -1.243 24.876 1.00 93.44 341 GLU A N 1
ATOM 2522 C CA . GLU A 1 341 ? -15.196 -2.391 25.127 1.00 93.44 341 GLU A CA 1
ATOM 2523 C C . GLU A 1 341 ? -15.319 -3.516 24.084 1.00 93.44 341 GLU A C 1
ATOM 2525 O O . GLU A 1 341 ? -14.415 -4.345 23.944 1.00 93.44 341 GLU A O 1
ATOM 2530 N N . LEU A 1 342 ? -16.414 -3.548 23.316 1.00 97.06 342 LEU A N 1
ATOM 2531 C CA . LEU A 1 342 ? -16.601 -4.516 22.234 1.00 97.06 342 LEU A CA 1
ATOM 2532 C C . LEU A 1 342 ? -15.814 -4.146 20.965 1.00 97.06 342 LEU A C 1
ATOM 2534 O O . LEU A 1 342 ? -15.819 -4.917 20.002 1.00 97.06 342 LEU A O 1
ATOM 2538 N N . LEU A 1 343 ? -15.126 -2.999 20.956 1.00 97.56 343 LEU A N 1
ATOM 2539 C CA . LEU A 1 343 ? -14.335 -2.473 19.845 1.00 97.56 343 LEU A CA 1
ATOM 2540 C C . LEU A 1 343 ? -12.879 -2.191 20.272 1.00 97.56 343 LEU A C 1
ATOM 2542 O O . LEU A 1 343 ? -12.622 -1.838 21.423 1.00 97.56 343 LEU A O 1
ATOM 2546 N N . PRO A 1 344 ? -11.901 -2.285 19.352 1.00 97.25 344 PRO A N 1
ATOM 2547 C CA . PRO A 1 344 ? -10.528 -1.898 19.650 1.00 97.25 344 PRO A CA 1
ATOM 2548 C C . PRO A 1 344 ? -10.417 -0.386 19.853 1.00 97.25 344 PRO A C 1
ATOM 2550 O O . PRO A 1 344 ? -10.867 0.394 19.012 1.00 97.25 344 PRO A O 1
ATOM 2553 N N . HIS A 1 345 ? -9.744 0.040 20.922 1.00 96.81 345 HIS A N 1
ATOM 2554 C CA . HIS A 1 345 ? -9.544 1.454 21.233 1.00 96.81 345 HIS A CA 1
ATOM 2555 C C . HIS A 1 345 ? -8.952 2.230 20.027 1.00 96.81 345 HIS A C 1
ATOM 2557 O O . HIS A 1 345 ? -7.962 1.798 19.434 1.00 96.81 345 HIS A O 1
ATOM 2563 N N . PRO A 1 346 ? -9.537 3.366 19.604 1.00 96.62 346 PRO A N 1
ATOM 2564 C CA . PRO A 1 346 ? -9.191 4.043 18.347 1.00 96.62 346 PRO A CA 1
ATOM 2565 C C . PRO A 1 346 ? -7.789 4.644 18.264 1.00 96.62 346 PRO A C 1
ATOM 2567 O O . PRO A 1 346 ? -7.236 4.751 17.164 1.00 96.62 346 PRO A O 1
ATOM 2570 N N . ALA A 1 347 ? -7.221 5.074 19.389 1.00 96.00 347 ALA A N 1
ATOM 2571 C CA . ALA A 1 347 ? -5.952 5.796 19.380 1.00 96.00 347 ALA A CA 1
ATOM 2572 C C . ALA A 1 347 ? -4.712 4.889 19.406 1.00 96.00 347 ALA A C 1
ATOM 2574 O O . ALA A 1 347 ? -3.626 5.352 19.085 1.00 96.00 347 ALA A O 1
ATOM 2575 N N . THR A 1 348 ? -4.861 3.613 19.763 1.00 94.75 348 THR A N 1
ATOM 2576 C CA . THR A 1 348 ? -3.746 2.714 20.092 1.00 94.75 348 THR A CA 1
ATOM 2577 C C . THR A 1 348 ? -3.688 1.525 19.135 1.00 94.75 348 THR A C 1
ATOM 2579 O O . THR A 1 348 ? -4.699 0.876 18.864 1.00 94.75 348 THR A O 1
ATOM 2582 N N . PHE A 1 349 ? -2.493 1.186 18.643 1.00 94.06 349 PHE A N 1
ATOM 2583 C CA . PHE A 1 349 ? -2.307 0.064 17.711 1.00 94.06 349 PHE A CA 1
ATOM 2584 C C . PHE A 1 349 ? -2.665 -1.295 18.346 1.00 94.06 349 PHE A C 1
ATOM 2586 O O . PHE A 1 349 ? -3.159 -2.194 17.676 1.00 94.06 349 PHE A O 1
ATOM 2593 N N . HIS A 1 350 ? -2.490 -1.447 19.659 1.00 93.69 350 HIS A N 1
ATOM 2594 C CA . HIS A 1 350 ? -2.868 -2.653 20.408 1.00 93.69 350 HIS A CA 1
ATOM 2595 C C . HIS A 1 350 ? -4.352 -2.667 20.841 1.00 93.69 350 HIS A C 1
ATOM 2597 O O . HIS A 1 350 ? -4.777 -3.577 21.553 1.00 93.69 350 HIS A O 1
ATOM 2603 N N . GLY A 1 351 ? -5.144 -1.644 20.486 1.00 95.00 351 GLY A N 1
ATOM 2604 C CA . GLY A 1 351 ? -6.592 -1.581 20.728 1.00 95.00 351 GLY A CA 1
ATOM 2605 C C . GLY A 1 351 ? -7.041 -1.613 22.199 1.00 95.00 351 GLY A C 1
ATOM 2606 O O . GLY A 1 351 ? -8.216 -1.852 22.465 1.00 95.00 351 GLY A O 1
ATOM 2607 N N . ARG A 1 352 ? -6.140 -1.373 23.159 1.00 94.44 352 ARG A N 1
ATOM 2608 C CA . ARG A 1 352 ? -6.465 -1.196 24.595 1.00 94.44 352 ARG A CA 1
ATOM 2609 C C . ARG A 1 352 ? -6.458 0.300 24.949 1.00 94.44 352 ARG A C 1
ATOM 2611 O O . ARG A 1 352 ? -5.803 1.045 24.217 1.00 94.44 352 ARG A O 1
ATOM 2618 N N . PRO A 1 353 ? -7.117 0.747 26.035 1.00 94.62 353 PRO A N 1
ATOM 2619 C CA . PRO A 1 353 ? -7.044 2.138 26.490 1.00 94.62 353 PRO A CA 1
ATOM 2620 C C . PRO A 1 353 ? -5.607 2.670 26.569 1.00 94.62 353 PRO A C 1
ATOM 2622 O O . PRO A 1 353 ? -4.667 1.907 26.811 1.00 94.62 353 PRO A O 1
ATOM 2625 N N . ALA A 1 354 ? -5.440 3.975 26.350 1.00 94.12 354 ALA A N 1
ATOM 2626 C CA . ALA A 1 354 ? -4.156 4.637 26.567 1.00 94.12 354 ALA A CA 1
ATOM 2627 C C . ALA A 1 354 ? -3.796 4.625 28.064 1.00 94.12 354 ALA A C 1
ATOM 2629 O O . ALA A 1 354 ? -4.681 4.684 28.914 1.00 94.12 354 ALA A O 1
ATOM 2630 N N . THR A 1 355 ? -2.503 4.555 28.380 1.00 93.50 355 THR A N 1
ATOM 2631 C CA . THR A 1 355 ? -1.986 4.527 29.764 1.00 93.50 355 THR A CA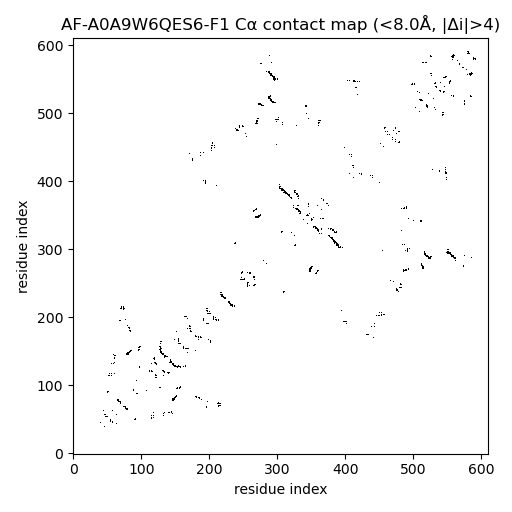 1
ATOM 2632 C C . THR A 1 355 ? -1.264 5.819 30.164 1.00 93.50 355 THR A C 1
ATOM 2634 O O . THR A 1 355 ? -0.537 5.838 31.155 1.00 93.50 355 THR A O 1
ATOM 2637 N N . GLY A 1 356 ? -1.418 6.878 29.369 1.00 93.62 356 GLY A N 1
ATOM 2638 C CA . GLY A 1 356 ? -0.864 8.208 29.602 1.00 93.62 356 GLY A CA 1
ATOM 2639 C C . GLY A 1 356 ? -0.862 9.076 28.333 1.00 93.62 356 GLY A C 1
ATOM 2640 O O . GLY A 1 356 ? -1.407 8.672 27.296 1.00 93.62 356 GLY A O 1
ATOM 2641 N N . PRO A 1 357 ? -0.218 10.257 28.390 1.00 94.75 357 PRO A N 1
ATOM 2642 C CA . PRO A 1 357 ? -0.010 11.126 27.235 1.00 94.75 357 PRO A CA 1
ATOM 2643 C C . PRO A 1 357 ? 0.823 10.459 26.130 1.00 94.75 357 PRO A C 1
ATOM 2645 O O . PRO A 1 357 ? 1.824 9.800 26.407 1.00 94.75 357 PRO A O 1
ATOM 2648 N N . GLY A 1 358 ? 0.451 10.687 24.870 1.00 95.50 358 GLY A N 1
ATOM 2649 C CA . GLY A 1 358 ? 1.155 10.166 23.695 1.00 95.50 358 GLY A CA 1
ATOM 2650 C C . GLY A 1 358 ? 1.102 11.117 22.498 1.00 95.50 358 GLY A C 1
ATOM 2651 O O . GLY A 1 358 ? 0.325 12.075 22.482 1.00 95.50 358 GLY A O 1
ATOM 2652 N N . TRP A 1 359 ? 1.938 10.855 21.490 1.00 97.44 359 TRP A N 1
ATOM 2653 C CA . TRP A 1 359 ? 1.979 11.634 20.250 1.00 97.44 359 TRP A CA 1
ATOM 2654 C C . TRP A 1 359 ? 1.113 10.991 19.169 1.00 97.44 359 TRP A C 1
ATOM 2656 O O . TRP A 1 359 ? 1.428 9.912 18.670 1.00 97.44 359 TRP A O 1
ATOM 2666 N N . TYR A 1 360 ? 0.054 11.685 18.759 1.00 97.38 360 TYR A N 1
ATOM 2667 C CA . TYR A 1 360 ? -0.923 11.176 17.795 1.00 97.38 360 TYR A CA 1
ATOM 2668 C C . TYR A 1 360 ? -1.009 12.070 16.558 1.00 97.38 360 TYR A C 1
ATOM 2670 O O . TYR A 1 360 ? -0.895 13.295 16.647 1.00 97.38 360 TYR A O 1
ATOM 2678 N N . ALA A 1 361 ? -1.251 11.475 15.392 1.00 96.81 361 ALA A N 1
ATOM 2679 C CA . ALA A 1 361 ? -1.458 12.227 14.161 1.00 96.81 361 ALA A CA 1
ATOM 2680 C C . ALA A 1 361 ? -2.856 12.869 14.133 1.00 96.81 361 ALA A C 1
ATOM 2682 O O . ALA A 1 361 ? -3.815 12.346 14.713 1.00 96.81 361 ALA A O 1
ATOM 2683 N N . THR A 1 362 ? -3.003 13.985 13.405 1.00 96.62 362 THR A N 1
ATOM 2684 C CA . THR A 1 362 ? -4.268 14.742 13.307 1.00 96.62 362 THR A CA 1
ATOM 2685 C C . THR A 1 362 ? -5.532 13.877 13.095 1.00 96.62 362 THR A C 1
ATOM 2687 O O . THR A 1 362 ? -6.537 14.180 13.743 1.00 96.62 362 THR A O 1
ATOM 2690 N N . PRO A 1 363 ? -5.557 12.803 12.267 1.00 96.38 363 PRO A N 1
ATOM 2691 C CA . PRO A 1 363 ? -6.761 11.983 12.085 1.00 96.38 363 PRO A CA 1
ATOM 2692 C C . PRO A 1 363 ? -7.254 11.292 13.365 1.00 96.38 363 PRO A C 1
ATOM 2694 O O . PRO A 1 363 ? -8.466 11.216 13.579 1.00 96.38 363 PRO A O 1
ATOM 2697 N N . THR A 1 364 ? -6.337 10.834 14.222 1.00 97.81 364 THR A N 1
ATOM 2698 C CA . THR A 1 364 ? -6.648 10.182 15.503 1.00 97.81 364 THR A CA 1
ATOM 2699 C C . THR A 1 364 ? -7.257 11.183 16.475 1.00 97.81 364 THR A C 1
ATOM 2701 O O . THR A 1 364 ? -8.381 10.990 16.939 1.00 97.81 364 THR A O 1
ATOM 2704 N N . VAL A 1 365 ? -6.576 12.311 16.700 1.00 97.81 365 VAL A N 1
ATOM 2705 C CA . VAL A 1 365 ? -7.038 13.388 17.594 1.00 97.81 365 VAL A CA 1
ATOM 2706 C C . VAL A 1 365 ? -8.393 13.938 17.137 1.00 97.81 365 VAL A C 1
ATOM 2708 O O . VAL A 1 365 ? -9.300 14.136 17.945 1.00 97.81 365 VAL A O 1
ATOM 2711 N N . ALA A 1 366 ? -8.585 14.096 15.823 1.00 97.19 366 ALA A N 1
ATOM 2712 C CA . ALA A 1 366 ? -9.857 14.524 15.253 1.00 97.19 366 ALA A CA 1
ATOM 2713 C C . ALA A 1 366 ? -10.986 13.510 15.469 1.00 97.19 366 ALA A C 1
ATOM 2715 O O . ALA A 1 366 ? -12.136 13.921 15.625 1.00 97.19 366 ALA A O 1
ATOM 2716 N N . TYR A 1 367 ? -10.700 12.206 15.497 1.00 97.12 367 TYR A N 1
ATOM 2717 C CA . TYR A 1 367 ? -11.701 11.193 15.824 1.00 97.12 367 TYR A CA 1
ATOM 2718 C C . TYR A 1 367 ? -12.054 11.204 17.312 1.00 97.12 367 TYR A C 1
ATOM 2720 O O . TYR A 1 367 ? -13.240 11.262 17.632 1.00 97.12 367 TYR A O 1
ATOM 2728 N N . MET A 1 368 ? -11.058 11.258 18.202 1.00 97.81 368 MET A N 1
ATOM 2729 C CA . MET A 1 368 ? -11.279 11.345 19.652 1.00 97.81 368 MET A CA 1
ATOM 2730 C C . MET A 1 368 ? -12.128 12.569 20.013 1.00 97.81 368 MET A C 1
ATOM 2732 O O . MET A 1 368 ? -13.167 12.432 20.658 1.00 97.81 368 MET A O 1
ATOM 2736 N N . ALA A 1 369 ? -11.769 13.749 19.500 1.00 97.12 369 ALA A N 1
ATOM 2737 C CA . ALA A 1 369 ? -12.506 14.980 19.774 1.00 97.12 369 ALA A CA 1
ATOM 2738 C C . ALA A 1 369 ? -13.919 15.012 19.157 1.00 97.12 369 ALA A C 1
ATOM 2740 O O . ALA A 1 369 ? -14.837 15.573 19.749 1.00 97.12 369 ALA A O 1
ATOM 2741 N N . SER A 1 370 ? -14.126 14.428 17.965 1.00 95.75 370 SER A N 1
ATOM 2742 C CA . SER A 1 370 ? -15.432 14.496 17.277 1.00 95.75 370 SER A CA 1
ATOM 2743 C C . SER A 1 370 ? -16.409 13.368 17.612 1.00 95.75 370 SER A C 1
ATOM 2745 O O . SER A 1 370 ? -17.598 13.525 17.343 1.00 95.75 370 SER A O 1
ATOM 2747 N N . MET A 1 371 ? -15.936 12.243 18.160 1.00 96.75 371 MET A N 1
ATOM 2748 C CA . MET A 1 371 ? -16.757 11.041 18.377 1.00 96.75 371 MET A CA 1
ATOM 2749 C C . MET A 1 371 ? -16.726 10.497 19.810 1.00 96.75 371 MET A C 1
ATOM 2751 O O . MET A 1 371 ? -17.629 9.740 20.156 1.00 96.75 371 MET A O 1
ATOM 2755 N N . TYR A 1 372 ? -15.734 10.883 20.621 1.00 96.56 372 TYR A N 1
ATOM 2756 C CA . TYR A 1 372 ? -15.548 10.418 22.005 1.00 96.56 372 TYR A CA 1
ATOM 2757 C C . TYR A 1 372 ? -15.442 11.563 23.026 1.00 96.56 372 TYR A C 1
ATOM 2759 O O . TYR A 1 372 ? -15.164 11.331 24.195 1.00 96.56 372 TYR A O 1
ATOM 2767 N N . GLY A 1 373 ? -15.676 12.810 22.604 1.00 95.00 373 GLY A N 1
ATOM 2768 C CA . GLY A 1 373 ? -15.783 13.956 23.513 1.00 95.00 373 GLY A CA 1
ATOM 2769 C C . GLY A 1 373 ? -14.474 14.420 24.160 1.00 95.00 373 GLY A C 1
ATOM 2770 O O . GLY A 1 373 ? -14.530 15.265 25.047 1.00 95.00 373 GLY A O 1
ATOM 2771 N N . PHE A 1 374 ? -13.313 13.918 23.719 1.00 97.31 374 PHE A N 1
ATOM 2772 C CA . PHE A 1 374 ? -12.010 14.434 24.152 1.00 97.31 374 PHE A CA 1
ATOM 2773 C C . PHE A 1 374 ? -11.917 15.946 23.894 1.00 97.31 374 PHE A C 1
ATOM 2775 O O . PHE A 1 374 ? -12.161 16.390 22.771 1.00 97.31 374 PHE A O 1
ATOM 2782 N N . ASP A 1 375 ? -11.540 16.729 24.908 1.00 96.25 375 ASP A N 1
ATOM 2783 C CA . ASP A 1 375 ? -11.371 18.175 24.767 1.00 96.25 375 ASP A CA 1
ATOM 2784 C C . ASP A 1 375 ? -9.974 18.518 24.216 1.00 96.25 375 ASP A C 1
ATOM 2786 O O . ASP A 1 375 ? -8.984 18.405 24.938 1.00 96.25 375 ASP A O 1
ATOM 2790 N N . PRO A 1 376 ? -9.850 18.993 22.963 1.00 95.75 376 PRO A N 1
ATOM 2791 C CA . PRO A 1 376 ? -8.558 19.337 22.388 1.00 95.75 376 PRO A CA 1
ATOM 2792 C C . PRO A 1 376 ? -7.967 20.647 22.939 1.00 95.75 376 PRO A C 1
ATOM 2794 O O . PRO A 1 376 ? -6.865 21.009 22.532 1.00 95.75 376 PRO A O 1
ATOM 2797 N N . ALA A 1 377 ? -8.649 21.366 23.843 1.00 94.62 377 ALA A N 1
ATOM 2798 C CA . ALA A 1 377 ? -8.030 22.448 24.615 1.00 94.62 377 ALA A CA 1
ATOM 2799 C C . ALA A 1 377 ? -7.067 21.947 25.713 1.00 94.62 377 ALA A C 1
ATOM 2801 O O . ALA A 1 377 ? -6.319 22.758 26.256 1.00 94.62 377 ALA A O 1
ATOM 2802 N N . THR A 1 378 ? -7.017 20.640 26.010 1.00 95.50 378 THR A N 1
ATOM 2803 C CA . THR A 1 378 ? -6.011 20.064 26.927 1.00 95.50 378 THR A CA 1
ATOM 2804 C C . THR A 1 378 ? -4.634 19.858 26.286 1.00 95.50 378 THR A C 1
ATOM 2806 O O . THR A 1 378 ? -3.674 19.553 26.992 1.00 95.50 378 THR A O 1
ATOM 2809 N N . ILE A 1 379 ? -4.512 20.019 24.962 1.00 96.81 379 ILE A N 1
ATOM 2810 C CA . ILE A 1 379 ? -3.266 19.784 24.223 1.00 96.81 379 ILE A CA 1
ATOM 2811 C C . ILE A 1 379 ? -2.249 20.889 24.538 1.00 96.81 379 ILE A C 1
ATOM 2813 O O . ILE A 1 379 ? -2.438 22.050 24.175 1.00 96.81 379 ILE A O 1
ATOM 2817 N N . THR A 1 380 ? -1.133 20.515 25.164 1.00 95.62 380 THR A N 1
ATOM 2818 C CA . THR A 1 380 ? -0.047 21.437 25.537 1.00 95.62 380 THR A CA 1
ATOM 2819 C C . THR A 1 380 ? 0.989 21.639 24.434 1.00 95.62 380 THR A C 1
ATOM 2821 O O . THR A 1 380 ? 1.612 22.700 24.372 1.00 95.62 380 THR A O 1
ATOM 2824 N N . GLU A 1 381 ? 1.183 20.656 23.553 1.00 97.31 381 GLU A N 1
ATOM 2825 C CA . GLU A 1 381 ? 2.227 20.665 22.524 1.00 97.31 381 GLU A CA 1
ATOM 2826 C C . GLU A 1 381 ? 1.750 20.047 21.205 1.00 97.31 381 GLU A C 1
ATOM 2828 O O . GLU A 1 381 ? 1.010 19.060 21.181 1.00 97.31 381 GLU A O 1
ATOM 2833 N N . ALA A 1 382 ? 2.228 20.598 20.090 1.00 97.19 382 ALA A N 1
ATOM 2834 C CA . ALA A 1 382 ? 2.109 19.985 18.775 1.00 97.19 382 ALA A CA 1
ATOM 2835 C C . ALA A 1 382 ? 3.353 20.231 17.913 1.00 97.19 382 ALA A C 1
ATOM 2837 O O . ALA A 1 382 ? 4.097 21.185 18.121 1.00 97.19 382 ALA A O 1
ATOM 2838 N N . TYR A 1 383 ? 3.528 19.391 16.900 1.00 96.44 383 TYR A N 1
ATOM 2839 C CA . TYR A 1 383 ? 4.345 19.653 15.724 1.00 96.44 383 TYR A CA 1
ATOM 2840 C C . TYR A 1 383 ? 3.396 19.884 14.546 1.00 96.44 383 TYR A C 1
ATOM 2842 O O . TYR A 1 383 ? 2.642 18.978 14.186 1.00 96.44 383 TYR A O 1
ATOM 2850 N N . LEU A 1 384 ? 3.389 21.082 13.960 1.00 94.56 384 LEU A N 1
ATOM 2851 C CA . LEU A 1 384 ? 2.399 21.514 12.964 1.00 94.56 384 LEU A CA 1
ATOM 2852 C C . LEU A 1 384 ? 3.065 21.931 11.652 1.00 94.56 384 LEU A C 1
ATOM 2854 O O . LEU A 1 384 ? 4.123 22.554 11.667 1.00 94.56 384 LEU A O 1
ATOM 2858 N N . SER A 1 385 ? 2.439 21.623 10.509 1.00 90.38 385 SER A N 1
ATOM 2859 C CA . SER A 1 385 ? 2.930 22.092 9.207 1.00 90.38 385 SER A CA 1
ATOM 2860 C C . SER A 1 385 ? 2.023 23.173 8.639 1.00 90.38 385 SER A C 1
ATOM 2862 O O . SER A 1 385 ? 0.823 22.968 8.444 1.00 90.38 385 SER A O 1
ATOM 2864 N N . THR A 1 386 ? 2.622 24.313 8.307 1.00 85.94 386 THR A N 1
ATOM 2865 C CA . THR A 1 386 ? 1.974 25.407 7.569 1.00 85.94 386 THR A CA 1
ATOM 2866 C C . THR A 1 386 ? 1.634 25.016 6.126 1.00 85.94 386 THR A C 1
ATOM 2868 O O . THR A 1 386 ? 0.705 25.570 5.542 1.00 85.94 386 THR A O 1
ATOM 2871 N N . HIS A 1 387 ? 2.337 24.025 5.562 1.00 88.50 387 HIS A N 1
ATOM 2872 C CA . HIS A 1 387 ? 2.182 23.577 4.179 1.00 88.50 387 HIS A CA 1
ATOM 2873 C C . HIS A 1 387 ? 1.656 22.138 4.137 1.00 88.50 387 HIS A C 1
ATOM 2875 O O . HIS A 1 387 ? 2.373 21.175 4.427 1.00 88.50 387 HIS A O 1
ATOM 2881 N N . THR A 1 388 ? 0.393 21.981 3.732 1.00 89.38 388 THR A N 1
ATOM 2882 C CA . THR A 1 388 ? -0.277 20.676 3.642 1.00 89.38 388 THR A CA 1
ATOM 2883 C C . THR A 1 388 ? -0.929 20.475 2.277 1.00 89.38 388 THR A C 1
ATOM 2885 O O . THR A 1 388 ? -1.384 21.430 1.649 1.00 89.38 388 THR A O 1
ATOM 2888 N N . ALA A 1 389 ? -0.965 19.234 1.787 1.00 89.12 389 ALA A N 1
ATOM 2889 C CA . ALA A 1 389 ? -1.599 18.907 0.508 1.00 89.12 389 ALA A CA 1
ATOM 2890 C C . ALA A 1 389 ? -2.064 17.443 0.453 1.00 89.12 389 ALA A C 1
ATOM 2892 O O . ALA A 1 389 ? -1.480 16.599 1.137 1.00 89.12 389 ALA A O 1
ATOM 2893 N N . PRO A 1 390 ? -3.030 17.092 -0.418 1.00 90.38 390 PRO A N 1
ATOM 2894 C CA . PRO A 1 390 ? -3.361 15.703 -0.734 1.00 90.38 390 PRO A CA 1
ATOM 2895 C C . PRO A 1 390 ? -2.269 15.086 -1.632 1.00 90.38 390 PRO A C 1
ATOM 2897 O O . PRO A 1 390 ? -2.465 14.844 -2.824 1.00 90.38 390 PRO A O 1
ATOM 2900 N N . LEU A 1 391 ? -1.080 14.882 -1.050 1.00 89.75 391 LEU A N 1
ATOM 2901 C CA . LEU A 1 391 ? 0.178 14.501 -1.711 1.00 89.75 391 LEU A CA 1
ATOM 2902 C C . LEU A 1 391 ? 0.025 13.318 -2.678 1.00 89.75 391 LEU A C 1
ATOM 2904 O O . LEU A 1 391 ? 0.617 13.318 -3.756 1.00 89.75 391 LEU A O 1
ATOM 2908 N N . LEU A 1 392 ? -0.773 12.326 -2.281 1.00 92.06 392 LEU A N 1
ATOM 2909 C CA . LEU A 1 392 ? -0.912 11.035 -2.949 1.00 92.06 392 LEU A CA 1
ATOM 2910 C C . LEU A 1 392 ? -2.189 10.911 -3.796 1.00 92.06 392 LEU A C 1
ATOM 2912 O O . LEU A 1 392 ? -2.503 9.804 -4.228 1.00 92.06 392 LEU A O 1
ATOM 2916 N N . LYS A 1 393 ? -2.919 12.000 -4.075 1.00 92.44 393 LYS A N 1
ATOM 2917 C CA . LYS A 1 393 ? -4.195 11.944 -4.812 1.00 92.44 393 LYS A CA 1
ATOM 2918 C C . LYS A 1 393 ? -4.071 11.336 -6.211 1.00 92.44 393 LYS A C 1
ATOM 2920 O O . LYS A 1 393 ? -4.585 10.253 -6.466 1.00 92.44 393 LYS A O 1
ATOM 2925 N N . GLU A 1 394 ? -3.333 11.980 -7.112 1.00 92.12 394 GLU A N 1
ATOM 2926 C CA . GLU A 1 394 ? -3.186 11.499 -8.498 1.00 92.12 394 GLU A CA 1
ATOM 2927 C C . GLU A 1 394 ? -2.470 10.137 -8.570 1.00 92.12 394 GLU A C 1
ATOM 2929 O O . GLU A 1 394 ? -2.762 9.308 -9.436 1.00 92.12 394 GLU A O 1
ATOM 2934 N N . TRP A 1 395 ? -1.588 9.866 -7.600 1.00 92.69 395 TRP A N 1
ATOM 2935 C CA . TRP A 1 395 ? -0.951 8.563 -7.400 1.00 92.69 395 TRP A CA 1
ATOM 2936 C C . TRP A 1 395 ? -2.005 7.482 -7.107 1.00 92.69 395 TRP A C 1
ATOM 2938 O O . TRP A 1 395 ? -2.074 6.466 -7.806 1.00 92.69 395 TRP A O 1
ATOM 2948 N N . THR A 1 396 ? -2.880 7.755 -6.132 1.00 93.00 396 THR A N 1
ATOM 2949 C CA . THR A 1 396 ? -3.982 6.894 -5.682 1.00 93.00 396 THR A CA 1
ATOM 2950 C C . THR A 1 396 ? -4.993 6.670 -6.793 1.00 93.00 396 THR A C 1
ATOM 2952 O O . THR A 1 396 ? -5.306 5.525 -7.111 1.00 93.00 396 THR A O 1
ATOM 2955 N N . THR A 1 397 ? -5.471 7.746 -7.416 1.00 93.50 397 THR A N 1
ATOM 2956 C CA . THR A 1 397 ? -6.473 7.720 -8.485 1.00 93.50 397 THR A CA 1
ATOM 2957 C C . THR A 1 397 ? -6.018 6.858 -9.671 1.00 93.50 397 THR A C 1
ATOM 2959 O O . THR A 1 397 ? -6.792 6.026 -10.147 1.00 93.50 397 THR A O 1
ATOM 2962 N N . ARG A 1 398 ? -4.749 6.949 -10.096 1.00 94.38 398 ARG A N 1
ATOM 2963 C CA . ARG A 1 398 ? -4.203 6.113 -11.185 1.00 94.38 398 ARG A CA 1
ATOM 2964 C C . ARG A 1 398 ? -4.062 4.634 -10.818 1.00 94.38 398 ARG A C 1
ATOM 2966 O O . ARG A 1 398 ? -4.530 3.786 -11.578 1.00 94.38 398 ARG A O 1
ATOM 2973 N N . VAL A 1 399 ? -3.494 4.306 -9.650 1.00 93.81 399 VAL A N 1
ATOM 2974 C CA . VAL A 1 399 ? -3.392 2.902 -9.187 1.00 93.81 399 VAL A CA 1
ATOM 2975 C C . VAL A 1 399 ? -4.787 2.295 -9.017 1.00 93.81 399 VAL A C 1
ATOM 2977 O O . VAL A 1 399 ? -5.045 1.192 -9.495 1.00 93.81 399 VAL A O 1
ATOM 2980 N N . ARG A 1 400 ? -5.715 3.038 -8.398 1.00 93.69 400 ARG A N 1
ATOM 2981 C CA . ARG A 1 400 ? -7.117 2.646 -8.193 1.00 93.69 400 ARG A CA 1
ATOM 2982 C C . ARG A 1 400 ? -7.852 2.439 -9.523 1.00 93.69 400 ARG A C 1
ATOM 2984 O O . ARG A 1 400 ? -8.619 1.488 -9.632 1.00 93.69 400 ARG A O 1
ATOM 2991 N N . GLY A 1 401 ? -7.605 3.280 -10.529 1.00 94.31 401 GLY A N 1
ATOM 2992 C CA . GLY A 1 401 ? -8.185 3.153 -11.870 1.00 94.31 401 GLY A CA 1
ATOM 2993 C C . GLY A 1 401 ? -7.719 1.895 -12.607 1.00 94.31 401 GLY A C 1
ATOM 2994 O O . GLY A 1 401 ? -8.553 1.121 -13.082 1.00 94.31 401 GLY A O 1
ATOM 2995 N N . GLY A 1 402 ? -6.404 1.649 -12.641 1.00 95.06 402 GLY A N 1
ATOM 2996 C CA . GLY A 1 402 ? -5.837 0.426 -13.220 1.00 95.06 402 GLY A CA 1
ATOM 2997 C C . GLY A 1 402 ? -6.340 -0.833 -12.511 1.00 95.06 402 GLY A C 1
ATOM 2998 O O . GLY A 1 402 ? -6.849 -1.745 -13.162 1.00 95.06 402 GLY A O 1
ATOM 2999 N N . TYR A 1 403 ? -6.291 -0.834 -11.174 1.00 94.50 403 TYR A N 1
ATOM 3000 C CA . TYR A 1 403 ? -6.817 -1.895 -10.310 1.00 94.50 403 TYR A CA 1
ATOM 3001 C C . TYR A 1 403 ? -8.293 -2.202 -10.598 1.00 94.50 403 TYR A C 1
ATOM 3003 O O . TYR A 1 403 ? -8.633 -3.353 -10.861 1.00 94.50 403 TYR A O 1
ATOM 3011 N N . LYS A 1 404 ? -9.177 -1.194 -10.597 1.00 94.50 404 LYS A N 1
ATOM 3012 C CA . LYS A 1 404 ? -10.615 -1.418 -10.812 1.00 94.50 404 LYS A CA 1
ATOM 3013 C C . LYS A 1 404 ? -10.920 -1.984 -12.194 1.00 94.50 404 LYS A C 1
ATOM 3015 O O . LYS A 1 404 ? -11.755 -2.876 -12.295 1.00 94.50 404 LYS A O 1
ATOM 3020 N N . ARG A 1 405 ? -10.234 -1.524 -13.249 1.00 95.56 405 ARG A N 1
ATOM 3021 C CA . ARG A 1 405 ? -10.452 -2.075 -14.595 1.00 95.56 405 ARG A CA 1
ATOM 3022 C C . ARG A 1 405 ? -10.061 -3.550 -14.666 1.00 95.56 405 ARG A C 1
ATOM 3024 O O . ARG A 1 405 ? -10.843 -4.343 -15.173 1.00 95.56 405 ARG A O 1
ATOM 3031 N N . VAL A 1 406 ? -8.888 -3.924 -14.149 1.00 96.44 406 VAL A N 1
ATOM 3032 C CA . VAL A 1 406 ? -8.450 -5.327 -14.229 1.00 96.44 406 VAL A CA 1
ATOM 3033 C C . VAL A 1 406 ? -9.278 -6.241 -13.326 1.00 96.44 406 VAL A C 1
ATOM 3035 O O . VAL A 1 406 ? -9.555 -7.366 -13.711 1.00 96.44 406 VAL A O 1
ATOM 3038 N N . TYR A 1 407 ? -9.780 -5.773 -12.181 1.00 96.56 407 TYR A N 1
ATOM 3039 C CA . TYR A 1 407 ? -10.732 -6.582 -11.413 1.00 96.56 407 TYR A CA 1
ATOM 3040 C C . TYR A 1 407 ? -12.100 -6.718 -12.101 1.00 96.56 407 TYR A C 1
ATOM 3042 O O . TYR A 1 407 ? -12.676 -7.803 -12.051 1.00 96.56 407 TYR A O 1
ATOM 3050 N N . ALA A 1 408 ? -12.563 -5.717 -12.858 1.00 96.19 408 ALA A N 1
ATOM 3051 C CA . ALA A 1 408 ? -13.760 -5.860 -13.692 1.00 96.19 408 ALA A CA 1
ATOM 3052 C C . ALA A 1 408 ? -13.572 -6.884 -14.834 1.00 96.19 408 ALA A C 1
ATOM 3054 O O . ALA A 1 408 ? -14.496 -7.642 -15.124 1.00 96.19 408 ALA A O 1
ATOM 3055 N N . ASP A 1 409 ? -12.373 -6.978 -15.426 1.00 96.25 409 ASP A N 1
ATOM 3056 C CA . ASP A 1 409 ? -12.021 -8.047 -16.381 1.00 96.25 409 ASP A CA 1
ATOM 3057 C C . ASP A 1 409 ? -12.032 -9.455 -15.727 1.00 96.25 409 ASP A C 1
ATOM 3059 O O . ASP A 1 409 ? -12.191 -10.453 -16.429 1.00 96.25 409 ASP A O 1
ATOM 3063 N N . LEU A 1 410 ? -11.916 -9.546 -14.392 1.00 96.62 410 LEU A N 1
ATOM 3064 C CA . LEU A 1 410 ? -12.068 -10.770 -13.581 1.00 96.62 410 LEU A CA 1
ATOM 3065 C C . LEU A 1 410 ? -13.496 -10.974 -13.026 1.00 96.62 410 LEU A C 1
ATOM 3067 O O . LEU A 1 410 ? -13.702 -11.838 -12.178 1.00 96.62 410 LEU A O 1
ATOM 3071 N N . GLY A 1 411 ? -14.481 -10.181 -13.464 1.00 95.88 411 GLY A N 1
ATOM 3072 C CA . GLY A 1 411 ? -15.871 -10.274 -12.994 1.00 95.88 411 GLY A CA 1
ATOM 3073 C C . GLY A 1 411 ? -16.150 -9.624 -11.630 1.00 95.88 411 GLY A C 1
ATOM 3074 O O . GLY A 1 411 ? -17.229 -9.827 -11.081 1.00 95.88 411 GLY A O 1
ATOM 3075 N N . LEU A 1 412 ? -15.208 -8.839 -11.092 1.00 96.38 412 LEU A N 1
ATOM 3076 C CA . LEU A 1 412 ? -15.311 -8.161 -9.796 1.00 96.38 412 LEU A CA 1
ATOM 3077 C C . LEU A 1 412 ? -15.403 -6.636 -9.976 1.00 96.38 412 LEU A C 1
ATOM 3079 O O . LEU A 1 412 ? -14.418 -5.968 -10.294 1.00 96.38 412 LEU A O 1
ATOM 3083 N N . ALA A 1 413 ? -16.592 -6.075 -9.761 1.00 92.00 413 ALA A N 1
ATOM 3084 C CA . ALA A 1 413 ? -16.945 -4.693 -10.085 1.00 92.00 413 ALA A CA 1
ATOM 3085 C C . ALA A 1 413 ? -17.504 -3.901 -8.884 1.00 92.00 413 ALA A C 1
ATOM 3087 O O . ALA A 1 413 ? -17.871 -4.451 -7.846 1.00 92.00 413 ALA A O 1
ATOM 3088 N N . ASP A 1 414 ? -17.572 -2.574 -9.028 1.00 88.50 414 ASP A N 1
ATOM 3089 C CA . ASP A 1 414 ? -18.263 -1.707 -8.068 1.00 88.50 414 ASP A CA 1
ATOM 3090 C C . ASP A 1 414 ? -19.781 -1.950 -8.121 1.00 88.50 414 ASP A C 1
ATOM 3092 O O . ASP A 1 414 ? -20.371 -1.911 -9.199 1.00 88.50 414 ASP A O 1
ATOM 3096 N N . GLY A 1 415 ? -20.426 -2.105 -6.961 1.00 86.25 415 GLY A N 1
ATOM 3097 C CA . GLY A 1 415 ? -21.892 -2.122 -6.855 1.00 86.25 415 GLY A CA 1
ATOM 3098 C C . GLY A 1 415 ? -22.579 -3.460 -7.152 1.00 86.25 415 GLY A C 1
ATOM 3099 O O . GLY A 1 415 ? -23.804 -3.478 -7.235 1.00 86.25 415 GLY A O 1
ATOM 3100 N N . GLN A 1 416 ? -21.823 -4.554 -7.285 1.00 91.75 416 GLN A N 1
ATOM 3101 C CA . GLN A 1 416 ? -22.372 -5.916 -7.340 1.00 91.75 416 GLN A CA 1
ATOM 3102 C C . GLN A 1 416 ? -23.166 -6.266 -6.075 1.00 91.75 416 GLN A C 1
ATOM 3104 O O . GLN A 1 416 ? -22.880 -5.757 -4.985 1.00 91.75 416 GLN A O 1
ATOM 3109 N N . GLY A 1 417 ? -24.134 -7.176 -6.210 1.00 92.75 417 GLY A N 1
ATOM 3110 C CA . GLY A 1 417 ? -24.842 -7.739 -5.057 1.00 92.75 417 GLY A CA 1
ATOM 3111 C C . GLY A 1 417 ? -23.903 -8.572 -4.166 1.00 92.75 417 GLY A C 1
ATOM 3112 O O . GLY A 1 417 ? -22.936 -9.136 -4.678 1.00 92.75 417 GLY A O 1
ATOM 3113 N N . PRO A 1 418 ? -24.154 -8.708 -2.848 1.00 94.62 418 PRO A N 1
ATOM 3114 C CA . PRO A 1 418 ? -23.283 -9.489 -1.963 1.00 94.62 418 PRO A CA 1
ATOM 3115 C C . PRO A 1 418 ? -23.046 -10.936 -2.424 1.00 94.62 418 PRO A C 1
ATOM 3117 O O . PRO A 1 418 ? -21.905 -11.389 -2.460 1.00 94.62 418 PRO A O 1
ATOM 3120 N N . GLU A 1 419 ? -24.102 -11.643 -2.833 1.00 94.56 419 GLU A N 1
ATOM 3121 C CA . GLU A 1 419 ? -24.026 -13.028 -3.325 1.00 94.56 419 GLU A CA 1
ATOM 3122 C C . GLU A 1 419 ? -23.343 -13.130 -4.698 1.00 94.56 419 GLU A C 1
ATOM 3124 O O . GLU A 1 419 ? -22.551 -14.042 -4.937 1.00 94.56 419 GLU A O 1
ATOM 3129 N N . GLU A 1 420 ? -23.597 -12.162 -5.585 1.00 95.06 420 GLU A N 1
ATOM 3130 C CA . GLU A 1 420 ? -22.937 -12.034 -6.890 1.00 95.06 420 GLU A CA 1
ATOM 3131 C C . GLU A 1 420 ? -21.422 -11.855 -6.711 1.00 95.06 420 GLU A C 1
ATOM 3133 O O . GLU A 1 420 ? -20.628 -12.572 -7.321 1.00 95.06 420 GLU A O 1
ATOM 3138 N N . PHE A 1 421 ? -21.025 -10.949 -5.810 1.00 96.06 421 PHE A N 1
ATOM 3139 C CA . PHE A 1 421 ? -19.632 -10.720 -5.458 1.00 96.06 421 PHE A CA 1
ATOM 3140 C C . PHE A 1 421 ? -18.987 -11.967 -4.848 1.00 96.06 421 PHE A C 1
ATOM 3142 O O . PHE A 1 421 ? -17.891 -12.317 -5.269 1.00 96.06 421 PHE A O 1
ATOM 3149 N N . LEU A 1 422 ? -19.631 -12.656 -3.896 1.00 96.19 422 LEU A N 1
ATOM 3150 C CA . LEU A 1 422 ? -19.079 -13.888 -3.310 1.00 96.19 422 LEU A CA 1
ATOM 3151 C C . LEU A 1 422 ? -18.894 -14.983 -4.370 1.00 96.19 422 LEU A C 1
ATOM 3153 O O . LEU A 1 422 ? -17.837 -15.611 -4.423 1.00 96.19 422 LEU A O 1
ATOM 3157 N N . THR A 1 423 ? -19.875 -15.151 -5.261 1.00 95.62 423 THR A N 1
ATOM 3158 C CA . THR A 1 423 ? -19.825 -16.119 -6.368 1.00 95.62 423 THR A CA 1
ATOM 3159 C C . THR A 1 423 ? -18.668 -15.818 -7.322 1.00 95.62 423 THR A C 1
ATOM 3161 O O . THR A 1 423 ? -17.882 -16.708 -7.642 1.00 95.62 423 THR A O 1
ATOM 3164 N N . ALA A 1 424 ? -18.509 -14.559 -7.741 1.00 95.81 424 ALA A N 1
ATOM 3165 C CA . ALA A 1 424 ? -17.387 -14.139 -8.578 1.00 95.81 424 ALA A CA 1
ATOM 3166 C C . ALA A 1 424 ? -16.041 -14.239 -7.835 1.00 95.81 424 ALA A C 1
ATOM 3168 O O . ALA A 1 424 ? -15.035 -14.651 -8.412 1.00 95.81 424 ALA A O 1
ATOM 3169 N N . TYR A 1 425 ? -16.009 -13.898 -6.544 1.00 95.50 425 TYR A N 1
ATOM 3170 C CA . TYR A 1 425 ? -14.790 -13.869 -5.739 1.00 95.50 425 TYR A CA 1
ATOM 3171 C C . TYR A 1 425 ? -14.255 -15.271 -5.426 1.00 95.50 425 TYR A C 1
ATOM 3173 O O . TYR A 1 425 ? -13.036 -15.430 -5.356 1.00 95.50 425 TYR A O 1
ATOM 3181 N N . ALA A 1 426 ? -15.110 -16.292 -5.334 1.00 93.25 426 ALA A N 1
ATOM 3182 C CA . ALA A 1 426 ? -14.669 -17.683 -5.229 1.00 93.25 426 ALA A CA 1
ATOM 3183 C C . ALA A 1 426 ? -13.779 -18.097 -6.420 1.00 93.25 426 ALA A C 1
ATOM 3185 O O . ALA A 1 426 ? -12.703 -18.656 -6.221 1.00 93.25 426 ALA A O 1
ATOM 3186 N N . VAL A 1 427 ? -14.175 -17.741 -7.650 1.00 92.75 427 VAL A N 1
ATOM 3187 C CA . VAL A 1 427 ? -13.531 -18.216 -8.893 1.00 92.75 427 VAL A CA 1
ATOM 3188 C C . VAL A 1 427 ? -12.604 -17.201 -9.580 1.00 92.75 427 VAL A C 1
ATOM 3190 O O . VAL A 1 427 ? -11.976 -17.536 -10.580 1.00 92.75 427 VAL A O 1
ATOM 3193 N N . HIS A 1 428 ? -12.441 -15.972 -9.071 1.00 94.00 428 HIS A N 1
ATOM 3194 C CA . HIS A 1 428 ? -11.698 -14.892 -9.763 1.00 94.00 428 HIS A CA 1
ATOM 3195 C C . HIS A 1 428 ? -10.209 -15.173 -10.071 1.00 94.00 428 HIS A C 1
ATOM 3197 O O . HIS A 1 428 ? -9.564 -14.396 -10.779 1.00 94.00 428 HIS A O 1
ATOM 3203 N N . LYS A 1 429 ? -9.638 -16.247 -9.511 1.00 92.94 429 LYS A N 1
ATOM 3204 C CA . LYS A 1 429 ? -8.271 -16.722 -9.789 1.00 92.94 429 LYS A CA 1
ATOM 3205 C C . LYS A 1 429 ? -8.227 -17.814 -10.870 1.00 92.94 429 LYS A C 1
ATOM 3207 O O . LYS A 1 429 ? -7.166 -18.045 -11.446 1.00 92.94 429 LYS A O 1
ATOM 3212 N N . GLU A 1 430 ? -9.351 -18.462 -11.173 1.00 92.00 430 GLU A N 1
ATOM 3213 C CA . GLU A 1 430 ? -9.475 -19.634 -12.055 1.00 92.00 430 GLU A CA 1
ATOM 3214 C C . GLU A 1 430 ? -9.542 -19.248 -13.544 1.00 92.00 430 GLU A C 1
ATOM 3216 O O . GLU A 1 430 ? -10.355 -19.742 -14.319 1.00 92.00 430 GLU A O 1
ATOM 3221 N N . VAL A 1 431 ? -8.645 -18.356 -13.968 1.00 87.69 431 VAL A N 1
ATOM 3222 C CA . VAL A 1 431 ? -8.641 -17.705 -15.295 1.00 87.69 431 VAL A CA 1
ATOM 3223 C C . VAL A 1 431 ? -8.422 -18.653 -16.488 1.00 87.69 431 VAL A C 1
ATOM 3225 O O . VAL A 1 431 ? -8.495 -18.234 -17.646 1.00 87.69 431 VAL A O 1
ATOM 3228 N N . GLY A 1 432 ? -8.117 -19.927 -16.218 1.00 83.50 432 GLY A N 1
ATOM 3229 C CA . GLY A 1 432 ? -7.932 -20.985 -17.209 1.00 83.50 432 GLY A CA 1
ATOM 3230 C C . GLY A 1 432 ? -6.997 -20.579 -18.349 1.00 83.50 432 GLY A C 1
ATOM 3231 O O . GLY A 1 432 ? -5.834 -20.233 -18.140 1.00 83.50 432 GLY A O 1
ATOM 3232 N N . THR A 1 433 ? -7.519 -20.616 -19.576 1.00 82.69 433 THR A N 1
ATOM 3233 C CA . THR A 1 433 ? -6.809 -20.182 -20.789 1.00 82.69 433 THR A CA 1
ATOM 3234 C C . THR A 1 433 ? -7.291 -18.832 -21.333 1.00 82.69 433 THR A C 1
ATOM 3236 O O . THR A 1 433 ? -6.939 -18.482 -22.463 1.00 82.69 433 THR A O 1
ATOM 3239 N N . ASP A 1 434 ? -8.115 -18.073 -20.599 1.00 89.62 434 ASP A N 1
ATOM 3240 C CA . ASP A 1 434 ? -8.580 -16.772 -21.081 1.00 89.62 434 ASP A CA 1
ATOM 3241 C C . ASP A 1 434 ? -7.460 -15.724 -20.981 1.00 89.62 434 ASP A C 1
ATOM 3243 O O . ASP A 1 434 ? -6.956 -15.374 -19.911 1.00 89.62 434 ASP A O 1
ATOM 3247 N N . ALA A 1 435 ? -7.049 -15.209 -22.140 1.00 87.94 435 ALA A N 1
ATOM 3248 C CA . ALA A 1 435 ? -5.937 -14.275 -22.231 1.00 87.94 435 ALA A CA 1
ATOM 3249 C C . ALA A 1 435 ? -6.262 -12.877 -21.673 1.00 87.94 435 ALA A C 1
ATOM 3251 O O . ALA A 1 435 ? -5.333 -12.139 -21.355 1.00 87.94 435 ALA A O 1
ATOM 3252 N N . VAL A 1 436 ? -7.535 -12.483 -21.563 1.00 92.12 436 VAL A N 1
ATOM 3253 C CA . VAL A 1 436 ? -7.936 -11.220 -20.923 1.00 92.12 436 VAL A CA 1
ATOM 3254 C C . VAL A 1 436 ? -7.871 -11.390 -19.411 1.00 92.12 436 VAL A C 1
ATOM 3256 O O . VAL A 1 436 ? -7.147 -10.639 -18.759 1.00 92.12 436 VAL A O 1
ATOM 3259 N N . GLN A 1 437 ? -8.513 -12.426 -18.869 1.00 94.38 437 GLN A N 1
ATOM 3260 C CA . GLN A 1 437 ? -8.509 -12.709 -17.434 1.00 94.38 437 GLN A CA 1
ATOM 3261 C C . GLN A 1 437 ? -7.096 -12.984 -16.904 1.00 94.38 437 GLN A C 1
ATOM 3263 O O . GLN A 1 437 ? -6.699 -12.421 -15.889 1.00 94.38 437 GLN A O 1
ATOM 3268 N N . ALA A 1 438 ? -6.261 -13.744 -17.617 1.00 93.19 438 ALA A N 1
ATOM 3269 C CA . ALA A 1 438 ? -4.883 -13.970 -17.182 1.00 93.19 438 ALA A CA 1
ATOM 3270 C C . ALA A 1 438 ? -4.007 -12.700 -17.234 1.00 93.19 438 ALA A C 1
ATOM 3272 O O . ALA A 1 438 ? -3.123 -12.514 -16.391 1.00 93.19 438 ALA A O 1
ATOM 3273 N N . ASN A 1 439 ? -4.251 -11.788 -18.186 1.00 94.25 439 ASN A N 1
ATOM 3274 C CA . ASN A 1 439 ? -3.615 -10.465 -18.175 1.00 94.25 439 ASN A CA 1
ATOM 3275 C C . ASN A 1 439 ? -4.088 -9.640 -16.974 1.00 94.25 439 ASN A C 1
ATOM 3277 O O . ASN A 1 439 ? -3.272 -8.988 -16.324 1.00 94.25 439 ASN A O 1
ATOM 3281 N N . ALA A 1 440 ? -5.382 -9.695 -16.676 1.00 96.06 440 ALA A N 1
ATOM 3282 C CA . ALA A 1 440 ? -6.010 -8.972 -15.589 1.00 96.06 440 ALA A CA 1
ATOM 3283 C C . ALA A 1 440 ? -5.542 -9.455 -14.205 1.00 96.06 440 ALA A C 1
ATOM 3285 O O . ALA A 1 440 ? -5.146 -8.630 -13.385 1.00 96.06 440 ALA A O 1
ATOM 3286 N N . LEU A 1 441 ? -5.460 -10.770 -13.976 1.00 95.88 441 LEU A N 1
ATOM 3287 C CA . LEU A 1 441 ? -4.899 -11.371 -12.759 1.00 95.88 441 LEU A CA 1
ATOM 3288 C C . LEU A 1 441 ? -3.431 -10.967 -12.556 1.00 95.88 441 LEU A C 1
ATOM 3290 O O . LEU A 1 441 ? -3.036 -10.563 -11.462 1.00 95.88 441 LEU A O 1
ATOM 3294 N N . THR A 1 442 ? -2.631 -10.998 -13.627 1.00 95.31 442 THR A N 1
ATOM 3295 C CA . THR A 1 442 ? -1.221 -10.572 -13.593 1.00 95.31 442 THR A CA 1
ATOM 3296 C C . THR A 1 442 ? -1.087 -9.095 -13.213 1.00 95.31 442 THR A C 1
ATOM 3298 O O . THR A 1 442 ? -0.331 -8.745 -12.306 1.00 95.31 442 THR A O 1
ATOM 3301 N N . LEU A 1 443 ? -1.822 -8.213 -13.897 1.00 96.44 443 LEU A N 1
ATOM 3302 C CA . LEU A 1 443 ? -1.780 -6.769 -13.654 1.00 96.44 443 LEU A CA 1
ATOM 3303 C C . LEU A 1 443 ? -2.366 -6.405 -12.283 1.00 96.44 443 LEU A C 1
ATOM 3305 O O . LEU A 1 443 ? -1.792 -5.580 -11.581 1.00 96.44 443 LEU A O 1
ATOM 3309 N N . GLY A 1 444 ? -3.446 -7.062 -11.858 1.00 95.44 444 GLY A N 1
ATOM 3310 C CA . GLY A 1 444 ? -4.060 -6.880 -10.544 1.00 95.44 444 GLY A CA 1
ATOM 3311 C C . GLY A 1 444 ? -3.110 -7.239 -9.402 1.00 95.44 444 GLY A C 1
ATOM 3312 O O . GLY A 1 444 ? -3.029 -6.493 -8.426 1.00 95.44 444 GLY A O 1
ATOM 3313 N N . SER A 1 445 ? -2.341 -8.322 -9.542 1.00 94.19 445 SER A N 1
ATOM 3314 C CA . SER A 1 445 ? -1.276 -8.690 -8.599 1.00 94.19 445 SER A CA 1
ATOM 3315 C C . SER A 1 445 ? -0.118 -7.686 -8.606 1.00 94.19 445 SER A C 1
ATOM 3317 O O . SER A 1 445 ? 0.349 -7.282 -7.542 1.00 94.19 445 SER A O 1
ATOM 3319 N N . LEU A 1 446 ? 0.303 -7.195 -9.779 1.00 93.94 446 LEU A N 1
ATOM 3320 C CA . LEU A 1 446 ? 1.322 -6.141 -9.870 1.00 93.94 446 LEU A CA 1
ATOM 3321 C C . LEU A 1 446 ? 0.863 -4.840 -9.192 1.00 93.94 446 LEU A C 1
ATOM 3323 O O . LEU A 1 446 ? 1.612 -4.275 -8.400 1.00 93.94 446 LEU A O 1
ATOM 3327 N N . TYR A 1 447 ? -0.368 -4.383 -9.435 1.00 94.12 447 TYR A N 1
ATOM 3328 C CA . TYR A 1 447 ? -0.913 -3.174 -8.807 1.00 94.12 447 TYR A CA 1
ATOM 3329 C C . TYR A 1 447 ? -1.090 -3.338 -7.292 1.00 94.12 447 TYR A C 1
ATOM 3331 O O . TYR A 1 447 ? -0.761 -2.410 -6.549 1.00 94.12 447 TYR A O 1
ATOM 3339 N N . LYS A 1 448 ? -1.513 -4.525 -6.823 1.00 91.94 448 LYS A N 1
ATOM 3340 C CA . LYS A 1 448 ? -1.526 -4.878 -5.392 1.00 91.94 448 LYS A CA 1
ATOM 3341 C C . LYS A 1 448 ? -0.139 -4.744 -4.765 1.00 91.94 448 LYS A C 1
ATOM 3343 O O . LYS A 1 448 ? 0.016 -4.060 -3.754 1.00 91.94 448 LYS A O 1
ATOM 3348 N N . ASN A 1 449 ? 0.881 -5.313 -5.400 1.00 90.81 449 ASN A N 1
ATOM 3349 C CA . ASN A 1 449 ? 2.236 -5.293 -4.855 1.00 90.81 449 ASN A CA 1
ATOM 3350 C C . ASN A 1 449 ? 2.893 -3.900 -4.959 1.00 90.81 449 ASN A C 1
ATOM 3352 O O . ASN A 1 449 ? 3.721 -3.565 -4.116 1.00 90.81 449 ASN A O 1
ATOM 3356 N N . ILE A 1 450 ? 2.499 -3.061 -5.928 1.00 90.31 450 ILE A N 1
ATOM 3357 C CA . ILE A 1 450 ? 2.947 -1.660 -6.050 1.00 90.31 450 ILE A CA 1
ATOM 3358 C C . ILE A 1 450 ? 2.398 -0.785 -4.920 1.00 90.31 450 ILE A C 1
ATOM 3360 O O . ILE A 1 450 ? 3.178 -0.040 -4.331 1.00 90.31 450 ILE A O 1
ATOM 3364 N N . TYR A 1 451 ? 1.108 -0.875 -4.559 1.00 89.06 451 TYR A N 1
ATOM 3365 C CA . TYR A 1 451 ? 0.626 -0.092 -3.412 1.00 89.06 451 TYR A CA 1
ATOM 3366 C C . TYR A 1 451 ? 1.124 -0.660 -2.073 1.00 89.06 451 TYR A C 1
ATOM 3368 O O . TYR A 1 451 ? 1.505 0.131 -1.211 1.00 89.06 451 TYR A O 1
ATOM 3376 N N . LYS A 1 452 ? 1.207 -1.996 -1.912 1.00 85.81 452 LYS A N 1
ATOM 3377 C CA . LYS A 1 452 ? 1.748 -2.638 -0.693 1.00 85.81 452 LYS A CA 1
ATOM 3378 C C . LYS A 1 452 ? 3.237 -2.345 -0.468 1.00 85.81 452 LYS A C 1
ATOM 3380 O O . LYS A 1 452 ? 3.634 -2.104 0.664 1.00 85.81 452 LYS A O 1
ATOM 3385 N N . GLY A 1 453 ? 4.055 -2.360 -1.523 1.00 77.88 453 GLY A N 1
ATOM 3386 C CA . GLY A 1 453 ? 5.483 -2.013 -1.464 1.00 77.88 453 GLY A CA 1
ATOM 3387 C C . GLY A 1 453 ? 5.767 -0.508 -1.529 1.00 77.88 453 GLY A C 1
ATOM 3388 O O . GLY A 1 453 ? 6.924 -0.104 -1.483 1.00 77.88 453 GLY A O 1
ATOM 3389 N N . GLY A 1 454 ? 4.731 0.318 -1.682 1.00 77.12 454 GLY A N 1
ATOM 3390 C CA . GLY A 1 454 ? 4.838 1.768 -1.729 1.00 77.12 454 GLY A CA 1
ATOM 3391 C C . GLY A 1 454 ? 4.757 2.389 -0.336 1.00 77.12 454 GLY A C 1
ATOM 3392 O O . GLY A 1 454 ? 5.764 2.551 0.349 1.00 77.12 454 GLY A O 1
ATOM 3393 N N . ILE A 1 455 ? 3.538 2.764 0.057 1.00 69.06 455 ILE A N 1
ATOM 3394 C CA . ILE A 1 455 ? 3.250 3.570 1.252 1.00 69.06 455 ILE A CA 1
ATOM 3395 C C . ILE A 1 455 ? 3.899 2.947 2.494 1.00 69.06 455 ILE A C 1
ATOM 3397 O O . ILE A 1 455 ? 3.495 1.882 2.954 1.00 69.06 455 ILE A O 1
ATOM 3401 N N . GLY A 1 456 ? 4.897 3.637 3.047 1.00 61.38 456 GLY A N 1
ATOM 3402 C CA . GLY A 1 456 ? 5.566 3.233 4.282 1.00 61.38 456 GLY A CA 1
ATOM 3403 C C . GLY A 1 456 ? 6.597 2.107 4.164 1.00 61.38 456 GLY A C 1
ATOM 3404 O O . GLY A 1 456 ? 7.212 1.796 5.175 1.00 61.38 456 GLY A O 1
ATOM 3405 N N . LYS A 1 457 ? 6.816 1.526 2.974 1.00 70.94 457 LYS A N 1
ATOM 3406 C CA . LYS A 1 457 ? 7.777 0.422 2.754 1.00 70.94 457 LYS A CA 1
ATOM 3407 C C . LYS A 1 457 ? 8.970 0.785 1.865 1.00 70.94 457 LYS A C 1
ATOM 3409 O O . LYS A 1 457 ? 9.821 -0.057 1.592 1.00 70.94 457 LYS A O 1
ATOM 3414 N N . TRP A 1 458 ? 9.085 2.045 1.440 1.00 71.69 458 TRP A N 1
ATOM 3415 C CA . TRP A 1 458 ? 10.205 2.530 0.617 1.00 71.69 458 TRP A CA 1
ATOM 3416 C C . TRP A 1 458 ? 11.590 2.334 1.262 1.00 71.69 458 TRP A C 1
ATOM 3418 O O . TRP A 1 458 ? 12.571 2.154 0.545 1.00 71.69 458 TRP A O 1
ATOM 3428 N N . SER A 1 459 ? 11.669 2.336 2.595 1.00 72.75 459 SER A N 1
ATOM 3429 C CA . SER A 1 459 ? 12.889 2.109 3.381 1.00 72.75 459 SER A CA 1
ATOM 3430 C C . SER A 1 459 ? 13.185 0.630 3.677 1.00 72.75 459 SER A C 1
ATOM 3432 O O . SER A 1 459 ? 14.310 0.311 4.064 1.00 72.75 459 SER A O 1
ATOM 3434 N N . ASP A 1 460 ? 12.232 -0.291 3.479 1.00 73.62 460 ASP A N 1
ATOM 3435 C CA . ASP A 1 460 ? 12.363 -1.687 3.933 1.00 73.62 460 ASP A CA 1
ATOM 3436 C C . ASP A 1 460 ? 13.503 -2.442 3.234 1.00 73.62 460 ASP A C 1
ATOM 3438 O O . ASP A 1 460 ? 14.197 -3.243 3.860 1.00 73.62 460 ASP A O 1
ATOM 3442 N N . SER A 1 461 ? 13.774 -2.141 1.960 1.00 70.94 461 SER A N 1
ATOM 3443 C CA . SER A 1 461 ? 14.893 -2.748 1.225 1.00 70.94 461 SER A CA 1
ATOM 3444 C C . SER A 1 461 ? 16.275 -2.381 1.780 1.00 70.94 461 SER A C 1
ATOM 3446 O O . SER A 1 461 ? 17.257 -3.019 1.412 1.00 70.94 461 SER A O 1
ATOM 3448 N N . ALA A 1 462 ? 16.365 -1.370 2.648 1.00 79.56 462 ALA A N 1
ATOM 3449 C CA . ALA A 1 462 ? 17.606 -0.871 3.234 1.00 79.56 462 ALA A CA 1
ATOM 3450 C C . ALA A 1 462 ? 17.812 -1.287 4.706 1.00 79.56 462 ALA A C 1
ATOM 3452 O O . ALA A 1 462 ? 18.800 -0.882 5.308 1.00 79.56 462 ALA A O 1
ATOM 3453 N N . ARG A 1 463 ? 16.933 -2.123 5.287 1.00 78.00 463 ARG A N 1
ATOM 3454 C CA . ARG A 1 463 ? 17.046 -2.618 6.682 1.00 78.00 463 ARG A CA 1
ATOM 3455 C C . ARG A 1 463 ? 18.398 -3.269 7.021 1.00 78.00 463 ARG A C 1
ATOM 3457 O O . ARG A 1 463 ? 18.772 -3.294 8.183 1.00 78.00 463 ARG A O 1
ATOM 3464 N N . HIS A 1 464 ? 19.108 -3.784 6.014 1.00 83.81 464 HIS A N 1
ATOM 3465 C CA . HIS A 1 464 ? 20.408 -4.453 6.136 1.00 83.81 464 HIS A CA 1
ATOM 3466 C C . HIS A 1 464 ? 21.618 -3.498 6.197 1.00 83.81 464 HIS A C 1
ATOM 3468 O O . HIS A 1 464 ? 22.751 -3.972 6.264 1.00 83.81 464 HIS A O 1
ATOM 3474 N N . LEU A 1 465 ? 21.406 -2.182 6.098 1.00 88.56 465 LEU A N 1
ATOM 3475 C CA . LEU A 1 465 ? 22.469 -1.185 6.224 1.00 88.56 465 LEU A CA 1
ATOM 3476 C C . LEU A 1 465 ? 22.764 -0.876 7.700 1.00 88.56 465 LEU A C 1
ATOM 3478 O O . LEU A 1 465 ? 21.850 -0.824 8.531 1.00 88.56 465 LEU A O 1
ATOM 3482 N N . ASP A 1 466 ? 24.039 -0.609 7.990 1.00 93.44 466 ASP A N 1
ATOM 3483 C CA . ASP A 1 466 ? 24.463 0.067 9.219 1.00 93.44 466 ASP A CA 1
ATOM 3484 C C . ASP A 1 466 ? 23.873 1.485 9.325 1.00 93.44 466 ASP A C 1
ATOM 3486 O O . ASP A 1 466 ? 23.349 2.033 8.353 1.00 93.44 466 ASP A O 1
ATOM 3490 N N . ASP A 1 467 ? 23.932 2.072 10.521 1.00 91.19 467 ASP A N 1
ATOM 3491 C CA . ASP A 1 467 ? 23.280 3.352 10.817 1.00 91.19 467 ASP A CA 1
ATOM 3492 C C . ASP A 1 467 ? 23.818 4.514 9.977 1.00 91.19 467 ASP A C 1
ATOM 3494 O O . ASP A 1 467 ? 23.027 5.335 9.520 1.00 91.19 467 ASP A O 1
ATOM 3498 N N . GLU A 1 468 ? 25.125 4.578 9.716 1.00 92.75 468 GLU A N 1
ATOM 3499 C CA . GLU A 1 468 ? 25.732 5.660 8.933 1.00 92.75 468 GLU A CA 1
ATOM 3500 C C . GLU A 1 468 ? 25.251 5.610 7.474 1.00 92.75 468 GLU A C 1
ATOM 3502 O O . GLU A 1 468 ? 24.719 6.591 6.947 1.00 92.75 468 GLU A O 1
ATOM 3507 N N . GLN A 1 469 ? 25.332 4.436 6.841 1.00 93.88 469 GLN A N 1
ATOM 3508 C CA . GLN A 1 469 ? 24.842 4.234 5.478 1.00 93.88 469 GLN A CA 1
ATOM 3509 C C . GLN A 1 469 ? 23.317 4.342 5.375 1.00 93.88 469 GLN A C 1
ATOM 3511 O O . GLN A 1 469 ? 22.802 4.757 4.334 1.00 93.88 469 GLN A O 1
ATOM 3516 N N . TRP A 1 470 ? 22.577 3.953 6.415 1.00 93.25 470 TRP A N 1
ATOM 3517 C CA . TRP A 1 470 ? 21.123 4.072 6.444 1.00 93.25 470 TRP A CA 1
ATOM 3518 C C . TRP A 1 470 ? 20.687 5.535 6.594 1.00 93.25 470 TRP A C 1
ATOM 3520 O O . TRP A 1 470 ? 19.794 5.977 5.870 1.00 93.25 470 TRP A O 1
ATOM 3530 N N . LEU A 1 471 ? 21.350 6.325 7.442 1.00 93.12 471 LEU A N 1
ATOM 3531 C CA . LEU A 1 471 ? 21.099 7.764 7.549 1.00 93.12 471 LEU A CA 1
ATOM 3532 C C . LEU A 1 471 ? 21.429 8.485 6.229 1.00 93.12 471 LEU A C 1
ATOM 3534 O O . LEU A 1 471 ? 20.589 9.228 5.718 1.00 93.12 471 LEU A O 1
ATOM 3538 N N . GLU A 1 472 ? 22.585 8.198 5.617 1.00 92.75 472 GLU A N 1
ATOM 3539 C CA . GLU A 1 472 ? 23.000 8.775 4.325 1.00 92.75 472 GLU A CA 1
ATOM 3540 C C . GLU A 1 472 ? 22.010 8.453 3.187 1.00 92.75 472 GLU A C 1
ATOM 3542 O O . GLU A 1 472 ? 21.648 9.327 2.396 1.00 92.75 472 GLU A O 1
ATOM 3547 N N . LYS A 1 473 ? 21.571 7.192 3.072 1.00 89.88 473 L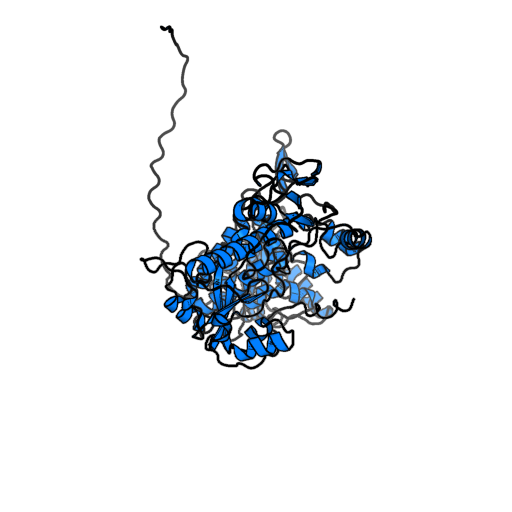YS A N 1
ATOM 3548 C CA . LYS A 1 473 ? 20.852 6.694 1.880 1.00 89.88 473 LYS A CA 1
ATOM 3549 C C . LYS A 1 473 ? 19.336 6.656 2.053 1.00 89.88 473 LYS A C 1
ATOM 3551 O O . LYS A 1 473 ? 18.615 6.641 1.053 1.00 89.88 473 LYS A O 1
ATOM 3556 N N . VAL A 1 474 ? 18.851 6.619 3.295 1.00 90.31 474 VAL A N 1
ATOM 3557 C CA . VAL A 1 474 ? 17.429 6.478 3.635 1.00 90.31 474 VAL A CA 1
ATOM 3558 C C . VAL A 1 474 ? 16.919 7.717 4.352 1.00 90.31 474 VAL A C 1
ATOM 3560 O O . VAL A 1 474 ? 16.074 8.391 3.774 1.00 90.31 474 VAL A O 1
ATOM 3563 N N . ALA A 1 475 ? 17.430 8.064 5.539 1.00 91.25 475 ALA A N 1
ATOM 3564 C CA . ALA A 1 475 ? 16.904 9.209 6.297 1.00 91.25 475 ALA A CA 1
ATOM 3565 C C . ALA A 1 475 ? 17.081 10.538 5.543 1.00 91.25 475 ALA A C 1
ATOM 3567 O O . ALA A 1 475 ? 16.154 11.340 5.474 1.00 91.25 475 ALA A O 1
ATOM 3568 N N . ALA A 1 476 ? 18.221 10.726 4.868 1.00 91.69 476 ALA A N 1
ATOM 3569 C CA . ALA A 1 476 ? 18.462 11.891 4.019 1.00 91.69 476 ALA A CA 1
ATOM 3570 C C . ALA A 1 476 ? 17.734 11.865 2.655 1.00 91.69 476 ALA A C 1
ATOM 3572 O O . ALA A 1 476 ? 17.798 12.836 1.887 1.00 91.69 476 ALA A O 1
ATOM 3573 N N . SER A 1 477 ? 17.013 10.786 2.332 1.00 89.81 477 SER A N 1
ATOM 3574 C CA . SER A 1 477 ? 16.152 10.732 1.152 1.00 89.81 477 SER A CA 1
ATOM 3575 C C . SER A 1 477 ? 14.871 11.521 1.394 1.00 89.81 477 SER A C 1
ATOM 3577 O O . SER A 1 477 ? 14.143 11.266 2.345 1.00 89.81 477 SER A O 1
ATOM 3579 N N . TRP A 1 478 ? 14.501 12.381 0.442 1.00 88.31 478 TRP A N 1
ATOM 3580 C CA . TRP A 1 478 ? 13.236 13.137 0.452 1.00 88.31 478 TRP A CA 1
ATOM 3581 C C . TRP A 1 478 ? 11.968 12.285 0.633 1.00 88.31 478 TRP A C 1
ATOM 3583 O O . TRP A 1 478 ? 10.898 12.807 0.941 1.00 88.31 478 TRP A O 1
ATOM 3593 N N . SER A 1 479 ? 12.080 10.982 0.367 1.00 85.31 479 SER A N 1
ATOM 3594 C CA . SER A 1 479 ? 11.010 9.995 0.502 1.00 85.31 479 SER A CA 1
ATOM 3595 C C . SER A 1 479 ? 10.831 9.466 1.929 1.00 85.31 479 SER A C 1
ATOM 3597 O O . SER A 1 479 ? 9.766 8.937 2.245 1.00 85.31 479 SER A O 1
ATOM 3599 N N . TYR A 1 480 ? 11.828 9.620 2.805 1.00 88.81 480 TYR A N 1
ATOM 3600 C CA . TYR A 1 480 ? 11.738 9.206 4.199 1.00 88.81 480 TYR A CA 1
ATOM 3601 C C . TYR A 1 480 ? 11.014 10.277 5.019 1.00 88.81 480 TYR A C 1
ATOM 3603 O O . TYR A 1 480 ? 11.608 11.218 5.534 1.00 88.81 480 TYR A O 1
ATOM 3611 N N . ARG A 1 481 ? 9.687 10.144 5.089 1.00 88.50 481 ARG A N 1
ATOM 3612 C CA . ARG A 1 481 ? 8.790 11.024 5.851 1.00 88.50 481 ARG A CA 1
ATOM 3613 C C . ARG A 1 481 ? 7.851 10.178 6.732 1.00 88.50 481 ARG A C 1
ATOM 3615 O O . ARG A 1 481 ? 6.721 9.887 6.317 1.00 88.50 481 ARG A O 1
ATOM 3622 N N . PRO A 1 482 ? 8.308 9.691 7.904 1.00 90.38 482 PRO A N 1
ATOM 3623 C CA . PRO A 1 482 ? 7.519 8.806 8.765 1.00 90.38 482 PRO A CA 1
ATOM 3624 C C . PRO A 1 482 ? 6.228 9.451 9.275 1.00 90.38 482 PRO A C 1
ATOM 3626 O O . PRO A 1 482 ? 5.211 8.774 9.372 1.00 90.38 482 PRO A O 1
ATOM 3629 N N . GLU A 1 483 ? 6.212 10.767 9.494 1.00 90.50 483 GLU A N 1
ATOM 3630 C CA . GLU A 1 483 ? 5.015 11.523 9.864 1.00 90.50 483 GLU A CA 1
ATOM 3631 C C . GLU A 1 483 ? 3.907 11.426 8.804 1.00 90.50 483 GLU A C 1
ATOM 3633 O O . GLU A 1 483 ? 2.720 11.439 9.140 1.00 90.50 483 GLU A O 1
ATOM 3638 N N . ILE A 1 484 ? 4.279 11.282 7.525 1.00 91.00 484 ILE A N 1
ATOM 3639 C CA . ILE A 1 484 ? 3.334 11.076 6.423 1.00 91.00 484 ILE A CA 1
ATOM 3640 C C . ILE A 1 484 ? 2.793 9.640 6.470 1.00 91.00 484 ILE A C 1
ATOM 3642 O O . ILE A 1 484 ? 1.590 9.452 6.284 1.00 91.00 484 ILE A O 1
ATOM 3646 N N . ARG A 1 485 ? 3.626 8.634 6.796 1.00 90.38 485 ARG A N 1
ATOM 3647 C CA . ARG A 1 485 ? 3.155 7.262 7.085 1.00 90.38 485 ARG A CA 1
ATOM 3648 C C . ARG A 1 485 ? 2.168 7.273 8.261 1.00 90.38 485 ARG A C 1
ATOM 3650 O O . ARG A 1 485 ? 1.061 6.770 8.095 1.00 90.38 485 ARG A O 1
ATOM 3657 N N . PHE A 1 486 ? 2.514 7.907 9.381 1.00 93.38 486 PHE A N 1
ATOM 3658 C CA . PHE A 1 486 ? 1.665 8.010 10.573 1.00 93.38 486 PHE A CA 1
ATOM 3659 C C . PHE A 1 486 ? 0.306 8.664 10.282 1.00 93.38 486 PHE A C 1
ATOM 3661 O O . PHE A 1 486 ? -0.724 8.127 10.677 1.00 93.38 486 PHE A O 1
ATOM 3668 N N . HIS A 1 487 ? 0.257 9.745 9.495 1.00 94.25 487 HIS A N 1
ATOM 3669 C CA . HIS A 1 487 ? -1.019 10.336 9.063 1.00 94.25 487 HIS A CA 1
ATOM 3670 C C . HIS A 1 487 ? -1.871 9.391 8.200 1.00 94.25 487 HIS A C 1
ATOM 3672 O O . HIS A 1 487 ? -3.098 9.387 8.322 1.00 94.25 487 HIS A O 1
ATOM 3678 N N . ILE A 1 488 ? -1.251 8.596 7.321 1.00 93.81 488 ILE A N 1
ATOM 3679 C CA . ILE A 1 488 ? -1.973 7.655 6.452 1.00 93.81 488 ILE A CA 1
ATOM 3680 C C . ILE A 1 488 ? -2.515 6.470 7.259 1.00 93.81 488 ILE A C 1
ATOM 3682 O O . ILE A 1 488 ? -3.666 6.082 7.054 1.00 93.81 488 ILE A O 1
ATOM 3686 N N . ILE A 1 489 ? -1.734 5.931 8.198 1.00 93.81 489 ILE A N 1
ATOM 3687 C CA . ILE A 1 489 ? -2.178 4.831 9.062 1.00 93.81 489 ILE A CA 1
ATOM 3688 C C . ILE A 1 489 ? -3.263 5.298 10.021 1.00 93.81 489 ILE A C 1
ATOM 3690 O O . ILE A 1 489 ? -4.308 4.662 10.090 1.00 93.81 489 ILE A O 1
ATOM 3694 N N . ALA A 1 490 ? -3.080 6.440 10.690 1.00 95.69 490 ALA A N 1
ATOM 3695 C CA . ALA A 1 490 ? -4.108 7.035 11.537 1.00 95.69 490 ALA A CA 1
ATOM 3696 C C . ALA A 1 490 ? -5.433 7.171 10.769 1.00 95.69 490 ALA A C 1
ATOM 3698 O O . ALA A 1 490 ? -6.481 6.725 11.232 1.00 95.69 490 ALA A O 1
ATOM 3699 N N . ALA A 1 491 ? -5.396 7.692 9.536 1.00 95.44 491 ALA A N 1
ATOM 3700 C CA . ALA A 1 491 ? -6.580 7.763 8.685 1.00 95.44 491 ALA A CA 1
ATOM 3701 C C . ALA A 1 491 ? -7.172 6.375 8.352 1.00 95.44 491 ALA A C 1
ATOM 3703 O O . ALA A 1 491 ? -8.396 6.228 8.359 1.00 95.44 491 ALA A O 1
ATOM 3704 N N . ALA A 1 492 ? -6.343 5.357 8.097 1.00 94.88 492 ALA A N 1
ATOM 3705 C CA . ALA A 1 492 ? -6.782 3.988 7.813 1.00 94.88 492 ALA A CA 1
ATOM 3706 C C . ALA A 1 492 ? -7.396 3.288 9.043 1.00 94.88 492 ALA A C 1
ATOM 3708 O O . ALA A 1 492 ? -8.498 2.743 8.936 1.00 94.88 492 ALA A O 1
ATOM 3709 N N . ARG A 1 493 ? -6.754 3.369 10.217 1.00 96.19 493 ARG A N 1
ATOM 3710 C CA . ARG A 1 493 ? -7.236 2.823 11.497 1.00 96.19 493 ARG A CA 1
ATOM 3711 C C . ARG A 1 493 ? -8.517 3.518 11.959 1.00 96.19 493 ARG A C 1
ATOM 3713 O O . ARG A 1 493 ? -9.470 2.851 12.359 1.00 96.19 493 ARG A O 1
ATOM 3720 N N . ILE A 1 494 ? -8.615 4.841 11.800 1.00 96.50 494 ILE A N 1
ATOM 3721 C CA . ILE A 1 494 ? -9.859 5.579 12.066 1.00 96.50 494 ILE A CA 1
ATOM 3722 C C . ILE A 1 494 ? -10.961 5.208 11.061 1.00 96.50 494 ILE A C 1
ATOM 3724 O O . ILE A 1 494 ? -12.118 5.073 11.461 1.00 96.50 494 ILE A O 1
ATOM 3728 N N . ALA A 1 495 ? -10.652 4.986 9.779 1.00 96.00 495 ALA A N 1
ATOM 3729 C CA . ALA A 1 495 ? -11.639 4.484 8.819 1.00 96.00 495 ALA A CA 1
ATOM 3730 C C . ALA A 1 495 ? -12.126 3.068 9.193 1.00 96.00 495 ALA A C 1
ATOM 3732 O O . ALA A 1 495 ? -13.332 2.818 9.198 1.00 96.00 495 ALA A O 1
ATOM 3733 N N . ALA A 1 496 ? -11.209 2.175 9.580 1.00 96.12 496 ALA A N 1
ATOM 3734 C CA . ALA A 1 496 ? -11.513 0.842 10.100 1.00 96.12 496 ALA A CA 1
ATOM 3735 C C . ALA A 1 496 ? -12.443 0.897 11.317 1.00 96.12 496 ALA A C 1
ATOM 3737 O O . ALA A 1 496 ? -13.540 0.337 11.273 1.00 96.12 496 ALA A O 1
ATOM 3738 N N . HIS A 1 497 ? -12.074 1.640 12.365 1.00 97.69 497 HIS A N 1
ATOM 3739 C CA . HIS A 1 497 ? -12.911 1.773 13.555 1.00 97.69 497 HIS A CA 1
ATOM 3740 C C . HIS A 1 497 ? -14.278 2.391 13.223 1.00 97.69 497 HIS A C 1
ATOM 3742 O O . HIS A 1 497 ? -15.300 1.911 13.720 1.00 97.69 497 HIS A O 1
ATOM 3748 N N . ARG A 1 498 ? -14.346 3.416 12.359 1.00 97.31 498 ARG A N 1
ATOM 3749 C CA . ARG A 1 498 ? -15.630 3.995 11.919 1.00 97.31 498 ARG A CA 1
ATOM 3750 C C . ARG A 1 498 ? -16.543 2.936 11.291 1.00 97.31 498 ARG A C 1
ATOM 3752 O O . ARG A 1 498 ? -17.728 2.918 11.622 1.00 97.31 498 ARG A O 1
ATOM 3759 N N . ARG A 1 499 ? -16.005 2.029 10.460 1.00 97.06 499 ARG A N 1
ATOM 3760 C CA . ARG A 1 499 ? -16.770 0.910 9.877 1.00 97.06 499 ARG A CA 1
ATOM 3761 C C . ARG A 1 499 ? -17.178 -0.124 10.922 1.00 97.06 499 ARG A C 1
ATOM 3763 O O . ARG A 1 499 ? -18.357 -0.467 10.970 1.00 97.06 499 ARG A O 1
ATOM 3770 N N . MET A 1 500 ? -16.260 -0.586 11.774 1.00 97.88 500 MET A N 1
ATOM 3771 C CA . MET A 1 500 ? -16.558 -1.589 12.811 1.00 97.88 500 MET A CA 1
ATOM 3772 C C . MET A 1 500 ? -17.645 -1.083 13.774 1.00 97.88 500 MET A C 1
ATOM 3774 O O . MET A 1 500 ? -18.664 -1.747 13.949 1.00 97.88 500 MET A O 1
ATOM 3778 N N . ARG A 1 501 ? -17.512 0.157 14.271 1.00 98.06 501 ARG A N 1
ATOM 3779 C CA . ARG A 1 501 ? -18.516 0.817 15.125 1.00 98.06 501 ARG A CA 1
ATOM 3780 C C . ARG A 1 501 ? -19.863 0.992 14.426 1.00 98.06 501 ARG A C 1
ATOM 3782 O O . ARG A 1 501 ? -20.898 0.751 15.037 1.00 98.06 501 ARG A O 1
ATOM 3789 N N . LYS A 1 502 ? -19.881 1.416 13.156 1.00 97.88 502 LYS A N 1
ATOM 3790 C CA . LYS A 1 502 ? -21.143 1.600 12.421 1.00 97.88 502 LYS A CA 1
ATOM 3791 C C . LYS A 1 502 ? -21.828 0.270 12.093 1.00 97.88 502 LYS A C 1
ATOM 3793 O O . LYS A 1 502 ? -23.050 0.220 12.090 1.00 97.88 502 LYS A O 1
ATOM 3798 N N . THR A 1 503 ? -21.062 -0.788 11.846 1.00 97.62 503 THR A N 1
ATOM 3799 C CA . THR A 1 503 ? -21.598 -2.144 11.641 1.00 97.62 503 THR A CA 1
ATOM 3800 C C . THR A 1 503 ? -22.244 -2.650 12.922 1.00 97.62 503 THR A C 1
ATOM 3802 O O . THR A 1 503 ? -23.418 -3.015 12.894 1.00 97.62 503 THR A O 1
ATOM 3805 N N . TYR A 1 504 ? -21.534 -2.562 14.050 1.00 97.81 504 TYR A N 1
ATOM 3806 C CA . TYR A 1 504 ? -22.051 -2.963 15.357 1.00 97.81 504 TYR A CA 1
ATOM 3807 C C . TYR A 1 504 ? -23.362 -2.235 15.704 1.00 97.81 504 TYR A C 1
ATOM 3809 O O . TYR A 1 504 ? -24.376 -2.886 15.944 1.00 97.81 504 TYR A O 1
ATOM 3817 N N . LEU A 1 505 ? -23.397 -0.903 15.574 1.00 97.06 505 LEU A N 1
ATOM 3818 C CA . LEU A 1 505 ? -24.595 -0.084 15.824 1.00 97.06 505 LEU A CA 1
ATOM 3819 C C . LEU A 1 505 ? -25.784 -0.335 14.872 1.00 97.06 505 LEU A C 1
ATOM 3821 O O . LEU A 1 505 ? -26.866 0.188 15.125 1.00 97.06 505 LEU A O 1
ATOM 3825 N N . LEU A 1 506 ? -25.601 -1.076 13.773 1.00 97.38 506 LEU A N 1
ATOM 3826 C CA . LEU A 1 506 ? -26.663 -1.399 12.806 1.00 97.38 506 LEU A CA 1
ATOM 3827 C C . LEU A 1 506 ? -27.067 -2.880 12.794 1.00 97.38 506 LEU A C 1
ATOM 3829 O O . LEU A 1 506 ? -28.110 -3.204 12.236 1.00 97.38 506 LEU A O 1
ATOM 3833 N N . THR A 1 507 ? -26.253 -3.773 13.362 1.00 95.75 507 THR A N 1
ATOM 3834 C CA . THR A 1 507 ? -26.432 -5.237 13.256 1.00 95.75 507 THR A CA 1
ATOM 3835 C C . THR A 1 507 ? -26.345 -5.975 14.593 1.00 95.75 507 THR A C 1
ATOM 3837 O O . THR A 1 507 ? -26.648 -7.162 14.649 1.00 95.75 507 THR A O 1
ATOM 3840 N N . GLY A 1 508 ? -25.869 -5.323 15.659 1.00 96.06 508 GLY A N 1
ATOM 3841 C CA . GLY A 1 508 ? -25.478 -5.990 16.905 1.00 96.06 508 GLY A CA 1
ATOM 3842 C C . GLY A 1 508 ? -24.183 -6.811 16.800 1.00 96.06 508 GLY A C 1
ATOM 3843 O O . GLY A 1 508 ? -23.742 -7.373 17.797 1.00 96.06 508 GLY A O 1
ATOM 3844 N N . ARG A 1 509 ? -23.527 -6.871 15.630 1.00 96.44 509 ARG A N 1
ATOM 3845 C CA . ARG A 1 509 ? -22.285 -7.635 15.416 1.00 96.44 509 ARG A CA 1
ATOM 3846 C C . ARG A 1 509 ? -21.051 -6.750 15.580 1.00 96.44 509 ARG A C 1
ATOM 3848 O O . ARG A 1 509 ? -20.725 -5.943 14.706 1.00 96.44 509 ARG A O 1
ATOM 3855 N N . ALA A 1 510 ? -20.349 -6.920 16.695 1.00 97.69 510 ALA A N 1
ATOM 3856 C CA . ALA A 1 510 ? -18.997 -6.408 16.891 1.00 97.69 510 ALA A CA 1
ATOM 3857 C C . ALA A 1 510 ? -17.957 -7.450 16.424 1.00 97.69 510 ALA A C 1
ATOM 3859 O O . ALA A 1 510 ? -18.242 -8.648 16.445 1.00 97.69 510 ALA A O 1
ATOM 3860 N N . PRO A 1 511 ? -16.748 -7.039 15.999 1.00 98.31 511 PRO A N 1
ATOM 3861 C CA . PRO A 1 511 ? -15.636 -7.970 15.848 1.00 98.31 511 PRO A CA 1
ATOM 3862 C C . PRO A 1 511 ? -15.181 -8.451 17.232 1.00 98.31 511 PRO A C 1
ATOM 3864 O O . PRO A 1 511 ? -15.246 -7.695 18.204 1.00 98.31 511 PRO A O 1
ATOM 3867 N N . PHE A 1 512 ? -14.680 -9.682 17.328 1.00 98.44 512 PHE A N 1
ATOM 3868 C CA . PHE A 1 512 ? -14.051 -10.198 18.555 1.00 98.44 512 PHE A CA 1
ATOM 3869 C C . PHE A 1 512 ? -12.519 -10.253 18.458 1.00 98.44 512 PHE A C 1
ATOM 3871 O O . PHE A 1 512 ? -11.839 -10.313 19.482 1.00 98.44 512 PHE A O 1
ATOM 3878 N N . ALA A 1 513 ? -11.976 -10.195 17.236 1.00 98.31 513 ALA A N 1
ATOM 3879 C CA . ALA A 1 513 ? -10.546 -10.098 16.964 1.00 98.31 513 ALA A CA 1
ATOM 3880 C C . ALA A 1 513 ? -10.264 -9.281 15.688 1.00 98.31 513 ALA A C 1
ATOM 3882 O O . ALA A 1 513 ? -11.044 -9.305 14.734 1.00 98.31 513 ALA A O 1
ATOM 3883 N N . VAL A 1 514 ? -9.149 -8.547 15.678 1.00 98.19 514 VAL A N 1
ATOM 3884 C CA . VAL A 1 514 ? -8.754 -7.579 14.642 1.00 98.19 514 VAL A CA 1
ATOM 3885 C C . VAL A 1 514 ? -7.234 -7.614 14.466 1.00 98.19 514 VAL A C 1
ATOM 3887 O O . VAL A 1 514 ? -6.481 -7.383 15.413 1.00 98.19 514 VAL A O 1
ATOM 3890 N N . ASN A 1 515 ? -6.775 -7.854 13.236 1.00 96.19 515 ASN A N 1
ATOM 3891 C CA . ASN A 1 515 ? -5.361 -7.799 12.877 1.00 96.19 515 ASN A CA 1
ATOM 3892 C C . ASN A 1 515 ? -5.158 -7.168 11.489 1.00 96.19 515 ASN A C 1
ATOM 3894 O O . ASN A 1 515 ? -5.449 -7.779 10.463 1.00 96.19 515 ASN A O 1
ATOM 3898 N N . VAL A 1 516 ? -4.610 -5.954 11.485 1.00 92.56 516 VAL A N 1
ATOM 3899 C CA . VAL A 1 516 ? -4.331 -5.084 10.336 1.00 92.56 516 VAL A CA 1
ATOM 3900 C C . VAL A 1 516 ? -5.591 -4.823 9.502 1.00 92.56 516 VAL A C 1
ATOM 3902 O O . VAL A 1 516 ? -6.449 -4.036 9.912 1.00 92.56 516 VAL A O 1
ATOM 3905 N N . ASP A 1 517 ? -5.725 -5.468 8.344 1.00 92.12 517 ASP A N 1
ATOM 3906 C CA . ASP A 1 517 ? -6.875 -5.383 7.450 1.00 92.12 517 ASP A CA 1
ATOM 3907 C C . ASP A 1 517 ? -7.918 -6.496 7.677 1.00 92.12 517 ASP A C 1
ATOM 3909 O O . ASP A 1 517 ? -9.022 -6.355 7.154 1.00 92.12 517 ASP A O 1
ATOM 3913 N N . SER A 1 518 ? -7.630 -7.528 8.486 1.00 95.88 518 SER A N 1
ATOM 3914 C CA . SER A 1 518 ? -8.517 -8.672 8.778 1.00 95.88 518 SER A CA 1
ATOM 3915 C C . SER A 1 518 ? -9.314 -8.508 10.081 1.00 95.88 518 SER A C 1
ATOM 3917 O O . SER A 1 518 ? -8.737 -8.283 11.152 1.00 95.88 518 SER A O 1
ATOM 3919 N N . TYR A 1 519 ? -10.644 -8.648 10.007 1.00 97.88 519 TYR A N 1
ATOM 3920 C CA . TYR A 1 519 ? -11.586 -8.552 11.135 1.00 97.88 519 TYR A CA 1
ATOM 3921 C C . TYR A 1 519 ? -12.398 -9.845 11.271 1.00 97.88 519 TYR A C 1
ATOM 3923 O O . TYR A 1 519 ? -12.997 -10.299 10.295 1.00 97.88 519 TYR A O 1
ATOM 3931 N N . LEU A 1 520 ? -12.453 -10.421 12.476 1.00 98.56 520 LEU A N 1
ATOM 3932 C CA . LEU A 1 520 ? -13.167 -11.668 12.756 1.00 98.56 520 LEU A CA 1
ATOM 3933 C C . LEU A 1 520 ? -14.455 -11.403 13.550 1.00 98.56 520 LEU A C 1
ATOM 3935 O O . LEU A 1 520 ? -14.431 -10.755 14.599 1.00 98.56 520 LEU A O 1
ATOM 3939 N N . TYR A 1 521 ? -15.566 -11.955 13.058 1.00 98.69 521 TYR A N 1
ATOM 3940 C CA . TYR A 1 521 ? -16.913 -11.846 13.632 1.00 98.69 521 TYR A CA 1
ATOM 3941 C C . TYR A 1 521 ? -17.518 -13.236 13.876 1.00 98.69 521 TYR A C 1
ATOM 3943 O O . TYR A 1 521 ? -17.253 -14.169 13.116 1.00 98.69 521 TYR A O 1
ATOM 3951 N N . ALA A 1 522 ? -18.355 -13.376 14.908 1.00 98.50 522 ALA A N 1
ATOM 3952 C CA . ALA A 1 522 ? -19.048 -14.627 15.224 1.00 98.50 522 ALA A CA 1
ATOM 3953 C C . ALA A 1 522 ? -20.384 -14.750 14.456 1.00 98.50 522 ALA A C 1
ATOM 3955 O O . ALA A 1 522 ? -21.222 -13.847 14.479 1.00 98.50 522 ALA A O 1
ATOM 3956 N N . THR A 1 523 ? -20.588 -15.880 13.777 1.00 98.44 523 THR A N 1
ATOM 3957 C CA . THR A 1 523 ? -21.600 -16.073 12.717 1.00 98.44 523 THR A CA 1
ATOM 3958 C C . THR A 1 523 ? -22.229 -17.472 12.743 1.00 98.44 523 THR A C 1
ATOM 3960 O O . THR A 1 523 ? -21.582 -18.455 13.112 1.00 98.44 523 THR A O 1
ATOM 3963 N N . ASP A 1 524 ? -23.499 -17.577 12.356 1.00 98.00 524 ASP A N 1
ATOM 3964 C CA . ASP A 1 524 ? -24.251 -18.839 12.301 1.00 98.00 524 ASP A CA 1
ATOM 3965 C C . ASP A 1 524 ? -23.840 -19.705 11.098 1.00 98.00 524 ASP A C 1
ATOM 3967 O O . ASP A 1 524 ? -23.856 -20.932 11.175 1.00 98.00 524 ASP A O 1
ATOM 3971 N N . ALA A 1 525 ? -23.443 -19.065 9.996 1.00 97.50 525 ALA A N 1
ATOM 3972 C CA . ALA A 1 525 ? -23.052 -19.693 8.735 1.00 97.50 525 ALA A CA 1
ATOM 3973 C C . ALA A 1 525 ? -21.597 -19.344 8.359 1.00 97.50 525 ALA A C 1
ATOM 3975 O O . ALA A 1 525 ? -21.091 -18.309 8.795 1.00 97.50 525 ALA A O 1
ATOM 3976 N N . PRO A 1 526 ? -20.919 -20.133 7.500 1.00 97.56 526 PRO A N 1
ATOM 3977 C CA . PRO A 1 526 ? -19.594 -19.799 6.978 1.00 97.56 526 PRO A CA 1
ATOM 3978 C C . PRO A 1 526 ? -19.711 -18.721 5.884 1.00 97.56 526 PRO A C 1
ATOM 3980 O O . PRO A 1 526 ? -19.459 -18.960 4.707 1.00 97.56 526 PRO A O 1
ATOM 3983 N N . SER A 1 527 ? -20.208 -17.535 6.243 1.00 97.19 527 SER A N 1
ATOM 3984 C CA . SER A 1 527 ? -20.495 -16.462 5.293 1.00 97.19 527 SER A CA 1
ATOM 3985 C C . SER A 1 527 ? -20.620 -15.096 5.978 1.00 97.19 527 SER A C 1
ATOM 3987 O O . SER A 1 527 ? -21.299 -14.988 6.998 1.00 97.19 527 SER A O 1
ATOM 3989 N N . PRO A 1 528 ? -20.055 -14.016 5.407 1.00 97.19 528 PRO A N 1
ATOM 3990 C CA . PRO A 1 528 ? -20.196 -12.664 5.943 1.00 97.19 528 PRO A CA 1
ATOM 3991 C C . PRO A 1 528 ? -21.573 -12.033 5.690 1.00 97.19 528 PRO A C 1
ATOM 3993 O O . PRO A 1 528 ? -21.764 -10.879 6.061 1.00 97.19 528 PRO A O 1
ATOM 3996 N N . LEU A 1 529 ? -22.523 -12.725 5.044 1.00 96.69 529 LEU A N 1
ATOM 3997 C CA . LEU A 1 529 ? -23.806 -12.137 4.631 1.00 96.69 529 LEU A CA 1
ATOM 3998 C C . LEU A 1 529 ? -24.625 -11.562 5.803 1.00 96.69 529 LEU A C 1
ATOM 4000 O O . LEU A 1 529 ? -25.210 -10.492 5.648 1.00 96.69 529 LEU A O 1
ATOM 4004 N N . GLU A 1 530 ? -24.616 -12.194 6.983 1.00 95.00 530 GLU A N 1
ATOM 4005 C CA . GLU A 1 530 ? -25.320 -11.670 8.172 1.00 95.00 530 GLU A CA 1
ATOM 4006 C C . GLU A 1 530 ? -24.678 -10.404 8.778 1.00 95.00 530 GLU A C 1
ATOM 4008 O O . GLU A 1 530 ? -25.287 -9.734 9.608 1.00 95.00 530 GLU A O 1
ATOM 4013 N N . LEU A 1 531 ? -23.455 -10.057 8.361 1.00 96.62 531 LEU A N 1
ATOM 4014 C CA . LEU A 1 531 ? -22.698 -8.902 8.856 1.00 96.62 531 LEU A CA 1
ATOM 4015 C C . LEU A 1 531 ? -22.966 -7.622 8.040 1.00 96.62 531 LEU A C 1
ATOM 4017 O O . LEU A 1 531 ? -22.336 -6.592 8.287 1.00 96.62 531 LEU A O 1
ATOM 4021 N N . LEU A 1 532 ? -23.839 -7.686 7.028 1.00 96.62 532 LEU A N 1
ATOM 4022 C CA . LEU A 1 532 ? -24.028 -6.636 6.025 1.00 96.62 532 LEU A CA 1
ATOM 4023 C C . LEU A 1 532 ? -25.268 -5.775 6.313 1.00 96.62 532 LEU A C 1
ATOM 4025 O O . LEU A 1 532 ? -26.378 -6.167 5.955 1.00 96.62 532 LEU A O 1
ATOM 4029 N N . PRO A 1 533 ? -25.118 -4.557 6.868 1.00 94.88 533 PRO A N 1
ATOM 4030 C CA . PRO A 1 533 ? -26.211 -3.596 6.886 1.00 94.88 533 PRO A CA 1
ATOM 4031 C C . PRO A 1 533 ? -26.489 -3.093 5.460 1.00 94.88 533 PRO A C 1
ATOM 4033 O O . PRO A 1 533 ? -25.702 -2.343 4.867 1.00 94.88 533 PRO A O 1
ATOM 4036 N N . LEU A 1 534 ? -27.632 -3.506 4.916 1.00 92.31 534 LEU A N 1
ATOM 4037 C CA . LEU A 1 534 ? -28.185 -3.042 3.643 1.00 92.31 534 LEU A CA 1
ATOM 4038 C C . LEU A 1 534 ? -29.274 -1.983 3.884 1.00 92.31 534 LEU A C 1
ATOM 4040 O O . LEU A 1 534 ? -29.805 -1.857 4.987 1.00 92.31 534 LEU A O 1
ATOM 4044 N N . LYS A 1 535 ? -29.596 -1.206 2.848 1.00 90.75 535 LYS A N 1
ATOM 4045 C CA . LYS A 1 535 ? -30.787 -0.343 2.799 1.00 90.75 535 LYS A CA 1
ATOM 4046 C C . LYS A 1 535 ? -31.979 -1.107 2.210 1.00 90.75 535 LYS A C 1
ATOM 4048 O O . LYS A 1 535 ? -31.800 -2.156 1.597 1.00 90.75 535 LYS A O 1
ATOM 4053 N N . ASP A 1 536 ? -33.167 -0.512 2.282 1.00 89.31 536 ASP A N 1
ATOM 4054 C CA . ASP A 1 536 ? -34.415 -0.994 1.662 1.00 89.31 536 ASP A CA 1
ATOM 4055 C C . ASP A 1 536 ? -34.287 -1.283 0.148 1.00 89.31 536 ASP A C 1
ATOM 4057 O O . ASP A 1 536 ? -35.010 -2.113 -0.395 1.00 89.31 536 ASP A O 1
ATOM 4061 N N . ASP A 1 537 ? -33.353 -0.609 -0.541 1.00 86.56 537 ASP A N 1
ATOM 4062 C CA . ASP A 1 537 ? -33.025 -0.814 -1.962 1.00 86.56 537 ASP A CA 1
ATOM 4063 C C . ASP A 1 537 ? -32.035 -1.975 -2.219 1.00 86.56 537 ASP A C 1
ATOM 4065 O O . ASP A 1 537 ? -31.579 -2.167 -3.346 1.00 86.56 537 ASP A O 1
ATOM 4069 N N . GLY A 1 538 ? -31.669 -2.731 -1.178 1.00 85.38 538 GLY A N 1
ATOM 4070 C CA . GLY A 1 538 ? -30.700 -3.829 -1.214 1.00 85.38 538 GLY A CA 1
ATOM 4071 C C . GLY A 1 538 ? -29.231 -3.398 -1.290 1.00 85.38 538 GLY A C 1
ATOM 4072 O O . GLY A 1 538 ? -28.345 -4.247 -1.206 1.00 85.38 538 GLY A O 1
ATOM 4073 N N . SER A 1 539 ? -28.928 -2.103 -1.432 1.00 87.75 539 SER A N 1
ATOM 4074 C CA . SER A 1 539 ? -27.541 -1.639 -1.553 1.00 87.75 539 SER A CA 1
ATOM 4075 C C . SER A 1 539 ? -26.873 -1.398 -0.186 1.00 87.75 539 SER A C 1
ATOM 4077 O O . SER A 1 539 ? -27.557 -1.072 0.791 1.00 87.75 539 SER A O 1
ATOM 4079 N N . PRO A 1 540 ? -25.533 -1.525 -0.079 1.00 91.44 540 PRO A N 1
ATOM 4080 C CA . PRO A 1 540 ? -24.835 -1.407 1.202 1.00 91.44 540 PRO A CA 1
ATOM 4081 C C . PRO A 1 540 ? -24.973 -0.033 1.868 1.00 91.44 540 PRO A C 1
ATOM 4083 O O . PRO A 1 540 ? -24.923 1.009 1.206 1.00 91.44 540 PRO A O 1
ATOM 4086 N N . VAL A 1 541 ? -25.059 -0.011 3.201 1.00 94.00 541 VAL A N 1
ATOM 4087 C CA . VAL A 1 541 ? -25.048 1.234 3.979 1.00 94.00 541 VAL A CA 1
ATOM 4088 C C . VAL A 1 541 ? -23.650 1.885 3.930 1.00 94.00 541 VAL A C 1
ATOM 4090 O O . VAL A 1 541 ? -22.668 1.281 4.372 1.00 94.00 541 VAL A O 1
ATOM 4093 N N . PRO A 1 542 ? -23.513 3.143 3.453 1.00 91.75 542 PRO A N 1
ATOM 4094 C CA . PRO A 1 542 ? -22.208 3.795 3.333 1.00 91.75 542 PRO A CA 1
ATOM 4095 C C . PRO A 1 542 ? -21.475 3.927 4.674 1.00 91.75 542 PRO A C 1
ATOM 4097 O O . PRO A 1 542 ? -22.050 4.379 5.669 1.00 91.75 542 PRO A O 1
ATOM 4100 N N . GLY A 1 543 ? -20.188 3.572 4.693 1.00 92.19 543 GLY A N 1
ATOM 4101 C CA . GLY A 1 543 ? -19.331 3.660 5.881 1.00 92.19 543 GLY A CA 1
ATOM 4102 C C . GLY A 1 543 ? -19.548 2.564 6.932 1.00 92.19 543 GLY A C 1
ATOM 4103 O O . GLY A 1 543 ? -19.089 2.736 8.056 1.00 92.19 543 GLY A O 1
ATOM 4104 N N . ALA A 1 544 ? -20.239 1.473 6.595 1.00 95.94 544 ALA A N 1
ATOM 4105 C CA . ALA A 1 544 ? -20.274 0.232 7.373 1.00 95.94 544 ALA A CA 1
ATOM 4106 C C . ALA A 1 544 ? -19.520 -0.899 6.635 1.00 95.94 544 ALA A C 1
ATOM 4108 O O . ALA A 1 544 ? -18.914 -0.665 5.579 1.00 95.94 544 ALA A O 1
ATOM 4109 N N . LEU A 1 545 ? -19.539 -2.116 7.188 1.00 96.19 545 LEU A N 1
ATOM 4110 C CA . LEU A 1 545 ? -19.069 -3.330 6.520 1.00 96.19 545 LEU A CA 1
ATOM 4111 C C . LEU A 1 545 ? -19.887 -3.555 5.239 1.00 96.19 545 LEU A C 1
ATOM 4113 O O . LEU A 1 545 ? -21.113 -3.469 5.225 1.00 96.19 545 LEU A O 1
ATOM 4117 N N . ARG A 1 546 ? -19.177 -3.789 4.136 1.00 95.75 546 ARG A N 1
ATOM 4118 C CA . ARG A 1 546 ? -19.738 -4.088 2.814 1.00 95.75 546 ARG A CA 1
ATOM 4119 C C . ARG A 1 546 ? -18.789 -4.999 2.056 1.00 95.75 546 ARG A C 1
ATOM 4121 O O . ARG A 1 546 ? -17.572 -4.812 2.165 1.00 95.75 546 ARG A O 1
ATOM 4128 N N . LEU A 1 547 ? -19.325 -5.905 1.250 1.00 96.31 547 LEU A N 1
ATOM 4129 C CA . LEU A 1 547 ? -18.509 -6.680 0.320 1.00 96.31 547 LEU A CA 1
ATOM 4130 C C . LEU A 1 547 ? -18.112 -5.847 -0.908 1.00 96.31 547 LEU A C 1
ATOM 4132 O O . LEU A 1 547 ? -18.764 -4.853 -1.236 1.00 96.31 547 LEU A O 1
ATOM 4136 N N . GLY A 1 548 ? -17.017 -6.229 -1.560 1.00 95.19 548 GLY A N 1
ATOM 4137 C CA . GLY A 1 548 ? -16.543 -5.615 -2.799 1.00 95.19 548 GLY A CA 1
ATOM 4138 C C . GLY A 1 548 ? -15.020 -5.610 -2.914 1.00 95.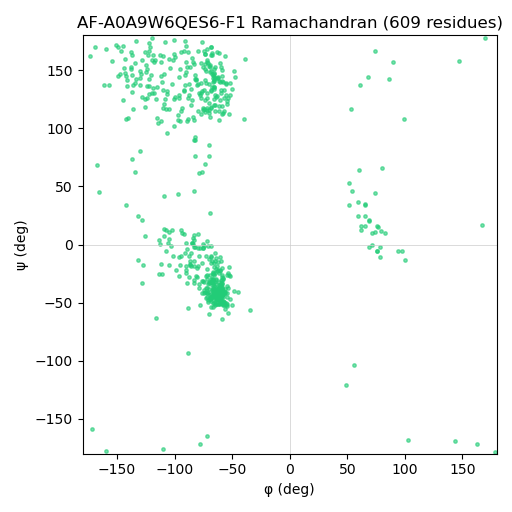19 548 GLY A C 1
ATOM 4139 O O . GLY A 1 548 ? -14.304 -5.652 -1.919 1.00 95.19 548 GLY A O 1
ATOM 4140 N N . ILE A 1 549 ? -14.510 -5.507 -4.144 1.00 93.31 549 ILE A N 1
ATOM 4141 C CA . ILE A 1 549 ? -13.062 -5.549 -4.426 1.00 93.31 549 ILE A CA 1
ATOM 4142 C C . ILE A 1 549 ? -12.367 -4.182 -4.327 1.00 93.31 549 ILE A C 1
ATOM 4144 O O . ILE A 1 549 ? -11.138 -4.097 -4.282 1.00 93.31 549 ILE A O 1
ATOM 4148 N N . ALA A 1 550 ? -13.145 -3.098 -4.359 1.00 91.00 550 ALA A N 1
ATOM 4149 C CA . ALA A 1 550 ? -12.651 -1.726 -4.362 1.00 91.00 550 ALA A CA 1
ATOM 4150 C C . ALA A 1 550 ? -12.029 -1.326 -3.013 1.00 91.00 550 ALA A C 1
ATOM 4152 O O . ALA A 1 550 ? -12.479 -1.826 -1.981 1.00 91.00 550 ALA A O 1
ATOM 4153 N N . PRO A 1 551 ? -11.085 -0.361 -2.986 1.00 90.56 551 PRO A N 1
ATOM 4154 C CA . PRO A 1 551 ? -10.570 0.188 -1.734 1.00 90.56 551 PRO A CA 1
ATOM 4155 C C . PRO A 1 551 ? -11.684 0.571 -0.742 1.00 90.56 551 PRO A C 1
ATOM 4157 O O . PRO A 1 551 ? -12.746 1.030 -1.170 1.00 90.56 551 PRO A O 1
ATOM 4160 N N . ASP A 1 552 ? -11.443 0.376 0.559 1.00 90.44 552 ASP A N 1
ATOM 4161 C CA . ASP A 1 552 ? -12.406 0.530 1.678 1.00 90.44 552 ASP A CA 1
ATOM 4162 C C . ASP A 1 552 ? -13.539 -0.529 1.732 1.00 90.44 552 ASP A C 1
ATOM 4164 O O . ASP A 1 552 ? -14.361 -0.513 2.647 1.00 90.44 552 ASP A O 1
ATOM 4168 N N . SER A 1 553 ? -13.599 -1.462 0.778 1.00 94.06 553 SER A N 1
ATOM 4169 C CA . SER A 1 553 ? -14.579 -2.568 0.745 1.00 94.06 553 SER A CA 1
ATOM 4170 C C . SER A 1 553 ? -13.938 -3.870 1.243 1.00 94.06 553 SER A C 1
ATOM 4172 O O . SER A 1 553 ? -12.714 -3.946 1.325 1.00 94.06 553 SER A O 1
ATOM 4174 N N . HIS A 1 554 ? -14.734 -4.883 1.597 1.00 96.12 554 HIS A N 1
ATOM 4175 C CA . HIS A 1 554 ? -14.225 -6.102 2.234 1.00 96.12 554 HIS A CA 1
ATOM 4176 C C . HIS A 1 554 ? -14.345 -7.317 1.309 1.00 96.12 554 HIS A C 1
ATOM 4178 O O . HIS A 1 554 ? -15.321 -7.463 0.569 1.00 96.12 554 HIS A O 1
ATOM 4184 N N . LYS A 1 555 ? -13.371 -8.221 1.394 1.00 95.25 555 LYS A N 1
ATOM 4185 C CA . LYS A 1 555 ? -13.435 -9.563 0.808 1.00 95.25 555 LYS A CA 1
ATOM 4186 C C . LYS A 1 555 ? -13.705 -10.589 1.914 1.00 95.25 555 LYS A C 1
ATOM 4188 O O . LYS A 1 555 ? -13.304 -10.378 3.057 1.00 95.25 555 LYS A O 1
ATOM 4193 N N . HIS A 1 556 ? -14.346 -11.703 1.574 1.00 97.00 556 HIS A N 1
ATOM 4194 C CA . HIS A 1 556 ? -14.390 -12.878 2.451 1.00 97.00 556 HIS A CA 1
ATOM 4195 C C . HIS A 1 556 ? -12.992 -13.502 2.435 1.00 97.00 556 HIS A C 1
ATOM 4197 O O . HIS A 1 556 ? -12.484 -13.842 1.366 1.00 97.00 556 HIS A O 1
ATOM 4203 N N . GLU A 1 557 ? -12.327 -13.546 3.585 1.00 95.69 557 GLU A N 1
ATOM 4204 C CA . GLU A 1 557 ? -10.968 -14.079 3.695 1.00 95.69 557 GLU A CA 1
ATOM 4205 C C . GLU A 1 557 ? -11.008 -15.586 3.959 1.00 95.69 557 GLU A C 1
ATOM 4207 O O . GLU A 1 557 ? -10.444 -16.359 3.191 1.00 95.69 557 GLU A O 1
ATOM 4212 N N . SER A 1 558 ? -11.725 -15.989 5.010 1.00 97.19 558 SER A N 1
ATOM 4213 C CA . SER A 1 558 ? -11.933 -17.384 5.410 1.00 97.19 558 SER A CA 1
ATOM 4214 C C . SER A 1 558 ? -13.170 -17.518 6.303 1.00 97.19 558 SER A C 1
ATOM 4216 O O . SER A 1 558 ? -13.708 -16.524 6.804 1.00 97.19 558 SER A O 1
ATOM 4218 N N . SER A 1 559 ? -13.599 -18.757 6.530 1.00 98.12 559 SER A N 1
ATOM 4219 C CA . SER A 1 559 ? -14.538 -19.117 7.589 1.00 98.12 559 SER A CA 1
ATOM 4220 C C . SER A 1 559 ? -13.924 -20.211 8.448 1.00 98.12 559 SER A C 1
ATOM 4222 O O . SER A 1 559 ? -13.624 -21.294 7.966 1.00 98.12 559 SER A O 1
ATOM 4224 N N . ILE A 1 560 ? -13.728 -19.929 9.731 1.00 98.38 560 ILE A N 1
ATOM 4225 C CA . ILE A 1 560 ? -13.095 -20.836 10.691 1.00 98.38 560 ILE A CA 1
ATOM 4226 C C . ILE A 1 560 ? -14.200 -21.379 11.610 1.00 98.38 560 ILE A C 1
ATOM 4228 O O . ILE A 1 560 ? -14.985 -20.575 12.114 1.00 98.38 560 ILE A O 1
ATOM 4232 N N . PRO A 1 561 ? -14.306 -22.692 11.882 1.00 98.38 561 PRO A N 1
ATOM 4233 C CA . PRO A 1 561 ? -15.221 -23.200 12.906 1.00 98.38 561 PRO A CA 1
ATOM 4234 C C . PRO A 1 561 ? -14.910 -22.541 14.258 1.00 98.38 561 PRO A C 1
ATOM 4236 O O . PRO A 1 561 ? -13.759 -22.565 14.698 1.00 98.38 561 PRO A O 1
ATOM 4239 N N . LEU A 1 562 ? -15.901 -21.933 14.922 1.00 98.38 562 LEU A N 1
ATOM 4240 C CA . LEU A 1 562 ? -15.656 -21.018 16.051 1.00 98.38 562 LEU A CA 1
ATOM 4241 C C . LEU A 1 562 ? -14.838 -21.673 17.174 1.00 98.38 562 LEU A C 1
ATOM 4243 O O . LEU A 1 562 ? -13.945 -21.049 17.741 1.00 98.38 562 LEU A O 1
ATOM 4247 N N . GLN A 1 563 ? -15.093 -22.954 17.442 1.00 97.62 563 GLN A N 1
ATOM 4248 C CA . GLN A 1 563 ? -14.384 -23.744 18.450 1.00 97.62 563 GLN A CA 1
ATOM 4249 C C . GLN A 1 563 ? -12.866 -23.829 18.200 1.00 97.62 563 GLN A C 1
ATOM 4251 O O . GLN A 1 563 ? -12.096 -23.919 19.150 1.00 97.62 563 GLN A O 1
ATOM 4256 N N . GLU A 1 564 ? -12.401 -23.741 16.951 1.00 97.88 564 GLU A N 1
ATOM 4257 C CA . GLU A 1 564 ? -10.966 -23.717 16.632 1.00 97.88 564 GLU A CA 1
ATOM 4258 C C . GLU A 1 564 ? -10.350 -22.329 16.866 1.00 97.88 564 GLU A C 1
ATOM 4260 O O . GLU A 1 564 ? -9.218 -22.228 17.343 1.00 97.88 564 GLU A O 1
ATOM 4265 N N . ALA A 1 565 ? -11.112 -21.253 16.633 1.00 97.56 565 ALA A N 1
ATOM 4266 C CA . ALA A 1 565 ? -10.717 -19.900 17.027 1.00 97.56 565 ALA A CA 1
ATOM 4267 C C . ALA A 1 565 ? -10.654 -19.750 18.561 1.00 97.56 565 ALA A C 1
ATOM 4269 O O . ALA A 1 565 ? -9.694 -19.175 19.077 1.00 97.56 565 ALA A O 1
ATOM 4270 N N . VAL A 1 566 ? -11.604 -20.344 19.295 1.00 97.69 566 VAL A N 1
ATOM 4271 C CA . VAL A 1 566 ? -11.576 -20.425 20.768 1.00 97.69 566 VAL A CA 1
ATOM 4272 C C . VAL A 1 566 ? -10.333 -21.184 21.244 1.00 97.69 566 VAL A C 1
ATOM 4274 O O . VAL A 1 566 ? -9.555 -20.628 22.014 1.00 97.69 566 VAL A O 1
ATOM 4277 N N . LYS A 1 567 ? -10.051 -22.378 20.704 1.00 97.38 567 LYS A N 1
ATOM 4278 C CA . LYS A 1 567 ? -8.822 -23.140 21.012 1.00 97.38 567 LYS A CA 1
ATOM 4279 C C . LYS A 1 567 ? -7.529 -22.393 20.681 1.00 97.38 567 LYS A C 1
ATOM 4281 O O . LYS A 1 567 ? -6.487 -22.696 21.259 1.00 97.38 567 LYS A O 1
ATOM 4286 N N . ALA A 1 568 ? -7.531 -21.457 19.729 1.00 96.75 568 ALA A N 1
ATOM 4287 C CA . ALA A 1 568 ? -6.393 -20.561 19.516 1.00 96.75 568 ALA A CA 1
ATOM 4288 C C . ALA A 1 568 ? -6.273 -19.544 20.658 1.00 96.75 568 ALA A C 1
ATOM 4290 O O . ALA A 1 568 ? -5.216 -19.452 21.282 1.00 96.75 568 ALA A O 1
ATOM 4291 N N . MET A 1 569 ? -7.367 -18.865 21.007 1.00 96.81 569 MET A N 1
ATOM 4292 C CA . MET A 1 569 ? -7.401 -17.876 22.089 1.00 96.81 569 MET A CA 1
ATOM 4293 C C . MET A 1 569 ? -7.052 -18.482 23.462 1.00 96.81 569 MET A C 1
ATOM 4295 O O . MET A 1 569 ? -6.282 -17.879 24.209 1.00 96.81 569 MET A O 1
ATOM 4299 N N . GLU A 1 570 ? -7.508 -19.702 23.765 1.00 96.56 570 GLU A N 1
ATOM 4300 C CA . GLU A 1 570 ? -7.123 -20.470 24.964 1.00 96.56 570 GLU A CA 1
ATOM 4301 C C . GLU A 1 570 ? -5.607 -20.723 25.034 1.00 96.56 570 GLU A C 1
ATOM 4303 O O . GLU A 1 570 ? -4.987 -20.588 26.090 1.00 96.56 570 GLU A O 1
ATOM 4308 N N . ARG A 1 571 ? -4.982 -21.019 23.887 1.00 96.44 571 ARG A N 1
ATOM 4309 C CA . ARG A 1 571 ? -3.523 -21.174 23.734 1.00 96.44 571 ARG A CA 1
ATOM 4310 C C . ARG A 1 571 ? -2.781 -19.831 23.631 1.00 96.44 571 ARG A C 1
ATOM 4312 O O . ARG A 1 571 ? -1.584 -19.821 23.355 1.00 96.44 571 ARG A O 1
ATOM 4319 N N . ARG A 1 572 ? -3.469 -18.703 23.866 1.00 94.56 572 ARG A N 1
ATOM 4320 C CA . ARG A 1 572 ? -2.978 -17.315 23.720 1.00 94.56 572 ARG A CA 1
ATOM 4321 C C . ARG A 1 572 ? -2.497 -16.968 22.303 1.00 94.56 572 ARG A C 1
ATOM 4323 O O . ARG A 1 572 ? -1.698 -16.055 22.108 1.00 94.56 572 ARG A O 1
ATOM 4330 N N . GLU A 1 573 ? -3.003 -17.672 21.297 1.00 95.94 573 GLU A N 1
ATOM 4331 C CA . GLU A 1 573 ? -2.790 -17.364 19.888 1.00 95.94 573 GLU A CA 1
ATOM 4332 C C . GLU A 1 573 ? -3.900 -16.452 19.361 1.00 95.94 573 GLU A C 1
ATOM 4334 O O . GLU A 1 573 ? -5.086 -16.719 19.545 1.00 95.94 573 GLU A O 1
ATOM 4339 N N . HIS A 1 574 ? -3.521 -15.390 18.644 1.00 96.56 574 HIS A N 1
ATOM 4340 C CA . HIS A 1 574 ? -4.496 -14.547 17.959 1.00 96.56 574 HIS A CA 1
ATOM 4341 C C . HIS A 1 574 ? -5.228 -15.360 16.868 1.00 96.56 574 HIS A C 1
ATOM 4343 O O . HIS A 1 574 ? -4.555 -15.942 16.009 1.00 96.56 574 HIS A O 1
ATOM 4349 N N . PRO A 1 575 ? -6.575 -15.399 16.846 1.00 96.19 575 PRO A N 1
ATOM 4350 C CA . PRO A 1 575 ? -7.334 -16.329 16.004 1.00 96.19 575 PRO A CA 1
ATOM 4351 C C . PRO A 1 575 ? -7.176 -16.068 14.498 1.00 96.19 575 PRO A C 1
ATOM 4353 O O . PRO A 1 575 ? -7.358 -16.987 13.703 1.00 96.19 575 PRO A O 1
ATOM 4356 N N . SER A 1 576 ? -6.734 -14.870 14.087 1.00 95.19 576 SER A N 1
ATOM 4357 C CA . SER A 1 576 ? -6.390 -14.599 12.681 1.00 95.19 576 SER A CA 1
ATOM 4358 C C . SER A 1 576 ? -5.231 -15.459 12.149 1.00 95.19 576 SER A C 1
ATOM 4360 O O . SER A 1 576 ? -5.076 -15.571 10.941 1.00 95.19 576 SER A O 1
ATOM 4362 N N . LYS A 1 577 ? -4.438 -16.123 13.009 1.00 94.81 577 LYS A N 1
ATOM 4363 C CA . LYS A 1 577 ? -3.442 -17.123 12.568 1.00 94.81 577 LYS A CA 1
ATOM 4364 C C . LYS A 1 577 ? -4.071 -18.293 11.794 1.00 94.81 577 LYS A C 1
ATOM 4366 O O . LYS A 1 577 ? -3.364 -18.986 11.070 1.00 94.81 577 LYS A O 1
ATOM 4371 N N . LEU A 1 578 ? -5.378 -18.519 11.946 1.00 95.81 578 LEU A N 1
ATOM 4372 C CA . LEU A 1 578 ? -6.106 -19.606 11.294 1.00 95.81 578 LEU A CA 1
ATOM 4373 C C . LEU A 1 578 ? -6.639 -19.250 9.896 1.00 95.81 578 LEU A C 1
ATOM 4375 O O . LEU A 1 578 ? -7.079 -20.162 9.199 1.00 95.81 578 LEU A O 1
ATOM 4379 N N . THR A 1 579 ? -6.600 -17.988 9.442 1.00 94.69 579 THR A N 1
ATOM 4380 C CA . THR A 1 579 ? -7.256 -17.606 8.170 1.00 94.69 579 THR A CA 1
ATOM 4381 C C . THR A 1 579 ? -6.620 -18.249 6.936 1.00 94.69 579 THR A C 1
ATOM 4383 O O . THR A 1 579 ? -7.311 -18.524 5.963 1.00 94.69 579 THR A O 1
ATOM 4386 N N . HIS A 1 580 ? -5.331 -18.595 7.001 1.00 92.75 580 HIS A N 1
ATOM 4387 C CA . HIS A 1 580 ? -4.621 -19.362 5.967 1.00 92.75 580 HIS A CA 1
ATOM 4388 C C . HIS A 1 580 ? -4.786 -20.892 6.083 1.00 92.75 580 HIS A C 1
ATOM 4390 O O . HIS A 1 580 ? -4.193 -21.631 5.302 1.00 92.75 580 HIS A O 1
ATOM 4396 N N . SER A 1 581 ? -5.537 -21.384 7.076 1.00 94.94 581 SER A N 1
ATOM 4397 C CA . SER A 1 581 ? -5.789 -22.820 7.298 1.00 94.94 581 SER A CA 1
ATOM 4398 C C . SER A 1 581 ? -7.216 -23.260 6.953 1.00 94.94 581 SER A C 1
ATOM 4400 O O . SER A 1 581 ? -7.515 -24.454 7.023 1.00 94.94 581 SER A O 1
ATOM 4402 N N . TYR A 1 582 ? -8.097 -22.318 6.606 1.00 96.06 582 TYR A N 1
ATOM 4403 C CA . TYR A 1 582 ? -9.500 -22.569 6.290 1.00 96.06 582 TYR A CA 1
ATOM 4404 C C . TYR A 1 582 ? -9.928 -21.779 5.055 1.00 96.06 582 TYR A C 1
ATOM 4406 O O . TYR A 1 582 ? -9.624 -20.596 4.921 1.00 96.06 582 TYR A O 1
ATOM 4414 N N . ALA A 1 583 ? -10.680 -22.424 4.169 1.00 94.50 583 ALA A N 1
ATOM 4415 C CA . ALA A 1 583 ? -11.318 -21.769 3.038 1.00 94.50 583 ALA A CA 1
ATOM 4416 C C . ALA A 1 583 ? -12.569 -20.971 3.468 1.00 94.50 583 ALA A C 1
ATOM 4418 O O . ALA A 1 583 ? -13.000 -20.977 4.624 1.00 94.50 583 ALA A O 1
ATOM 4419 N N . THR A 1 584 ? -13.163 -20.243 2.522 1.00 94.62 584 THR A N 1
ATOM 4420 C CA . THR A 1 584 ? -14.360 -19.413 2.741 1.00 94.62 584 THR A CA 1
ATOM 4421 C C . THR A 1 584 ? -15.631 -20.216 3.033 1.00 94.62 584 THR A C 1
ATOM 4423 O O . THR A 1 584 ? -16.596 -19.653 3.525 1.00 94.62 584 THR A O 1
ATOM 4426 N N . ASP A 1 585 ? -15.655 -21.517 2.751 1.00 93.44 585 ASP A N 1
ATOM 4427 C CA . ASP A 1 585 ? -16.783 -22.427 3.004 1.00 93.44 585 ASP A CA 1
ATOM 4428 C C . ASP A 1 585 ? -16.733 -23.112 4.387 1.00 93.44 585 ASP A C 1
ATOM 4430 O O . ASP A 1 585 ? -17.681 -23.797 4.766 1.00 93.44 585 ASP A O 1
ATOM 4434 N N . GLY A 1 586 ? -15.642 -22.942 5.144 1.00 94.44 586 GLY A N 1
ATOM 4435 C CA . GLY A 1 586 ? -15.381 -23.680 6.385 1.00 94.44 586 GLY A CA 1
ATOM 4436 C C . GLY A 1 586 ? -14.461 -24.896 6.231 1.00 94.44 586 GLY A C 1
ATOM 4437 O O . GLY A 1 586 ? -14.097 -25.506 7.239 1.00 94.44 586 GLY A O 1
ATOM 4438 N N . THR A 1 587 ? -14.055 -25.262 5.011 1.00 95.38 587 THR A N 1
ATOM 4439 C CA . THR A 1 587 ? -13.192 -26.424 4.765 1.00 95.38 587 THR A CA 1
ATOM 4440 C C . THR A 1 587 ? -11.763 -26.154 5.237 1.00 95.38 587 THR A C 1
ATOM 4442 O O . THR A 1 587 ? -11.125 -25.188 4.820 1.00 95.38 587 THR A O 1
ATOM 4445 N N . TYR A 1 588 ? -11.228 -27.042 6.081 1.00 94.81 588 TYR A N 1
ATOM 4446 C CA . TYR A 1 588 ? -9.823 -27.017 6.494 1.00 94.81 588 TYR A CA 1
ATOM 4447 C C . TYR A 1 588 ? -8.912 -27.368 5.312 1.00 94.81 588 TYR A C 1
ATOM 4449 O O . TYR A 1 588 ? -8.956 -28.484 4.793 1.00 94.81 588 TYR A O 1
ATOM 4457 N N . THR A 1 589 ? -8.059 -26.431 4.904 1.00 89.38 589 THR A N 1
ATOM 4458 C CA . THR A 1 589 ? -7.120 -26.599 3.780 1.00 89.38 589 THR A CA 1
ATOM 4459 C C . THR A 1 589 ? -5.774 -27.187 4.205 1.00 89.38 589 THR A C 1
ATOM 4461 O O . THR A 1 589 ? -4.915 -27.441 3.362 1.00 89.38 589 THR A O 1
ATOM 4464 N N . GLY A 1 590 ? -5.572 -27.394 5.511 1.00 77.69 590 GLY A N 1
ATOM 4465 C CA . GLY A 1 590 ? -4.240 -27.545 6.090 1.00 77.69 590 GLY A CA 1
ATOM 4466 C C . GLY A 1 590 ? -3.505 -26.202 6.168 1.00 77.69 590 GLY A C 1
ATOM 4467 O O . GLY A 1 590 ? -3.930 -25.228 5.543 1.00 77.69 590 GLY A O 1
ATOM 4468 N N . PRO A 1 591 ? -2.389 -26.124 6.913 1.00 62.38 591 PRO A N 1
ATOM 4469 C CA . PRO A 1 591 ? -1.480 -25.003 6.763 1.00 62.38 591 PRO A CA 1
ATOM 4470 C C . PRO A 1 591 ? -0.865 -25.068 5.361 1.00 62.38 591 PRO A C 1
ATOM 4472 O O . PRO A 1 591 ? -0.166 -26.035 5.036 1.00 62.38 591 PRO A O 1
ATOM 4475 N N . GLU A 1 592 ? -1.058 -24.033 4.539 1.00 47.28 592 GLU A N 1
ATOM 4476 C CA . GLU A 1 592 ? -0.128 -23.815 3.433 1.00 47.28 592 GLU A CA 1
ATOM 4477 C C . GLU A 1 592 ? 1.288 -23.747 4.025 1.00 47.28 592 GLU A C 1
ATOM 4479 O O . GLU A 1 592 ? 1.592 -22.899 4.868 1.00 47.28 592 GLU A O 1
ATOM 4484 N N . ARG A 1 593 ? 2.195 -24.612 3.552 1.00 33.59 593 ARG A N 1
ATOM 4485 C CA . ARG A 1 593 ? 3.610 -24.230 3.546 1.00 33.59 593 ARG A CA 1
ATOM 4486 C C . ARG A 1 593 ? 3.673 -22.974 2.692 1.00 33.59 593 ARG A C 1
ATOM 4488 O O . ARG A 1 593 ? 3.395 -23.093 1.500 1.00 33.59 593 ARG A O 1
ATOM 4495 N N . ALA A 1 594 ? 3.979 -21.831 3.311 1.00 30.97 594 ALA A N 1
ATOM 4496 C CA . ALA A 1 594 ? 3.983 -20.516 2.673 1.00 30.97 594 ALA A CA 1
ATOM 4497 C C . ALA A 1 594 ? 4.569 -20.620 1.261 1.00 30.97 594 ALA A C 1
ATOM 4499 O O . ALA A 1 594 ? 5.751 -20.928 1.089 1.00 30.97 594 ALA A O 1
ATOM 4500 N N . SER A 1 595 ? 3.706 -20.494 0.253 1.00 26.56 595 SER A N 1
ATOM 4501 C CA . SER A 1 595 ? 4.097 -20.805 -1.112 1.00 26.56 595 SER A CA 1
ATOM 4502 C C . SER A 1 595 ? 5.045 -19.714 -1.601 1.00 26.56 595 SER A C 1
ATOM 4504 O O . SER A 1 595 ? 4.744 -18.527 -1.484 1.00 26.56 595 SER A O 1
ATOM 4506 N N . GLU A 1 596 ? 6.192 -20.099 -2.176 1.00 26.70 596 GLU A N 1
ATOM 4507 C CA . GLU A 1 596 ? 7.306 -19.202 -2.564 1.00 26.70 596 GLU A CA 1
ATOM 4508 C C . GLU A 1 596 ? 6.973 -18.263 -3.756 1.00 26.70 596 GLU A C 1
ATOM 4510 O O . GLU A 1 596 ? 7.833 -17.834 -4.523 1.00 26.70 596 GLU A O 1
ATOM 4515 N N . THR A 1 597 ? 5.691 -17.937 -3.919 1.00 27.36 597 THR A N 1
ATOM 4516 C CA . THR A 1 597 ? 5.139 -16.926 -4.820 1.00 27.36 597 THR A CA 1
ATOM 4517 C C . THR A 1 597 ? 4.763 -15.619 -4.103 1.00 27.36 597 THR A C 1
ATOM 4519 O O . THR A 1 597 ? 4.559 -14.609 -4.782 1.00 27.36 597 THR A O 1
ATOM 4522 N N . SER A 1 598 ? 4.772 -15.568 -2.761 1.00 27.72 598 SER A N 1
ATOM 4523 C CA . SER A 1 598 ? 4.874 -14.311 -2.003 1.00 27.72 598 SER A CA 1
ATOM 4524 C C . SER A 1 598 ? 6.342 -13.867 -1.902 1.00 27.72 598 SER A C 1
ATOM 4526 O O . SER A 1 598 ? 7.100 -14.260 -1.019 1.00 27.72 598 SER A O 1
ATOM 4528 N N . GLY A 1 599 ? 6.773 -13.025 -2.846 1.00 26.47 599 GLY A N 1
ATOM 4529 C CA . GLY A 1 599 ? 8.135 -12.486 -2.862 1.00 26.47 599 GLY A CA 1
ATOM 4530 C C . GLY A 1 599 ? 8.456 -11.650 -1.617 1.00 26.47 599 GLY A C 1
ATOM 4531 O O . GLY A 1 599 ? 7.999 -10.513 -1.506 1.00 26.47 599 GLY A O 1
ATOM 4532 N N . THR A 1 600 ? 9.285 -12.214 -0.737 1.00 25.23 600 THR A N 1
ATOM 4533 C CA . THR A 1 600 ? 9.880 -11.582 0.452 1.00 25.23 600 THR A CA 1
ATOM 4534 C C . THR A 1 600 ? 8.874 -11.070 1.491 1.00 25.23 600 THR A C 1
ATOM 4536 O O . THR A 1 600 ? 8.820 -9.879 1.807 1.00 25.23 600 THR A O 1
ATOM 4539 N N . GLU A 1 601 ? 8.115 -11.984 2.098 1.00 28.64 601 GLU A N 1
ATOM 4540 C CA . GLU A 1 601 ? 7.553 -11.712 3.426 1.00 28.64 601 GLU A CA 1
ATOM 4541 C C . GLU A 1 601 ? 8.676 -11.653 4.474 1.00 28.64 601 GLU A C 1
ATOM 4543 O O . GLU A 1 601 ? 9.611 -12.452 4.467 1.00 28.64 601 GLU A O 1
ATOM 4548 N N . SER A 1 602 ? 8.611 -10.652 5.354 1.00 27.58 602 SER A N 1
ATOM 4549 C CA . SER A 1 602 ? 9.644 -10.363 6.356 1.00 27.58 602 SER A CA 1
ATOM 4550 C C . SER A 1 602 ? 9.466 -11.260 7.581 1.00 27.58 602 SER A C 1
ATOM 4552 O O . SER A 1 602 ? 8.973 -10.804 8.613 1.00 27.58 602 SER A O 1
ATOM 4554 N N . THR A 1 603 ? 9.858 -12.529 7.476 1.00 25.42 603 THR A N 1
ATOM 4555 C CA . THR A 1 603 ? 9.883 -13.471 8.605 1.00 25.42 603 THR A CA 1
ATOM 4556 C C . THR A 1 603 ? 10.990 -13.123 9.604 1.00 25.42 603 THR A C 1
ATOM 4558 O O . THR A 1 603 ? 12.024 -13.776 9.611 1.00 25.42 603 THR A O 1
ATOM 4561 N N . ASP A 1 604 ? 10.763 -12.085 10.415 1.00 26.98 604 ASP A N 1
ATOM 4562 C CA . ASP A 1 604 ? 11.414 -11.846 11.715 1.00 26.98 604 ASP A CA 1
ATOM 4563 C C . ASP A 1 604 ? 10.668 -10.731 12.493 1.00 26.98 604 ASP A C 1
ATOM 4565 O O . ASP A 1 604 ? 11.159 -9.625 12.693 1.00 26.98 604 ASP A O 1
ATOM 4569 N N . GLU A 1 605 ? 9.438 -11.027 12.935 1.00 28.91 605 GLU A N 1
ATOM 4570 C CA . GLU A 1 605 ? 8.821 -10.403 14.133 1.00 28.91 605 GLU A CA 1
ATOM 4571 C C . GLU A 1 605 ? 8.766 -11.421 15.307 1.00 28.91 605 GLU A C 1
ATOM 4573 O O . GLU A 1 605 ? 8.093 -11.203 16.309 1.00 28.91 605 GLU A O 1
ATOM 4578 N N . GLN A 1 606 ? 9.467 -12.564 15.212 1.00 25.81 606 GLN A N 1
ATOM 4579 C CA . GLN A 1 606 ? 9.458 -13.633 16.228 1.00 25.81 606 GLN A CA 1
ATOM 4580 C C . GLN A 1 606 ? 10.646 -13.568 17.207 1.00 25.81 606 GLN A C 1
ATOM 4582 O O . GLN A 1 606 ? 11.240 -14.608 17.502 1.00 25.81 606 GLN A O 1
ATOM 4587 N N . LYS A 1 607 ? 11.009 -12.375 17.718 1.00 25.41 607 LYS A N 1
ATOM 4588 C CA . LYS A 1 607 ? 11.973 -12.257 18.838 1.00 25.41 607 LYS A CA 1
ATOM 4589 C C . LYS A 1 607 ? 12.065 -10.901 19.558 1.00 25.41 607 LYS A C 1
ATOM 4591 O O . LYS A 1 607 ? 13.156 -10.475 19.908 1.00 25.41 607 LYS A O 1
ATOM 4596 N N . GLU A 1 608 ? 10.938 -10.274 19.882 1.00 27.05 608 GLU A N 1
ATOM 4597 C CA . GLU A 1 608 ? 10.904 -9.206 20.897 1.00 27.05 608 GLU A CA 1
ATOM 4598 C C . GLU A 1 608 ? 9.602 -9.324 21.703 1.00 27.05 608 GLU A C 1
ATOM 4600 O O . GLU A 1 608 ? 8.508 -9.141 21.172 1.00 27.05 608 GLU A O 1
ATOM 4605 N N . GLY A 1 609 ? 9.717 -9.769 22.961 1.00 26.39 609 GLY A N 1
ATOM 4606 C CA . GLY A 1 609 ? 8.561 -10.181 23.773 1.00 26.39 609 GLY A CA 1
ATOM 4607 C C . GLY A 1 609 ? 8.866 -10.947 25.071 1.00 26.39 609 GLY A C 1
ATOM 4608 O O . GLY A 1 609 ? 7.962 -11.581 25.605 1.00 26.39 609 GLY A O 1
ATOM 4609 N N . GLU A 1 610 ? 10.106 -10.904 25.575 1.00 25.91 610 GLU A N 1
ATOM 4610 C CA . GLU A 1 610 ? 10.482 -11.400 26.914 1.00 25.91 610 GLU A CA 1
ATOM 4611 C C . GLU A 1 610 ? 11.387 -10.384 27.643 1.00 25.91 610 GLU A C 1
ATOM 4613 O O . GLU A 1 610 ? 12.556 -10.651 27.922 1.00 25.91 610 GLU A O 1
ATOM 4618 N N . ASN A 1 611 ? 10.833 -9.193 27.898 1.00 26.16 611 ASN A N 1
ATOM 4619 C CA . ASN A 1 611 ? 11.038 -8.359 29.097 1.00 26.16 611 ASN A CA 1
ATOM 4620 C C . ASN A 1 611 ? 10.058 -7.178 29.072 1.00 26.16 611 ASN A C 1
ATOM 4622 O O . ASN A 1 611 ? 10.036 -6.479 28.037 1.00 26.16 611 ASN A O 1
#

pLDDT: mean 85.54, std 20.1, range [22.67, 98.69]

Radius of gyration: 28.56 Å; Cα contacts (8 Å, |Δi|>4): 1105; chains: 1; bounding box: 69×87×73 Å

Nearest PDB structures (foldseek):
  7b0f-assembly1_A  TM=4.762E-01  e=2.108E-03  Thermococcus gorgonarius
  4ail-assembly1_C  TM=4.947E-01  e=7.135E-03  Pyrococcus furiosus
  7b0g-assembly1_A  TM=4.943E-01  e=1.278E-02  Thermococcus gorgonarius
  4i9q-assembly2_B  TM=4.312E-01  e=3.891E-02  Escherichia phage RB69
  4u4w-assembly2_B  TM=2.659E-01  e=3.522E+00  Escherichia coli str. K-12 substr. MG1655

Mean predicted aligned error: 9.34 Å

Foldseek 3Di:
DDDDDDDDDDDDDDDDDDDDDDDDDDDDDDDDDDDDDPPDDDPPQDDQPDLELLSVLLSLLPATPQWLDQLDPLFDIHAGEDEAELVSCVSHVHDLEQDADPVVNVVRQCVNQVSNVVQQKGKDPDDFQKTKIWHDDPTPNDHTHMHIYGYQSHACHDDPQRNLQCVLQNLQQQAPVRDGHRVSNVVLQVLVSVLQSDGDGSFLAVNLVSSLCRNPNQKGWDQDPVPRDIDMDGDDLRQAFAQQEDLLQLDDLAVSVVVCVVVVHAHEPQAAAAKAFDDDDPVLVPFFWWFKKFFFLLLLQQLQDDWFQRAHWAKDFQDDLPLLNWWWKFWDFQQPFDDDPLFFCLQDNNSDHDPTIHIATSLSVNCCVPPGVGDPSVTGMIGTHPDTDSSCNSVSNSLLVSLQVLVVLLVFHPFDAQVSNQVSVVCSVVCDNPSSSSSSVSSNVSSVRSSVCHQPNSLVVVSPDDNVVSSVPPSRDSRSHSSSSSNSSSSSSSLVRQQQVVLCVQQVWHFRIDRRRMTITRHRFLDCPSSFDADPVSTGDPSYAADGNGGRHIDRQFIAGVVVLVVCVVVVHRSVVCSQQGHSRHDGPHRPPPPPPPPDDPPPPPDDDDD

Organism: NCBI:txid2065

Sequence (611 aa):
MPRPAWSSSTPRPGCAAPERAPPAGPSRPWKRHRPRRRGGVGPGAPVPAGPKLADWFAWLGTGLPLRVERAHPQGRGGDGAVCLTAAALKQLGLPATLPSTDKALNALQAKLAKAAAAVGMEVSESIGPMFRAFRRAGSAGGPKTSQQVTVAPWLGQGDARQQAVSALAAPLATAPDGTRDGQTFAHRYRAFTADLGVAPGATTASTAMLHLDAVRPRVEWTEDEATGEWSSHLREGALPAGDRCVPIAAGARHPLTHELLSQGRAVCEEEDYKWWARQLTDEEAARSFAVAVDVCASYLSVTDSPPLPIGELEHVSNPSWGKGKTAGLWLADFTGVEVDELLPHPATFHGRPATGPGWYATPTVAYMASMYGFDPATITEAYLSTHTAPLLKEWTTRVRGGYKRVYADLGLADGQGPEEFLTAYAVHKEVGTDAVQANALTLGSLYKNIYKGGIGKWSDSARHLDDEQWLEKVAASWSYRPEIRFHIIAAARIAAHRRMRKTYLLTGRAPFAVNVDSYLYATDAPSPLELLPLKDDGSPVPGALRLGIAPDSHKHESSIPLQEAVKAMERREHPSKLTHSYATDGTYTGPERASETSGTESTDEQKEGEN